Protein 6CI8 (pdb70)

Secondary structure (DSSP, 8-state):
---SSPP-TT-EEEETT-SSHHHHHHHHHHHHTT-EEEEEES-HHHHHHHHHHTTT-SSPEEEEE--TT-HHHHHHHHHHHHHHHSS--EEEE---------GGG--HHHHHHHHIIIIIHHHHHHHHHHHHHHHHSS-EEEEE--SBTTTB--TT-HHHHHHHHHHHHHHHHHHHHHGGGT-EEEEEEE-SB--TGGGGS-HHHHHHHHHTSTTSS-B-HHHHHHHHHHHHSGGGTT--S-EEEESTTTTS-SSHHHHHT-/-----TT-EEEETTTTSHHHHHHHHHHHHTT-EEEEEES-HHHHHHHHHHTTTSSSPEEEEE--TT-HHHHHHHHHHHHHHHSS--EEEE---------GGG--HHHHHHHHIIIIIHHHHHHHHHHHHHHHHSS-EEEEE--SBTTTB--TT-HHHHHHHHHHHHHHHHHHHHHGGGT-EEEEEEE-SB--TTGGGS-HHHHHHHHHTSTTSS-B-HHHHHHHHHHHHSGGGTT--S-EEEESTTTTS-SSHHHHHT-

Sequence (521 aa):
GSHMFTSLEEGRSAIVTGGSKGIGRGIAETFANAGVDVVITGRNQDDLDRTVADLSGTRGKVTAVRADVTDPEDARRTVAETVSRHGGLDIVCANAGIFPSGRLEDLTPDDDIEQVLLGVNFKGTVYIVQAALQALTASGHGRVVVTSSITGPITGYPGWSHYGASKAAQLGFLRTAAMELAPKKITINAVLPGNIMTEGLDEMGQDYLDQMASAIPAGRLLGSVADIGNAALFFATDEAAYVTGQTLVVDGGQVLPEESHLAIAELMFTSLEGRSAIVTGGSKGIGRGIAETFANAGVDVVITGRNQDDLDRTVADLSGTRGKVTAVRRADVTDPEDARRTVAETVVSRHGGLDIVCANAGIFPSGRLEDLTPDDIEQVLLGVNFKGTVYIVQQAALLQQALTASGHGRVVVTSSITGPITGYPGWSHYGASKAAQLGFLRTAAMELAPKKITINAVLPGNIMTEGLDEMGQDYLDQQMASAIPAGRLGSVADIGNAALFFATDEAAYVTGQTLVVDGGQVLPESHLAIAEL

Structure (mmCIF, N/CA/C/O backbone):
data_6CI8
#
_entry.id   6CI8
#
_cell.length_a   104.240
_cell.length_b   104.240
_cell.length_c   80.860
_cell.angle_alpha   90.000
_cell.angle_beta   90.000
_cell.angle_gamma   120.000
#
_symmetry.space_group_name_H-M   'P 31 2 1'
#
loop_
_entity.id
_entity.type
_entity.pdbx_description
1 polymer '3-oxoacyl-[acyl-carrier-protein] reductase'
2 non-polymer 'CHLORIDE ION'
3 water water
#
loop_
_atom_site.group_PDB
_atom_site.id
_atom_site.type_symbol
_atom_site.label_atom_id
_atom_site.label_alt_id
_atom_site.label_comp_id
_atom_site.label_asym_id
_atom_site.label_entity_id
_atom_site.label_seq_id
_atom_site.pdbx_PDB_ins_code
_atom_site.Cartn_x
_atom_site.Cartn_y
_atom_site.Cartn_z
_atom_site.occupancy
_atom_site.B_iso_or_equiv
_atom_site.auth_seq_id
_atom_site.auth_comp_id
_atom_site.auth_asym_id
_atom_site.auth_atom_id
_atom_site.pdbx_PDB_model_num
ATOM 1 N N . GLY A 1 1 ? 13.320 84.474 66.408 1.00 67.57 -2 GLY A N 1
ATOM 2 C CA . GLY A 1 1 ? 12.848 83.103 66.526 1.00 66.35 -2 GLY A CA 1
ATOM 3 C C . GLY A 1 1 ? 13.855 82.112 65.978 1.00 65.70 -2 GLY A C 1
ATOM 4 O O . GLY A 1 1 ? 15.046 82.419 65.942 1.00 69.88 -2 GLY A O 1
ATOM 5 N N . SER A 1 2 ? 13.393 80.927 65.568 1.00 63.41 -1 SER A N 1
ATOM 6 C CA . SER A 1 2 ? 14.248 79.978 64.859 1.00 61.83 -1 SER A CA 1
ATOM 7 C C . SER A 1 2 ? 14.483 80.437 63.435 1.00 62.78 -1 SER A C 1
ATOM 8 O O . SER A 1 2 ? 13.563 80.898 62.751 1.00 67.87 -1 SER A O 1
ATOM 11 N N . HIS A 1 3 ? 15.725 80.296 62.983 1.00 50.30 0 HIS A N 1
ATOM 12 C CA . HIS A 1 3 ? 16.100 80.701 61.644 1.00 44.63 0 HIS A CA 1
ATOM 13 C C . HIS A 1 3 ? 16.887 79.564 61.021 1.00 38.76 0 HIS A C 1
ATOM 14 O O . HIS A 1 3 ? 17.911 79.154 61.572 1.00 35.83 0 HIS A O 1
ATOM 21 N N . MET A 1 4 ? 16.384 79.012 59.921 1.00 50.04 1 MET A N 1
ATOM 22 C CA . MET A 1 4 ? 17.264 78.171 59.138 1.00 43.19 1 MET A CA 1
ATOM 23 C C . MET A 1 4 ? 17.774 79.029 57.994 1.00 44.74 1 MET A C 1
ATOM 24 O O . MET A 1 4 ? 18.652 79.874 58.190 1.00 56.72 1 MET A O 1
ATOM 29 N N . PHE A 1 5 ? 17.229 78.878 56.826 1.00 37.56 2 PHE A N 1
ATOM 30 C CA . PHE A 1 5 ? 17.690 79.702 55.715 1.00 20.47 2 PHE A CA 1
ATOM 31 C C . PHE A 1 5 ? 16.767 80.916 55.576 1.00 25.98 2 PHE A C 1
ATOM 32 O O . PHE A 1 5 ? 15.649 80.934 56.092 1.00 33.81 2 PHE A O 1
ATOM 40 N N . THR A 1 6 ? 17.223 81.909 54.837 1.00 21.20 3 THR A N 1
ATOM 41 C CA . THR A 1 6 ? 16.397 83.081 54.576 1.00 25.22 3 THR A CA 1
ATOM 42 C C . THR A 1 6 ? 15.276 82.710 53.608 1.00 21.90 3 THR A C 1
ATOM 43 O O . THR A 1 6 ? 15.540 82.162 52.536 1.00 18.48 3 THR A O 1
ATOM 47 N N . SER A 1 7 ? 14.033 83.059 53.968 1.00 21.05 4 SER A N 1
ATOM 48 C CA . SER A 1 7 ? 12.888 82.723 53.106 1.00 19.28 4 SER A CA 1
ATOM 49 C C . SER A 1 7 ? 13.049 83.267 51.690 1.00 19.85 4 SER A C 1
ATOM 50 O O . SER A 1 7 ? 13.366 84.449 51.505 1.00 21.53 4 SER A O 1
ATOM 53 N N . LEU A 1 8 ? 12.783 82.419 50.688 1.00 16.93 5 LEU A N 1
ATOM 54 C CA . LEU A 1 8 ? 12.763 82.821 49.273 1.00 15.91 5 LEU A CA 1
ATOM 55 C C . LEU A 1 8 ? 11.380 83.312 48.802 1.00 16.69 5 LEU A C 1
ATOM 56 O O . LEU A 1 8 ? 11.222 83.621 47.608 1.00 15.80 5 LEU A O 1
ATOM 61 N N . GLU A 1 9 ? 10.416 83.464 49.709 1.00 17.63 6 GLU A N 1
ATOM 62 C CA A GLU A 1 9 ? 9.062 83.852 49.316 0.45 18.78 6 GLU A CA 1
ATOM 63 C CA B GLU A 1 9 ? 9.054 83.857 49.312 0.55 18.28 6 GLU A CA 1
ATOM 64 C C . GLU A 1 9 ? 9.088 85.142 48.492 1.00 24.58 6 GLU A C 1
ATOM 65 O O . GLU A 1 9 ? 9.810 86.092 48.819 1.00 21.49 6 GLU A O 1
ATOM 76 N N . GLY A 1 10 ? 8.356 85.135 47.371 1.00 17.95 7 GLY A N 1
ATOM 77 C CA . GLY A 1 10 ? 8.215 86.269 46.492 1.00 19.73 7 GLY A CA 1
ATOM 78 C C . GLY A 1 10 ? 9.296 86.373 45.427 1.00 17.54 7 GLY A C 1
ATOM 79 O O . GLY A 1 10 ? 9.164 87.210 44.532 1.00 20.98 7 GLY A O 1
ATOM 80 N N . ARG A 1 11 ? 10.337 85.548 45.489 1.00 15.79 8 ARG A N 1
ATOM 81 C CA . ARG A 1 11 ? 11.300 85.556 44.390 1.00 14.68 8 ARG A CA 1
ATOM 82 C C . ARG A 1 11 ? 10.696 84.881 43.159 1.00 17.91 8 ARG A C 1
ATOM 83 O O . ARG A 1 11 ? 9.583 84.334 43.189 1.00 16.94 8 ARG A O 1
ATOM 91 N N . SER A 1 12 ? 11.427 85.014 42.047 1.00 15.74 9 SER A N 1
ATOM 92 C CA . SER A 1 12 ? 10.956 84.625 40.721 1.00 14.59 9 SER A CA 1
ATOM 93 C C . SER A 1 12 ? 11.895 83.597 40.096 1.00 13.11 9 SER A C 1
ATOM 94 O O . SER A 1 12 ? 13.107 83.835 39.958 1.00 12.55 9 SER A O 1
ATOM 97 N N . ALA A 1 13 ? 11.327 82.461 39.654 1.00 12.10 10 ALA A N 1
ATOM 98 C CA . ALA A 1 13 ? 12.112 81.386 39.050 1.00 12.49 10 ALA A CA 1
ATOM 99 C C . ALA A 1 13 ? 11.547 80.930 37.700 1.00 12.62 10 ALA A C 1
ATOM 100 O O . ALA A 1 13 ? 10.342 81.002 37.444 1.00 12.41 10 ALA A O 1
ATOM 102 N N . ILE A 1 14 ? 12.451 80.374 36.881 1.00 12.40 11 ILE A N 1
ATOM 103 C CA . ILE A 1 14 ? 12.102 79.620 35.680 1.00 13.24 11 ILE A CA 1
ATOM 104 C C . ILE A 1 14 ? 12.597 78.202 35.900 1.00 11.74 11 ILE A C 1
ATOM 105 O O . ILE A 1 14 ? 13.735 78.010 36.361 1.00 14.33 11 ILE A O 1
ATOM 110 N N . VAL A 1 15 ? 11.765 77.199 35.556 1.00 11.65 12 VAL A N 1
ATOM 111 C CA . VAL A 1 15 ? 12.228 75.804 35.498 1.00 11.64 12 VAL A CA 1
ATOM 112 C C . VAL A 1 15 ? 12.004 75.332 34.067 1.00 12.35 12 VAL A C 1
ATOM 113 O O . VAL A 1 15 ? 10.850 75.139 33.645 1.00 13.17 12 VAL A O 1
ATOM 117 N N . THR A 1 16 ? 13.099 75.146 33.304 1.00 11.87 13 THR A N 1
ATOM 118 C CA . THR A 1 16 ? 12.858 74.666 31.939 1.00 12.61 13 THR A CA 1
ATOM 119 C C . THR A 1 16 ? 12.492 73.188 31.957 1.00 15.62 13 THR A C 1
ATOM 120 O O . THR A 1 16 ? 12.965 72.405 32.801 1.00 13.98 13 THR A O 1
ATOM 124 N N . GLY A 1 17 ? 11.645 72.793 31.010 1.00 14.83 14 GLY A N 1
ATOM 125 C CA . GLY A 1 17 ? 11.234 71.399 31.035 1.00 20.56 14 GLY A CA 1
ATOM 126 C C . GLY A 1 17 ? 10.527 70.994 32.312 1.00 22.99 14 GLY A C 1
ATOM 127 O O . GLY A 1 17 ? 10.731 69.882 32.803 1.00 21.18 14 GLY A O 1
ATOM 128 N N . GLY A 1 18 ? 9.607 71.825 32.800 1.00 18.48 15 GLY A N 1
ATOM 129 C CA . GLY A 1 18 ? 9.066 71.676 34.140 1.00 20.24 15 GLY A CA 1
ATOM 130 C C . GLY A 1 18 ? 7.729 70.977 34.260 1.00 21.48 15 GLY A C 1
ATOM 131 O O . GLY A 1 18 ? 7.154 70.946 35.364 1.00 19.21 15 GLY A O 1
ATOM 132 N N . SER A 1 19 ? 7.189 70.461 33.162 1.00 21.12 16 SER A N 1
ATOM 133 C CA . SER A 1 19 ? 5.842 69.906 33.227 1.00 19.94 16 SER A CA 1
ATOM 134 C C . SER A 1 19 ? 5.835 68.498 33.810 1.00 22.42 16 SER A C 1
ATOM 135 O O . SER A 1 19 ? 4.792 68.057 34.323 1.00 23.87 16 SER A O 1
ATOM 138 N N . LYS A 1 20 ? 6.960 67.766 33.746 1.00 20.23 17 LYS A N 1
ATOM 139 C CA . LYS A 1 20 ? 6.960 66.413 34.285 1.00 21.35 17 LYS A CA 1
ATOM 140 C C . LYS A 1 20 ? 8.309 66.083 34.923 1.00 19.99 17 LYS A C 1
ATOM 141 O O . LYS A 1 20 ? 9.255 66.883 34.895 1.00 18.88 17 LYS A O 1
ATOM 147 N N . GLY A 1 21 ? 8.356 64.885 35.537 1.00 25.58 18 GLY A N 1
ATOM 148 C CA . GLY A 1 21 ? 9.605 64.351 36.091 1.00 23.94 18 GLY A CA 1
ATOM 149 C C . GLY A 1 21 ? 10.296 65.264 37.095 1.00 22.84 18 GLY A C 1
ATOM 150 O O . GLY A 1 21 ? 9.668 65.893 37.961 1.00 18.48 18 GLY A O 1
ATOM 151 N N . ILE A 1 22 ? 11.629 65.284 37.012 1.00 18.38 19 ILE A N 1
ATOM 152 C CA . ILE A 1 22 ? 12.416 66.042 37.974 1.00 16.48 19 ILE A CA 1
ATOM 153 C C . ILE A 1 22 ? 12.044 67.521 37.918 1.00 17.90 19 ILE A C 1
ATOM 154 O O . ILE A 1 22 ? 11.938 68.188 38.958 1.00 16.07 19 ILE A O 1
ATOM 159 N N . GLY A 1 23 ? 11.800 68.047 36.710 1.00 15.44 20 GLY A N 1
ATOM 160 C CA . GLY A 1 23 ? 11.534 69.471 36.591 1.00 14.80 20 GLY A CA 1
ATOM 161 C C . GLY A 1 23 ? 10.243 69.869 37.304 1.00 15.61 20 GLY A C 1
ATOM 162 O O . GLY A 1 23 ? 10.173 70.941 37.921 1.00 15.29 20 GLY A O 1
ATOM 163 N N . ARG A 1 24 ? 9.215 69.027 37.216 1.00 18.15 21 ARG A N 1
ATOM 164 C CA . ARG A 1 24 ? 7.983 69.269 37.972 1.00 17.38 21 ARG A CA 1
ATOM 165 C C . ARG A 1 24 ? 8.269 69.295 39.476 1.00 16.86 21 ARG A C 1
ATOM 166 O O . ARG A 1 24 ? 7.723 70.138 40.222 1.00 19.29 21 ARG A O 1
ATOM 174 N N . GLY A 1 25 ? 9.104 68.366 39.947 1.00 18.40 22 GLY A N 1
ATOM 175 C CA . GLY A 1 25 ? 9.448 68.340 41.368 1.00 18.69 22 GLY A CA 1
ATOM 176 C C . GLY A 1 25 ? 10.208 69.585 41.788 1.00 19.78 22 GLY A C 1
ATOM 177 O O . GLY A 1 25 ? 10.012 70.109 42.891 1.00 17.90 22 GLY A O 1
ATOM 178 N N . ILE A 1 26 ? 11.126 70.054 40.942 1.00 14.90 23 ILE A N 1
ATOM 179 C CA . ILE A 1 26 ? 11.828 71.294 41.259 1.00 13.80 23 ILE A CA 1
ATOM 180 C C . ILE A 1 26 ? 10.821 72.427 41.366 1.00 16.49 23 ILE A C 1
ATOM 181 O O . ILE A 1 26 ? 10.866 73.242 42.298 1.00 15.60 23 ILE A O 1
ATOM 186 N N . ALA A 1 27 ? 9.958 72.555 40.346 1.00 15.12 24 ALA A N 1
ATOM 187 C CA . ALA A 1 27 ? 8.938 73.610 40.355 1.00 16.92 24 ALA A CA 1
ATOM 188 C C . ALA A 1 27 ? 8.072 73.552 41.607 1.00 17.89 24 ALA A C 1
ATOM 189 O O . ALA A 1 27 ? 7.844 74.575 42.269 1.00 16.07 24 ALA A O 1
ATOM 191 N N . GLU A 1 28 ? 7.565 72.362 41.958 1.00 16.22 25 GLU A N 1
ATOM 192 C CA . GLU A 1 28 ? 6.689 72.278 43.140 1.00 17.08 25 GLU A CA 1
ATOM 193 C C . GLU A 1 28 ? 7.447 72.615 44.433 1.00 19.12 25 GLU A C 1
ATOM 194 O O . GLU A 1 28 ? 6.894 73.233 45.360 1.00 17.96 25 GLU A O 1
ATOM 200 N N . THR A 1 29 ? 8.726 72.232 44.508 1.00 15.76 26 THR A N 1
ATOM 201 C CA . THR A 1 29 ? 9.487 72.528 45.727 1.00 15.61 26 THR A CA 1
ATOM 202 C C . THR A 1 29 ? 9.680 74.036 45.870 1.00 16.97 26 THR A C 1
ATOM 203 O O . THR A 1 29 ? 9.574 74.576 46.973 1.00 18.45 26 THR A O 1
ATOM 207 N N . PHE A 1 30 ? 10.004 74.733 44.757 1.00 14.93 27 PHE A N 1
ATOM 208 C CA . PHE A 1 30 ? 10.165 76.186 44.832 1.00 14.08 27 PHE A CA 1
ATOM 209 C C . PHE A 1 30 ? 8.838 76.872 45.130 1.00 14.87 27 PHE A C 1
ATOM 210 O O . PHE A 1 30 ? 8.785 77.831 45.929 1.00 15.18 27 PHE A O 1
ATOM 218 N N . ALA A 1 31 ? 7.755 76.384 44.507 1.00 15.41 28 ALA A N 1
ATOM 219 C CA . ALA A 1 31 ? 6.433 76.998 44.739 1.00 16.45 28 ALA A CA 1
ATOM 220 C C . ALA A 1 31 ? 5.994 76.816 46.189 1.00 17.42 28 ALA A C 1
ATOM 221 O O . ALA A 1 31 ? 5.401 77.730 46.777 1.00 18.67 28 ALA A O 1
ATOM 223 N N . ASN A 1 32 ? 6.309 75.667 46.797 1.00 17.62 29 ASN A N 1
ATOM 224 C CA . ASN A 1 32 ? 5.974 75.459 48.208 1.00 19.56 29 ASN A CA 1
ATOM 225 C C . ASN A 1 32 ? 6.761 76.396 49.119 1.00 21.22 29 ASN A C 1
ATOM 226 O O . ASN A 1 32 ? 6.302 76.699 50.235 1.00 24.31 29 ASN A O 1
ATOM 231 N N . ALA A 1 33 ? 7.900 76.891 48.668 1.00 20.71 30 ALA A N 1
ATOM 232 C CA . ALA A 1 33 ? 8.689 77.859 49.420 1.00 20.64 30 ALA A CA 1
ATOM 233 C C . ALA A 1 33 ? 8.264 79.296 49.128 1.00 22.32 30 ALA A C 1
ATOM 234 O O . ALA A 1 33 ? 8.942 80.235 49.568 1.00 22.61 30 ALA A O 1
ATOM 236 N N . GLY A 1 34 ? 7.170 79.496 48.388 1.00 20.53 31 GLY A N 1
ATOM 237 C CA . GLY A 1 34 ? 6.686 80.829 48.092 1.00 19.15 31 GLY A CA 1
ATOM 238 C C . GLY A 1 34 ? 7.287 81.509 46.894 1.00 19.11 31 GLY A C 1
ATOM 239 O O . GLY A 1 34 ? 7.015 82.701 46.684 1.00 20.54 31 GLY A O 1
ATOM 240 N N . VAL A 1 35 ? 8.090 80.788 46.083 1.00 16.63 32 VAL A N 1
ATOM 241 C CA . VAL A 1 35 ? 8.723 81.349 44.875 1.00 15.44 32 VAL A CA 1
ATOM 242 C C . VAL A 1 35 ? 7.708 81.203 43.739 1.00 15.37 32 VAL A C 1
ATOM 243 O O . VAL A 1 35 ? 7.072 80.151 43.630 1.00 16.71 32 VAL A O 1
ATOM 247 N N . ASP A 1 36 ? 7.461 82.275 42.970 1.00 15.42 33 ASP A N 1
ATOM 248 C CA . ASP A 1 36 ? 6.663 82.150 41.744 1.00 15.27 33 ASP A CA 1
ATOM 249 C C . ASP A 1 36 ? 7.513 81.478 40.671 1.00 15.64 33 ASP A C 1
ATOM 250 O O . ASP A 1 36 ? 8.676 81.823 40.511 1.00 14.80 33 ASP A O 1
ATOM 255 N N . VAL A 1 37 ? 6.926 80.522 39.934 1.00 14.11 34 VAL A N 1
ATOM 256 C CA . VAL A 1 37 ? 7.668 79.675 39.002 1.00 13.71 34 VAL A CA 1
ATOM 257 C C . VAL A 1 37 ? 6.969 79.694 37.644 1.00 15.88 34 VAL A C 1
ATOM 258 O O . VAL A 1 37 ? 5.789 79.338 37.553 1.00 16.67 34 VAL A O 1
ATOM 262 N N . VAL A 1 38 ? 7.725 79.988 36.594 1.00 13.43 35 VAL A N 1
ATOM 263 C CA . VAL A 1 38 ? 7.322 79.661 35.229 1.00 14.39 35 VAL A CA 1
ATOM 264 C C . VAL A 1 38 ? 7.988 78.348 34.823 1.00 13.72 35 VAL A C 1
ATOM 265 O O . VAL A 1 38 ? 9.220 78.239 34.850 1.00 13.41 35 VAL A O 1
ATOM 269 N N . ILE A 1 39 ? 7.168 77.308 34.453 1.00 14.34 36 ILE A N 1
ATOM 270 C CA . ILE A 1 39 ? 7.704 76.090 33.854 1.00 14.70 36 ILE A CA 1
ATOM 271 C C . ILE A 1 39 ? 7.575 76.222 32.348 1.00 15.11 36 ILE A C 1
ATOM 272 O O . ILE A 1 39 ? 6.611 76.811 31.835 1.00 15.47 36 ILE A O 1
ATOM 277 N N . THR A 1 40 ? 8.534 75.648 31.639 1.00 15.36 37 THR A N 1
ATOM 278 C CA . THR A 1 40 ? 8.439 75.663 30.190 1.00 16.50 37 THR A CA 1
ATOM 279 C C . THR A 1 40 ? 8.289 74.247 29.659 1.00 18.33 37 THR A C 1
ATOM 280 O O . THR A 1 40 ? 8.650 73.276 30.334 1.00 18.10 37 THR A O 1
ATOM 284 N N . GLY A 1 41 ? 7.840 74.158 28.408 1.00 17.96 38 GLY A N 1
ATOM 285 C CA . GLY A 1 41 ? 7.776 72.884 27.714 1.00 19.95 38 GLY A CA 1
ATOM 286 C C . GLY A 1 41 ? 7.224 73.125 26.322 1.00 23.84 38 GLY A C 1
ATOM 287 O O . GLY A 1 41 ? 6.748 74.219 26.009 1.00 20.05 38 GLY A O 1
ATOM 288 N N . ARG A 1 42 ? 7.329 72.086 25.483 1.00 21.58 39 ARG A N 1
ATOM 289 C CA . ARG A 1 42 ? 6.777 72.135 24.134 1.00 22.93 39 ARG A CA 1
ATOM 290 C C . ARG A 1 42 ? 5.318 71.743 24.042 1.00 27.32 39 ARG A C 1
ATOM 291 O O . ARG A 1 42 ? 4.693 72.046 23.030 1.00 31.31 39 ARG A O 1
ATOM 299 N N . ASN A 1 43 ? 4.780 71.049 25.027 1.00 23.99 40 ASN A N 1
ATOM 300 C CA . ASN A 1 43 ? 3.441 70.444 24.946 1.00 27.22 40 ASN A CA 1
ATOM 301 C C . ASN A 1 43 ? 2.494 71.227 25.851 1.00 28.30 40 ASN A C 1
ATOM 302 O O . ASN A 1 43 ? 2.556 71.114 27.082 1.00 23.33 40 ASN A O 1
ATOM 307 N N . GLN A 1 44 ? 1.623 72.025 25.242 1.00 29.04 41 GLN A N 1
ATOM 308 C CA . GLN A 1 44 ? 0.738 72.878 26.034 1.00 28.59 41 GLN A CA 1
ATOM 309 C C . GLN A 1 44 ? -0.187 72.055 26.915 1.00 29.33 41 GLN A C 1
ATOM 310 O O . GLN A 1 44 ? -0.550 72.501 28.019 1.00 25.25 41 GLN A O 1
ATOM 316 N N . ASP A 1 45 ? -0.608 70.869 26.437 1.00 28.20 42 ASP A N 1
ATOM 317 C CA . ASP A 1 45 ? -1.533 70.053 27.223 1.00 31.70 42 ASP A CA 1
ATOM 318 C C . ASP A 1 45 ? -0.881 69.630 28.529 1.00 30.54 42 ASP A C 1
ATOM 319 O O . ASP A 1 45 ? -1.500 69.697 29.599 1.00 28.76 42 ASP A O 1
ATOM 324 N N . ASP A 1 46 ? 0.372 69.178 28.439 1.00 26.06 43 ASP A N 1
ATOM 325 C CA . ASP A 1 46 ? 1.142 68.784 29.616 1.00 25.23 43 ASP A CA 1
ATOM 326 C C . ASP A 1 46 ? 1.399 69.989 30.525 1.00 23.49 43 ASP A C 1
ATOM 327 O O . ASP A 1 46 ? 1.260 69.896 31.747 1.00 24.71 43 ASP A O 1
ATOM 332 N N . LEU A 1 47 ? 1.729 71.140 29.943 1.00 22.43 44 LEU A N 1
ATOM 333 C CA . LEU A 1 47 ? 1.921 72.326 30.776 1.00 25.48 44 LEU A CA 1
ATOM 334 C C . LEU A 1 47 ? 0.643 72.674 31.533 1.00 25.58 44 LEU A C 1
ATOM 335 O O . LEU A 1 47 ? 0.678 72.952 32.738 1.00 23.35 44 LEU A O 1
ATOM 340 N N . ASP A 1 48 ? -0.491 72.709 30.827 1.00 23.24 45 ASP A N 1
ATOM 341 C CA . ASP A 1 48 ? -1.746 73.083 31.473 1.00 24.36 45 ASP A CA 1
ATOM 342 C C . ASP A 1 48 ? -2.105 72.106 32.593 1.00 25.68 45 ASP A C 1
ATOM 343 O O . ASP A 1 48 ? -2.572 72.514 33.664 1.00 25.41 45 ASP A O 1
ATOM 348 N N . ARG A 1 49 ? -1.894 70.806 32.353 1.00 25.89 46 ARG A N 1
ATOM 349 C CA . ARG A 1 49 ? -2.205 69.821 33.379 1.00 29.02 46 ARG A CA 1
ATOM 350 C C . ARG A 1 49 ? -1.380 70.055 34.629 1.00 25.79 46 ARG A C 1
ATOM 351 O O . ARG A 1 49 ? -1.892 69.975 35.751 1.00 26.64 46 ARG A O 1
ATOM 359 N N . THR A 1 50 ? -0.073 70.327 34.451 1.00 24.02 47 THR A N 1
ATOM 360 C CA . THR A 1 50 ? 0.769 70.552 35.615 1.00 23.01 47 THR A CA 1
ATOM 361 C C . THR A 1 50 ? 0.422 71.865 36.318 1.00 23.45 47 THR A C 1
ATOM 362 O O . THR A 1 50 ? 0.394 71.926 37.554 1.00 22.89 47 THR A O 1
ATOM 366 N N . VAL A 1 51 ? 0.106 72.917 35.565 1.00 21.78 48 VAL A N 1
ATOM 367 C CA . VAL A 1 51 ? -0.321 74.156 36.209 1.00 23.85 48 VAL A CA 1
ATOM 368 C C . VAL A 1 51 ? -1.571 73.924 37.067 1.00 23.41 48 VAL A C 1
ATOM 369 O O . VAL A 1 51 ? -1.676 74.429 38.192 1.00 26.59 48 VAL A O 1
ATOM 373 N N . ALA A 1 52 ? -2.535 73.164 36.537 1.00 25.10 49 ALA A N 1
ATOM 374 C CA . ALA A 1 52 ? -3.742 72.807 37.285 1.00 27.29 49 ALA A CA 1
ATOM 375 C C . ALA A 1 52 ? -3.400 71.993 38.526 1.00 32.61 49 ALA A C 1
ATOM 376 O O . ALA A 1 52 ? -3.896 72.272 39.630 1.00 28.77 49 ALA A O 1
ATOM 378 N N . ASP A 1 53 ? -2.547 70.966 38.361 1.00 27.29 50 ASP A N 1
ATOM 379 C CA . ASP A 1 53 ? -2.215 70.112 39.502 1.00 33.02 50 ASP A CA 1
ATOM 380 C C . ASP A 1 53 ? -1.611 70.912 40.648 1.00 30.06 50 ASP A C 1
ATOM 381 O O . ASP A 1 53 ? -1.855 70.602 41.828 1.00 31.39 50 ASP A O 1
ATOM 386 N N . LEU A 1 54 ? -0.822 71.936 40.317 1.00 23.96 51 LEU A N 1
ATOM 387 C CA . LEU A 1 54 ? -0.063 72.708 41.295 1.00 22.64 51 LEU A CA 1
ATOM 388 C C . LEU A 1 54 ? -0.802 73.975 41.725 1.00 22.84 51 LEU A C 1
ATOM 389 O O . LEU A 1 54 ? -0.219 74.804 42.420 1.00 23.70 51 LEU A O 1
ATOM 394 N N . SER A 1 55 ? -2.092 74.117 41.377 1.00 25.07 52 SER A N 1
ATOM 395 C CA . SER A 1 55 ? -2.769 75.389 41.626 1.00 24.27 52 SER A CA 1
ATOM 396 C C . SER A 1 55 ? -2.855 75.737 43.111 1.00 27.02 52 SER A C 1
ATOM 397 O O . SER A 1 55 ? -3.053 76.908 43.449 1.00 29.02 52 SER A O 1
ATOM 400 N N . GLY A 1 56 ? -2.719 74.780 44.014 1.00 27.71 53 GLY A N 1
ATOM 401 C CA . GLY A 1 56 ? -2.812 75.324 45.365 1.00 37.24 53 GLY A CA 1
ATOM 402 C C . GLY A 1 56 ? -1.520 75.812 46.019 1.00 34.86 53 GLY A C 1
ATOM 403 O O . GLY A 1 56 ? -1.542 76.158 47.211 1.00 30.94 53 GLY A O 1
ATOM 404 N N . THR A 1 57 ? -0.384 75.816 45.307 1.00 23.65 54 THR A N 1
ATOM 405 C CA . THR A 1 57 ? 0.887 76.117 45.966 1.00 23.23 54 THR A CA 1
ATOM 406 C C . THR A 1 57 ? 0.951 77.578 46.425 1.00 29.83 54 THR A C 1
ATOM 407 O O . THR A 1 57 ? 0.230 78.462 45.939 1.00 26.98 54 THR A O 1
ATOM 411 N N . ARG A 1 58 ? 1.830 77.824 47.399 1.00 24.41 55 ARG A N 1
ATOM 412 C CA . ARG A 1 58 ? 1.998 79.183 47.909 1.00 24.34 55 ARG A CA 1
ATOM 413 C C . ARG A 1 58 ? 2.462 80.137 46.814 1.00 30.30 55 ARG A C 1
ATOM 414 O O . ARG A 1 58 ? 1.815 81.153 46.542 1.00 25.46 55 ARG A O 1
ATOM 422 N N . GLY A 1 59 ? 3.632 79.862 46.230 1.00 22.36 56 GLY A N 1
ATOM 423 C CA . GLY A 1 59 ? 4.055 80.591 45.057 1.00 21.44 56 GLY A CA 1
ATOM 424 C C . GLY A 1 59 ? 3.243 80.154 43.855 1.00 26.67 56 GLY A C 1
ATOM 425 O O . GLY A 1 59 ? 2.670 79.069 43.833 1.00 27.25 56 GLY A O 1
ATOM 426 N N . LYS A 1 60 ? 3.159 81.000 42.840 1.00 20.47 57 LYS A N 1
ATOM 427 C CA . LYS A 1 60 ? 2.266 80.711 41.726 1.00 20.32 57 LYS A CA 1
ATOM 428 C C . LYS A 1 60 ? 3.023 80.045 40.575 1.00 20.79 57 LYS A C 1
ATOM 429 O O . LYS A 1 60 ? 4.013 80.613 40.090 1.00 18.72 57 LYS A O 1
ATOM 435 N N . VAL A 1 61 ? 2.570 78.850 40.159 1.00 19.05 58 VAL A N 1
ATOM 436 C CA . VAL A 1 61 ? 3.178 78.106 39.035 1.00 18.20 58 VAL A CA 1
ATOM 437 C C . VAL A 1 61 ? 2.364 78.396 37.789 1.00 18.54 58 VAL A C 1
ATOM 438 O O . VAL A 1 61 ? 1.173 78.050 37.746 1.00 20.85 58 VAL A O 1
ATOM 442 N N . THR A 1 62 ? 2.995 78.981 36.762 1.00 19.13 59 THR A N 1
ATOM 443 C CA . THR A 1 62 ? 2.349 79.197 35.464 1.00 18.71 59 THR A CA 1
ATOM 444 C C . THR A 1 62 ? 3.279 78.673 34.369 1.00 17.60 59 THR A C 1
ATOM 445 O O . THR A 1 62 ? 4.419 78.263 34.637 1.00 16.62 59 THR A O 1
ATOM 449 N N . ALA A 1 63 ? 2.794 78.663 33.115 1.00 18.88 60 ALA A N 1
ATOM 450 C CA . ALA A 1 63 ? 3.563 77.998 32.062 1.00 17.62 60 ALA A CA 1
ATOM 451 C C . ALA A 1 63 ? 3.801 78.915 30.866 1.00 17.73 60 ALA A C 1
ATOM 452 O O . ALA A 1 63 ? 2.966 79.766 30.534 1.00 18.81 60 ALA A O 1
ATOM 454 N N . VAL A 1 64 ? 4.934 78.666 30.199 1.00 16.83 61 VAL A N 1
ATOM 455 C CA . VAL A 1 64 ? 5.248 79.244 28.898 1.00 18.58 61 VAL A CA 1
ATOM 456 C C . VAL A 1 64 ? 5.607 78.099 27.954 1.00 17.01 61 VAL A C 1
ATOM 457 O O . VAL A 1 64 ? 6.483 77.289 28.272 1.00 19.97 61 VAL A O 1
ATOM 461 N N . ARG A 1 65 ? 4.954 78.043 26.799 1.00 18.25 62 ARG A N 1
ATOM 462 C CA . ARG A 1 65 ? 5.310 77.044 25.799 1.00 18.54 62 ARG A CA 1
ATOM 463 C C . ARG A 1 65 ? 6.540 77.539 25.029 1.00 19.64 62 ARG A C 1
ATOM 464 O O . ARG A 1 65 ? 6.528 78.642 24.465 1.00 20.97 62 ARG A O 1
ATOM 472 N N . ALA A 1 66 ? 7.609 76.754 25.052 1.00 18.92 63 ALA A N 1
ATOM 473 C CA . ALA A 1 66 ? 8.860 77.210 24.466 1.00 16.81 63 ALA A CA 1
ATOM 474 C C . ALA A 1 66 ? 9.726 75.992 24.242 1.00 20.04 63 ALA A C 1
ATOM 475 O O . ALA A 1 66 ? 9.643 75.017 24.993 1.00 20.93 63 ALA A O 1
ATOM 477 N N . ASP A 1 67 ? 10.582 76.086 23.219 1.00 17.65 64 ASP A N 1
ATOM 478 C CA . ASP A 1 67 ? 11.544 75.049 22.860 1.00 15.20 64 ASP A CA 1
ATOM 479 C C . ASP A 1 67 ? 12.897 75.547 23.366 1.00 15.47 64 ASP A C 1
ATOM 480 O O . ASP A 1 67 ? 13.371 76.594 22.900 1.00 13.53 64 ASP A O 1
ATOM 485 N N . VAL A 1 68 ? 13.497 74.846 24.353 1.00 17.90 65 VAL A N 1
ATOM 486 C CA . VAL A 1 68 ? 14.776 75.314 24.927 1.00 21.08 65 VAL A CA 1
ATOM 487 C C . VAL A 1 68 ? 15.865 75.373 23.888 1.00 17.36 65 VAL A C 1
ATOM 488 O O . VAL A 1 68 ? 16.857 76.062 24.101 1.00 17.62 65 VAL A O 1
ATOM 492 N N . THR A 1 69 ? 15.744 74.629 22.788 1.00 14.44 66 THR A N 1
ATOM 493 C CA . THR A 1 69 ? 16.829 74.693 21.809 1.00 15.99 66 THR A CA 1
ATOM 494 C C . THR A 1 69 ? 16.788 75.921 20.930 1.00 18.83 66 THR A C 1
ATOM 495 O O . THR A 1 69 ? 17.660 76.059 20.064 1.00 17.28 66 THR A O 1
ATOM 499 N N . ASP A 1 70 ? 15.763 76.785 21.059 1.00 14.89 67 ASP A N 1
ATOM 500 C CA . ASP A 1 70 ? 15.665 78.017 20.289 1.00 13.49 67 ASP A CA 1
ATOM 501 C C . ASP A 1 70 ? 15.960 79.255 21.139 1.00 12.86 67 ASP A C 1
ATOM 502 O O . ASP A 1 70 ? 15.181 79.554 22.053 1.00 12.79 67 ASP A O 1
ATOM 507 N N . PRO A 1 71 ? 17.097 79.958 20.937 1.00 13.74 68 PRO A N 1
ATOM 508 C CA . PRO A 1 71 ? 17.408 81.132 21.773 1.00 12.59 68 PRO A CA 1
ATOM 509 C C . PRO A 1 71 ? 16.315 82.176 21.785 1.00 13.44 68 PRO A C 1
ATOM 510 O O . PRO A 1 71 ? 16.137 82.861 22.811 1.00 14.55 68 PRO A O 1
ATOM 514 N N . GLU A 1 72 ? 15.555 82.301 20.684 1.00 14.28 69 GLU A N 1
ATOM 515 C CA . GLU A 1 72 ? 14.477 83.281 20.677 1.00 16.02 69 GLU A CA 1
ATOM 516 C C . GLU A 1 72 ? 13.385 82.881 21.674 1.00 12.74 69 GLU A C 1
ATOM 517 O O . GLU A 1 72 ? 12.815 83.734 22.375 1.00 14.14 69 GLU A O 1
ATOM 523 N N . ASP A 1 73 ? 13.104 81.570 21.803 1.00 14.01 70 ASP A N 1
ATOM 524 C CA . ASP A 1 73 ? 12.146 81.149 22.842 1.00 12.85 70 ASP A CA 1
ATOM 525 C C . ASP A 1 73 ? 12.718 81.365 24.250 1.00 15.76 70 ASP A C 1
ATOM 526 O O . ASP A 1 73 ? 11.970 81.694 25.201 1.00 14.95 70 ASP A O 1
ATOM 531 N N . ALA A 1 74 ? 14.027 81.156 24.414 1.00 12.31 71 ALA A N 1
ATOM 532 C CA . ALA A 1 74 ? 14.653 81.380 25.725 1.00 11.47 71 ALA A CA 1
ATOM 533 C C . ALA A 1 74 ? 14.483 82.855 26.119 1.00 15.05 71 ALA A C 1
ATOM 534 O O . ALA A 1 74 ? 14.095 83.177 27.253 1.00 12.68 71 ALA A O 1
ATOM 536 N N . ARG A 1 75 ? 14.732 83.769 25.175 1.00 11.48 72 ARG A N 1
ATOM 537 C CA . ARG A 1 75 ? 14.505 85.196 25.482 1.00 11.23 72 ARG A CA 1
ATOM 538 C C . ARG A 1 75 ? 13.042 85.492 25.761 1.00 11.69 72 ARG A C 1
ATOM 539 O O . ARG A 1 75 ? 12.741 86.248 26.701 1.00 14.19 72 ARG A O 1
ATOM 547 N N . ARG A 1 76 ? 12.120 84.959 24.938 1.00 12.22 73 ARG A N 1
ATOM 548 C CA . ARG A 1 76 ? 10.683 85.151 25.219 1.00 15.65 73 ARG A CA 1
ATOM 549 C C . ARG A 1 76 ? 10.306 84.644 26.620 1.00 13.36 73 ARG A C 1
ATOM 550 O O . ARG A 1 76 ? 9.538 85.292 27.357 1.00 14.39 73 ARG A O 1
ATOM 558 N N . THR A 1 77 ? 10.847 83.505 27.005 1.00 12.23 74 THR A N 1
ATOM 559 C CA . THR A 1 77 ? 10.553 82.934 28.330 1.00 13.74 74 THR A CA 1
ATOM 560 C C . THR A 1 77 ? 10.982 83.875 29.447 1.00 11.93 74 THR A C 1
ATOM 561 O O . THR A 1 77 ? 10.226 84.131 30.407 1.00 12.71 74 THR A O 1
ATOM 565 N N . VAL A 1 78 ? 12.204 84.410 29.339 1.00 12.75 75 VAL A N 1
ATOM 566 C CA . VAL A 1 78 ? 12.692 85.299 30.389 1.00 12.04 75 VAL A CA 1
ATOM 567 C C . VAL A 1 78 ? 11.811 86.545 30.438 1.00 13.09 75 VAL A C 1
ATOM 568 O O . VAL A 1 78 ? 11.437 87.011 31.513 1.00 11.61 75 VAL A O 1
ATOM 572 N N . ALA A 1 79 ? 11.471 87.106 29.260 1.00 11.81 76 ALA A N 1
ATOM 573 C CA . ALA A 1 79 ? 10.660 88.326 29.248 1.00 14.88 76 ALA A CA 1
ATOM 574 C C . ALA A 1 79 ? 9.290 88.072 29.825 1.00 13.40 76 ALA A C 1
ATOM 575 O O . ALA A 1 79 ? 8.762 88.883 30.576 1.00 15.33 76 ALA A O 1
ATOM 577 N N . GLU A 1 80 ? 8.696 86.947 29.470 1.00 13.10 77 GLU A N 1
ATOM 578 C CA . GLU A 1 80 ? 7.357 86.673 29.984 1.00 16.96 77 GLU A CA 1
ATOM 579 C C . GLU A 1 80 ? 7.398 86.453 31.499 1.00 14.09 77 GLU A C 1
ATOM 580 O O . GLU A 1 80 ? 6.472 86.857 32.220 1.00 16.24 77 GLU A O 1
ATOM 586 N N . THR A 1 81 ? 8.445 85.791 31.990 1.00 13.18 78 THR A N 1
ATOM 587 C CA . THR A 1 81 ? 8.593 85.573 33.423 1.00 12.76 78 THR A CA 1
ATOM 588 C C . THR A 1 81 ? 8.722 86.904 34.154 1.00 13.88 78 THR A C 1
ATOM 589 O O . THR A 1 81 ? 8.124 87.114 35.202 1.00 14.54 78 THR A O 1
ATOM 593 N N . VAL A 1 82 ? 9.570 87.796 33.656 1.00 13.82 79 VAL A N 1
ATOM 594 C CA . VAL A 1 82 ? 9.714 89.102 34.303 1.00 12.63 79 VAL A CA 1
ATOM 595 C C . VAL A 1 82 ? 8.387 89.872 34.265 1.00 16.18 79 VAL A C 1
ATOM 596 O O . VAL A 1 82 ? 8.020 90.555 35.228 1.00 16.72 79 VAL A O 1
ATOM 600 N N . SER A 1 83 ? 7.662 89.805 33.145 1.00 13.68 80 SER A N 1
ATOM 601 C CA . SER A 1 83 ? 6.353 90.466 33.082 1.00 14.45 80 SER A CA 1
ATOM 602 C C . SER A 1 83 ? 5.374 89.923 34.149 1.00 18.16 80 SER A C 1
ATOM 603 O O . SER A 1 83 ? 4.627 90.706 34.779 1.00 18.40 80 SER A O 1
ATOM 606 N N . ARG A 1 84 ? 5.320 88.595 34.329 1.00 15.23 81 ARG A N 1
ATOM 607 C CA . ARG A 1 84 ? 4.384 87.986 35.281 1.00 16.92 81 ARG A CA 1
ATOM 608 C C . ARG A 1 84 ? 4.805 88.234 36.724 1.00 19.54 81 ARG A C 1
ATOM 609 O O . ARG A 1 84 ? 3.945 88.486 37.581 1.00 19.32 81 ARG A O 1
ATOM 617 N N . HIS A 1 85 ? 6.123 88.183 37.012 1.00 18.15 82 HIS A N 1
ATOM 618 C CA . HIS A 1 85 ? 6.594 88.148 38.401 1.00 16.85 82 HIS A CA 1
ATOM 619 C C . HIS A 1 85 ? 7.179 89.465 38.861 1.00 18.77 82 HIS A C 1
ATOM 620 O O . HIS A 1 85 ? 7.223 89.714 40.067 1.00 23.49 82 HIS A O 1
ATOM 627 N N . GLY A 1 86 ? 7.699 90.269 37.937 1.00 16.81 83 GLY A N 1
ATOM 628 C CA . GLY A 1 86 ? 8.326 91.518 38.257 1.00 15.07 83 GLY A CA 1
ATOM 629 C C . GLY A 1 86 ? 9.833 91.492 38.195 1.00 17.05 83 GLY A C 1
ATOM 630 O O . GLY A 1 86 ? 10.444 92.553 38.289 1.00 19.84 83 GLY A O 1
ATOM 631 N N . GLY A 1 87 ? 10.440 90.328 38.017 1.00 15.84 84 GLY A N 1
ATOM 632 C CA . GLY A 1 87 ? 11.896 90.252 37.888 1.00 13.11 84 GLY A CA 1
ATOM 633 C C . GLY A 1 87 ? 12.240 88.789 37.741 1.00 12.50 84 GLY A C 1
ATOM 634 O O . GLY A 1 87 ? 11.353 87.967 37.523 1.00 15.06 84 GLY A O 1
ATOM 635 N N . LEU A 1 88 ? 13.512 88.473 37.881 1.00 13.39 85 LEU A N 1
ATOM 636 C CA . LEU A 1 88 ? 13.957 87.080 37.701 1.00 13.15 85 LEU A CA 1
ATOM 637 C C . LEU A 1 88 ? 15.135 86.849 38.622 1.00 10.89 85 LEU A C 1
ATOM 638 O O . LEU A 1 88 ? 16.148 87.529 38.502 1.00 14.44 85 LEU A O 1
ATOM 643 N N . ASP A 1 89 ? 15.004 85.904 39.529 1.00 12.46 86 ASP A N 1
ATOM 644 C CA . ASP A 1 89 ? 16.062 85.645 40.495 1.00 10.82 86 ASP A CA 1
ATOM 645 C C . ASP A 1 89 ? 16.742 84.311 40.303 1.00 12.70 86 ASP A C 1
ATOM 646 O O . ASP A 1 89 ? 17.907 84.173 40.712 1.00 11.56 86 ASP A O 1
ATOM 651 N N . ILE A 1 90 ? 16.034 83.315 39.769 1.00 11.65 87 ILE A N 1
ATOM 652 C CA . ILE A 1 90 ? 16.474 81.917 39.816 1.00 12.05 87 ILE A CA 1
ATOM 653 C C . ILE A 1 90 ? 16.190 81.314 38.453 1.00 14.96 87 ILE A C 1
ATOM 654 O O . ILE A 1 90 ? 15.073 81.447 37.945 1.00 12.31 87 ILE A O 1
ATOM 659 N N . VAL A 1 91 ? 17.186 80.660 37.862 1.00 10.09 88 VAL A N 1
ATOM 660 C CA . VAL A 1 91 ? 16.934 79.860 36.660 1.00 9.18 88 VAL A CA 1
ATOM 661 C C . VAL A 1 91 ? 17.335 78.422 36.918 1.00 11.20 88 VAL A C 1
ATOM 662 O O . VAL A 1 91 ? 18.504 78.139 37.208 1.00 11.93 88 VAL A O 1
ATOM 666 N N . CYS A 1 92 ? 16.366 77.498 36.822 1.00 11.13 89 CYS A N 1
ATOM 667 C CA . CYS A 1 92 ? 16.692 76.059 36.896 1.00 11.61 89 CYS A CA 1
ATOM 668 C C . CYS A 1 92 ? 16.733 75.538 35.467 1.00 14.48 89 CYS A C 1
ATOM 669 O O . CYS A 1 92 ? 15.689 75.352 34.835 1.00 15.31 89 CYS A O 1
ATOM 672 N N . ALA A 1 93 ? 17.942 75.354 34.965 1.00 11.67 90 ALA A N 1
ATOM 673 C CA . ALA A 1 93 ? 18.210 74.852 33.612 1.00 9.06 90 ALA A CA 1
ATOM 674 C C . ALA A 1 93 ? 18.122 73.349 33.734 1.00 12.24 90 ALA A C 1
ATOM 675 O O . ALA A 1 93 ? 19.123 72.654 34.020 1.00 11.70 90 ALA A O 1
ATOM 677 N N . ASN A 1 94 ? 16.892 72.856 33.551 1.00 12.96 91 ASN A N 1
ATOM 678 C CA . ASN A 1 94 ? 16.574 71.485 33.891 1.00 11.72 91 ASN A CA 1
ATOM 679 C C . ASN A 1 94 ? 16.272 70.627 32.675 1.00 12.66 91 ASN A C 1
ATOM 680 O O . ASN A 1 94 ? 16.430 69.393 32.729 1.00 14.30 91 ASN A O 1
ATOM 685 N N . ALA A 1 95 ? 15.762 71.218 31.594 1.00 13.60 92 ALA A N 1
ATOM 686 C CA . ALA A 1 95 ? 15.162 70.407 30.549 1.00 15.84 92 ALA A CA 1
ATOM 687 C C . ALA A 1 95 ? 16.147 69.328 30.101 1.00 15.12 92 ALA A C 1
ATOM 688 O O . ALA A 1 95 ? 17.325 69.605 29.841 1.00 15.22 92 ALA A O 1
ATOM 690 N N . GLY A 1 96 ? 15.635 68.109 29.984 1.00 15.76 93 GLY A N 1
ATOM 691 C CA . GLY A 1 96 ? 16.539 67.031 29.584 1.00 18.86 93 GLY A CA 1
ATOM 692 C C . GLY A 1 96 ? 15.754 65.911 28.922 1.00 20.06 93 GLY A C 1
ATOM 693 O O . GLY A 1 96 ? 14.606 65.636 29.314 1.00 22.23 93 GLY A O 1
ATOM 694 N N . ILE A 1 97 ? 16.304 65.319 27.861 1.00 14.38 94 ILE A N 1
ATOM 695 C CA . ILE A 1 97 ? 15.712 64.141 27.250 1.00 15.82 94 ILE A CA 1
ATOM 696 C C . ILE A 1 97 ? 16.754 63.027 27.339 1.00 15.57 94 ILE A C 1
ATOM 697 O O . ILE A 1 97 ? 17.958 63.282 27.448 1.00 15.22 94 ILE A O 1
ATOM 702 N N . PHE A 1 98 ? 16.265 61.775 27.301 1.00 16.31 95 PHE A N 1
ATOM 703 C CA . PHE A 1 98 ? 17.210 60.676 27.451 1.00 21.10 95 PHE A CA 1
ATOM 704 C C . PHE A 1 98 ? 16.859 59.470 26.569 1.00 20.62 95 PHE A C 1
ATOM 705 O O . PHE A 1 98 ? 16.771 58.329 27.053 1.00 19.69 95 PHE A O 1
ATOM 713 N N . PRO A 1 99 ? 16.683 59.672 25.258 1.00 21.14 96 PRO A N 1
ATOM 714 C CA . PRO A 1 99 ? 16.548 58.528 24.354 1.00 20.89 96 PRO A CA 1
ATOM 715 C C . PRO A 1 99 ? 17.828 57.699 24.399 1.00 19.89 96 PRO A C 1
ATOM 716 O O . PRO A 1 99 ? 18.894 58.183 24.796 1.00 18.29 96 PRO A O 1
ATOM 720 N N . SER A 1 100 ? 17.690 56.422 24.036 1.00 21.32 97 SER A N 1
ATOM 721 C CA . SER A 1 100 ? 18.812 55.492 24.049 1.00 19.22 97 SER A CA 1
ATOM 722 C C . SER A 1 100 ? 19.205 55.090 22.635 1.00 21.33 97 SER A C 1
ATOM 723 O O . SER A 1 100 ? 18.349 54.882 21.763 1.00 20.20 97 SER A O 1
ATOM 726 N N . GLY A 1 101 ? 20.508 54.866 22.436 1.00 18.73 98 GLY A N 1
ATOM 727 C CA . GLY A 1 101 ? 20.949 54.336 21.169 1.00 20.54 98 GLY A CA 1
ATOM 728 C C . GLY A 1 101 ? 22.386 53.896 21.268 1.00 22.04 98 GLY A C 1
ATOM 729 O O . GLY A 1 101 ? 23.228 54.666 21.768 1.00 19.03 98 GLY A O 1
ATOM 730 N N . ARG A 1 102 ? 22.697 52.684 20.786 1.00 21.37 99 ARG A N 1
ATOM 731 C CA . ARG A 1 102 ? 24.095 52.250 20.863 1.00 21.75 99 ARG A CA 1
ATOM 732 C C . ARG A 1 102 ? 24.949 53.076 19.912 1.00 23.18 99 ARG A C 1
ATOM 733 O O . ARG A 1 102 ? 24.461 53.612 18.911 1.00 20.40 99 ARG A O 1
ATOM 741 N N . LEU A 1 103 ? 26.252 53.146 20.221 1.00 20.99 100 LEU A N 1
ATOM 742 C CA . LEU A 1 103 ? 27.152 54.028 19.483 1.00 26.08 100 LEU A CA 1
ATOM 743 C C . LEU A 1 103 ? 27.065 53.823 17.978 1.00 21.49 100 LEU A C 1
ATOM 744 O O . LEU A 1 103 ? 26.979 54.802 17.227 1.00 29.07 100 LEU A O 1
ATOM 749 N N . GLU A 1 104 ? 27.022 52.562 17.516 1.00 24.81 101 GLU A N 1
ATOM 750 C CA . GLU A 1 104 ? 26.978 52.353 16.070 1.00 28.81 101 GLU A CA 1
ATOM 751 C C . GLU A 1 104 ? 25.647 52.785 15.442 1.00 30.38 101 GLU A C 1
ATOM 752 O O . GLU A 1 104 ? 25.566 52.929 14.215 1.00 29.61 101 GLU A O 1
ATOM 758 N N . ASP A 1 105 ? 24.604 53.004 16.239 1.00 24.07 102 ASP A N 1
ATOM 759 C CA . ASP A 1 105 ? 23.299 53.368 15.677 1.00 24.07 102 ASP A CA 1
ATOM 760 C C . ASP A 1 105 ? 23.009 54.880 15.726 1.00 23.75 102 ASP A C 1
ATOM 761 O O . ASP A 1 105 ? 22.092 55.348 15.041 1.00 28.36 102 ASP A O 1
ATOM 766 N N . LEU A 1 106 ? 23.759 55.657 16.502 1.00 20.77 103 LEU A N 1
ATOM 767 C CA . LEU A 1 106 ? 23.408 57.066 16.697 1.00 20.57 103 LEU A CA 1
ATOM 768 C C . LEU A 1 106 ? 23.662 57.848 15.413 1.00 23.59 103 LEU A C 1
ATOM 769 O O . LEU A 1 106 ? 24.743 57.732 14.821 1.00 26.26 103 LEU A O 1
ATOM 774 N N . THR A 1 107 ? 22.675 58.625 14.979 1.00 20.50 104 THR A N 1
ATOM 775 C CA . THR A 1 107 ? 22.812 59.468 13.798 1.00 20.19 104 THR A CA 1
ATOM 776 C C . THR A 1 107 ? 23.263 60.858 14.224 1.00 19.10 104 THR A C 1
ATOM 777 O O . THR A 1 107 ? 23.195 61.238 15.415 1.00 20.16 104 THR A O 1
ATOM 781 N N . PRO A 1 108 ? 23.646 61.699 13.268 1.00 22.41 105 PRO A N 1
ATOM 782 C CA . PRO A 1 108 ? 23.874 63.116 13.636 1.00 21.20 105 PRO A CA 1
ATOM 783 C C . PRO A 1 108 ? 22.662 63.763 14.288 1.00 18.13 105 PRO A C 1
ATOM 784 O O . PRO A 1 108 ? 22.822 64.537 15.244 1.00 19.48 105 PRO A O 1
ATOM 788 N N . ASP A 1 109 ? 21.453 63.491 13.771 1.00 22.73 106 ASP A N 1
ATOM 789 C CA A ASP A 1 109 ? 20.255 64.084 14.368 0.54 22.40 106 ASP A CA 1
ATOM 790 C CA B ASP A 1 109 ? 20.259 64.088 14.362 0.46 22.37 106 ASP A CA 1
ATOM 791 C C . ASP A 1 109 ? 20.023 63.580 15.786 1.00 21.07 106 ASP A C 1
ATOM 792 O O . ASP A 1 109 ? 19.568 64.341 16.646 1.00 21.33 106 ASP A O 1
ATOM 801 N N . ASP A 1 110 ? 20.289 62.287 16.049 1.00 19.68 107 ASP A N 1
ATOM 802 C CA . ASP A 1 110 ? 20.136 61.772 17.418 1.00 22.16 107 ASP A CA 1
ATOM 803 C C . ASP A 1 110 ? 21.042 62.531 18.362 1.00 19.22 107 ASP A C 1
ATOM 804 O O . ASP A 1 110 ? 20.657 62.887 19.468 1.00 17.15 107 ASP A O 1
ATOM 809 N N . ILE A 1 111 ? 22.295 62.693 17.951 1.00 16.12 108 ILE A N 1
ATOM 810 C CA . ILE A 1 111 ? 23.295 63.363 18.783 1.00 15.13 108 ILE A CA 1
ATOM 811 C C . ILE A 1 111 ? 22.926 64.833 18.993 1.00 14.71 108 ILE A C 1
ATOM 812 O O . ILE A 1 111 ? 22.970 65.329 20.115 1.00 14.30 108 ILE A O 1
ATOM 817 N N . GLU A 1 112 ? 22.515 65.528 17.925 1.00 15.08 109 GLU A N 1
ATOM 818 C CA . GLU A 1 112 ? 22.160 66.943 18.072 1.00 16.52 109 GLU A CA 1
ATOM 819 C C . GLU A 1 112 ? 20.857 67.127 18.868 1.00 15.05 109 GLU A C 1
ATOM 820 O O . GLU A 1 112 ? 20.690 68.142 19.575 1.00 18.08 109 GLU A O 1
ATOM 826 N N . GLN A 1 113 ? 19.887 66.205 18.745 1.00 15.90 110 GLN A N 1
ATOM 827 C CA . GLN A 1 113 ? 18.677 66.370 19.547 1.00 16.18 110 GLN A CA 1
ATOM 828 C C . GLN A 1 113 ? 19.008 66.335 21.027 1.00 16.54 110 GLN A C 1
ATOM 829 O O . GLN A 1 113 ? 18.540 67.183 21.778 1.00 15.86 110 GLN A O 1
ATOM 835 N N . VAL A 1 114 ? 19.818 65.372 21.457 1.00 14.55 111 VAL A N 1
ATOM 836 C CA . VAL A 1 114 ? 20.179 65.247 22.877 1.00 13.26 111 VAL A CA 1
ATOM 837 C C . VAL A 1 114 ? 21.129 66.381 23.323 1.00 15.23 111 VAL A C 1
ATOM 838 O O . VAL A 1 114 ? 20.952 66.995 24.386 1.00 14.94 111 VAL A O 1
ATOM 842 N N . LEU A 1 115 ? 22.159 66.664 22.538 1.00 12.37 112 LEU A N 1
ATOM 843 C CA A LEU A 1 115 ? 23.045 67.766 22.946 0.63 11.65 112 LEU A CA 1
ATOM 844 C CA B LEU A 1 115 ? 23.060 67.779 22.863 0.37 14.56 112 LEU A CA 1
ATOM 845 C C . LEU A 1 115 ? 22.300 69.100 22.89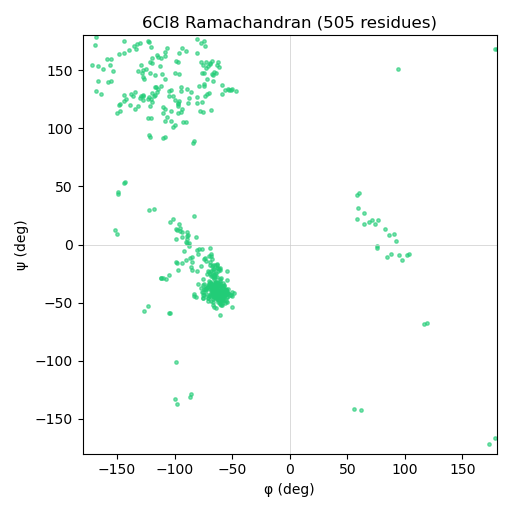3 1.00 12.17 112 LEU A C 1
ATOM 846 O O . LEU A 1 115 ? 22.554 69.967 23.733 1.00 14.11 112 LEU A O 1
ATOM 855 N N . GLY A 1 116 ? 21.336 69.251 21.969 1.00 14.03 113 GLY A N 1
ATOM 856 C CA . GLY A 1 116 ? 20.625 70.509 21.842 1.00 15.52 113 GLY A CA 1
ATOM 857 C C . GLY A 1 116 ? 19.686 70.769 23.005 1.00 14.87 113 GLY A C 1
ATOM 858 O O . GLY A 1 116 ? 19.699 71.854 23.562 1.00 14.17 113 GLY A O 1
ATOM 859 N N . VAL A 1 117 ? 18.857 69.783 23.389 1.00 12.04 114 VAL A N 1
ATOM 860 C CA . VAL A 1 117 ? 18.010 70.015 24.558 1.00 13.03 114 VAL A CA 1
ATOM 861 C C . VAL A 1 117 ? 18.872 70.135 25.818 1.00 15.59 114 VAL A C 1
ATOM 862 O O . VAL A 1 117 ? 18.723 71.069 26.630 1.00 14.38 114 VAL A O 1
ATOM 866 N N . ASN A 1 118 ? 19.744 69.137 26.033 1.00 11.31 115 ASN A N 1
ATOM 867 C CA . ASN A 1 118 ? 20.342 68.944 27.350 1.00 10.96 115 ASN A CA 1
ATOM 868 C C . ASN A 1 118 ? 21.449 69.942 27.645 1.00 12.17 115 ASN A C 1
ATOM 869 O O . ASN A 1 118 ? 21.662 70.322 28.812 1.00 13.17 115 ASN A O 1
ATOM 874 N N . PHE A 1 119 ? 22.237 70.270 26.622 1.00 11.15 116 PHE A N 1
ATOM 875 C CA . PHE A 1 119 ? 23.362 71.181 26.779 1.00 11.83 116 PHE A CA 1
ATOM 876 C C . PHE A 1 119 ? 23.039 72.551 26.189 1.00 12.42 116 PHE A C 1
ATOM 877 O O . PHE A 1 119 ? 23.122 73.564 26.908 1.00 11.91 116 PHE A O 1
ATOM 885 N N . LYS A 1 120 ? 22.719 72.629 24.887 1.00 10.60 117 LYS A N 1
ATOM 886 C CA . LYS A 1 120 ? 22.485 73.947 24.312 1.00 13.16 117 LYS A CA 1
ATOM 887 C C . LYS A 1 120 ? 21.331 74.650 25.022 1.00 12.61 117 LYS A C 1
ATOM 888 O O . LYS A 1 120 ? 21.387 75.888 25.224 1.00 11.55 117 LYS A O 1
ATOM 894 N N . GLY A 1 121 ? 20.294 73.891 25.439 1.00 11.47 118 GLY A N 1
ATOM 895 C CA . GLY A 1 121 ? 19.151 74.526 26.103 1.00 12.24 118 GLY A CA 1
ATOM 896 C C . GLY A 1 121 ? 19.502 75.076 27.462 1.00 12.31 118 GLY A C 1
ATOM 897 O O . GLY A 1 121 ? 18.872 76.046 27.928 1.00 12.51 118 GLY A O 1
ATOM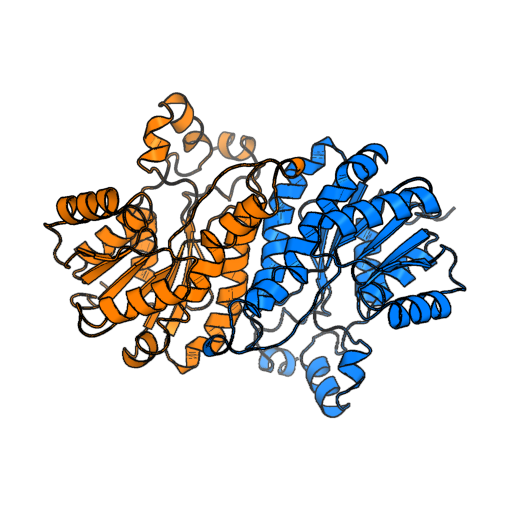 898 N N . THR A 1 122 ? 20.507 74.477 28.111 1.00 10.71 119 THR A N 1
ATOM 899 C CA . THR A 1 122 ? 21.037 75.034 29.344 1.00 11.10 119 THR A CA 1
ATOM 900 C C . THR A 1 122 ? 21.759 76.353 29.056 1.00 10.04 119 THR A C 1
ATOM 901 O O . THR A 1 122 ? 21.533 77.343 29.755 1.00 11.13 119 THR A O 1
ATOM 905 N N . VAL A 1 123 ? 22.651 76.376 28.051 1.00 10.59 120 VAL A N 1
ATOM 906 C CA . VAL A 1 123 ? 23.391 77.603 27.713 1.00 9.89 120 VAL A CA 1
ATOM 907 C C . VAL A 1 123 ? 22.414 78.723 27.341 1.00 12.78 120 VAL A C 1
ATOM 908 O O . VAL A 1 123 ? 22.550 79.883 27.770 1.00 11.84 120 VAL A O 1
ATOM 912 N N . TYR A 1 124 ? 21.434 78.405 26.491 1.00 12.22 121 TYR A N 1
ATOM 913 C CA . TYR A 1 124 ? 20.595 79.475 25.935 1.00 11.67 121 TYR A CA 1
ATOM 914 C C . TYR A 1 124 ? 19.725 80.125 27.001 1.00 13.23 121 TYR A C 1
ATOM 915 O O . TYR A 1 124 ? 19.491 81.354 26.955 1.00 10.99 121 TYR A O 1
ATOM 924 N N . ILE A 1 125 ? 19.226 79.349 27.960 1.00 11.89 122 ILE A N 1
ATOM 925 C CA . ILE A 1 125 ? 18.364 80.010 28.957 1.00 10.42 122 ILE A CA 1
ATOM 926 C C . ILE A 1 125 ? 19.229 80.842 29.906 1.00 11.85 122 ILE A C 1
ATOM 927 O O . ILE A 1 125 ? 18.811 81.923 30.345 1.00 12.25 122 ILE A O 1
ATOM 932 N N . VAL A 1 126 ? 20.460 80.379 30.201 1.00 9.93 123 VAL A N 1
ATOM 933 C CA . VAL A 1 126 ? 21.350 81.200 31.033 1.00 10.96 123 VAL A CA 1
ATOM 934 C C . VAL A 1 126 ? 21.705 82.512 30.302 1.00 10.98 123 VAL A C 1
ATOM 935 O O . VAL A 1 126 ? 21.607 83.608 30.879 1.00 11.31 123 VAL A O 1
ATOM 939 N N . GLN A 1 127 ? 22.045 82.425 29.008 1.00 10.28 124 GLN A N 1
ATOM 940 C CA . GLN A 1 127 ? 22.360 83.631 28.231 1.00 12.72 124 GLN A CA 1
ATOM 941 C C . GLN A 1 127 ? 21.213 84.617 28.225 1.00 14.08 124 GLN A C 1
ATOM 942 O O . GLN A 1 127 ? 21.416 85.820 28.400 1.00 14.45 124 GLN A O 1
ATOM 948 N N . ALA A 1 128 ? 19.994 84.139 27.986 1.00 9.74 125 ALA A N 1
ATOM 949 C CA . ALA A 1 128 ? 18.847 85.053 27.931 1.00 9.43 125 ALA A CA 1
ATOM 950 C C . ALA A 1 128 ? 18.585 85.707 29.285 1.00 11.52 125 ALA A C 1
ATOM 951 O O . ALA A 1 128 ? 18.063 86.828 29.351 1.00 13.36 125 ALA A O 1
ATOM 953 N N . ALA A 1 129 ? 18.845 84.984 30.359 1.00 11.35 126 ALA A N 1
ATOM 954 C CA . ALA A 1 129 ? 18.524 85.467 31.691 1.00 10.72 126 ALA A CA 1
ATOM 955 C C . ALA A 1 129 ? 19.611 86.370 32.295 1.00 13.20 126 ALA A C 1
ATOM 956 O O . ALA A 1 129 ? 19.351 86.962 33.341 1.00 14.54 126 ALA A O 1
ATOM 958 N N . LEU A 1 130 ? 20.810 86.471 31.704 1.00 12.74 127 LEU A N 1
ATOM 959 C CA . LEU A 1 130 ? 21.917 87.139 32.416 1.00 12.42 127 LEU A CA 1
ATOM 960 C C . LEU A 1 130 ? 21.555 88.555 32.873 1.00 11.95 127 LEU A C 1
ATOM 961 O O . LEU A 1 130 ? 21.857 88.926 34.018 1.00 11.23 127 LEU A O 1
ATOM 966 N N . GLN A 1 131 ? 21.012 89.397 31.974 1.00 11.28 128 GLN A N 1
ATOM 967 C CA . GLN A 1 131 ? 20.833 90.801 32.388 1.00 13.49 128 GLN A CA 1
ATOM 968 C C . GLN A 1 131 ? 19.881 90.902 33.593 1.00 12.69 128 GLN A C 1
ATOM 969 O O . GLN A 1 131 ? 20.129 91.668 34.529 1.00 12.23 128 GLN A O 1
ATOM 975 N N . ALA A 1 132 ? 18.776 90.160 33.563 1.00 13.05 129 ALA A N 1
ATOM 976 C CA . ALA A 1 132 ? 17.837 90.187 34.692 1.00 11.42 129 ALA A CA 1
ATOM 977 C C . ALA A 1 132 ? 18.434 89.558 35.942 1.00 12.09 129 ALA A C 1
ATOM 978 O O . ALA A 1 132 ? 18.186 90.045 37.058 1.00 12.78 129 ALA A O 1
ATOM 980 N N . LEU A 1 133 ? 19.183 88.459 35.787 1.00 11.28 130 LEU A N 1
ATOM 981 C CA . LEU A 1 133 ? 19.766 87.855 36.976 1.00 10.24 130 LEU A CA 1
ATOM 982 C C . LEU A 1 133 ? 20.802 88.788 37.588 1.00 11.08 130 LEU A C 1
ATOM 983 O O . LEU A 1 133 ? 20.930 88.880 38.809 1.00 11.53 130 LEU A O 1
ATOM 988 N N . THR A 1 134 ? 21.568 89.497 36.748 1.00 11.15 131 THR A N 1
ATOM 989 C CA . THR A 1 134 ? 22.524 90.477 37.299 1.00 12.22 131 THR A CA 1
ATOM 990 C C . THR A 1 134 ? 21.783 91.553 38.080 1.00 12.97 131 THR A C 1
ATOM 991 O O . THR A 1 134 ? 22.166 91.922 39.202 1.00 12.16 131 THR A O 1
ATOM 995 N N . ALA A 1 135 ? 20.692 92.060 37.498 1.00 14.47 132 ALA A N 1
ATOM 996 C CA . ALA A 1 135 ? 19.935 93.126 38.138 1.00 13.83 132 ALA A CA 1
ATOM 997 C C . ALA A 1 135 ? 19.387 92.692 39.495 1.00 13.32 132 ALA A C 1
ATOM 998 O O . ALA A 1 135 ? 19.207 93.542 40.395 1.00 18.16 132 ALA A O 1
ATOM 1000 N N . SER A 1 136 ? 19.108 91.397 39.675 1.00 11.61 133 SER A N 1
ATOM 1001 C CA . SER A 1 136 ? 18.556 90.918 40.956 1.00 14.94 133 SER A CA 1
ATOM 1002 C C . SER A 1 136 ? 19.541 91.072 42.111 1.00 13.81 133 SER A C 1
ATOM 1003 O O . SER A 1 136 ? 19.098 91.232 43.276 1.00 16.21 133 SER A O 1
ATOM 1006 N N . GLY A 1 137 ? 20.852 91.082 41.824 1.00 10.97 134 GLY A N 1
ATOM 1007 C CA . GLY A 1 137 ? 21.877 91.184 42.850 1.00 12.41 134 GLY A CA 1
ATOM 1008 C C . GLY A 1 137 ? 22.095 89.904 43.621 1.00 16.27 134 GLY A C 1
ATOM 1009 O O . GLY A 1 137 ? 22.986 89.857 44.505 1.00 15.19 134 GLY A O 1
ATOM 1010 N N . HIS A 1 138 ? 21.341 88.854 43.314 1.00 13.01 135 HIS A N 1
ATOM 1011 C CA . HIS A 1 138 ? 21.581 87.587 43.991 1.00 12.32 135 HIS A CA 1
ATOM 1012 C C . HIS A 1 138 ? 21.226 86.449 43.069 1.00 14.92 135 HIS A C 1
ATOM 1013 O O . HIS A 1 138 ? 20.563 85.495 43.481 1.00 14.39 135 HIS A O 1
ATOM 1020 N N . GLY A 1 139 ? 21.653 86.543 41.816 1.00 11.09 136 GLY A N 1
ATOM 1021 C CA . GLY A 1 139 ? 21.183 85.579 40.819 1.00 11.35 136 GLY A CA 1
ATOM 1022 C C . GLY A 1 139 ? 21.631 84.164 41.121 1.00 10.47 136 GLY A C 1
ATOM 1023 O O . GLY A 1 139 ? 22.725 83.924 41.630 1.00 9.79 136 GLY A O 1
ATOM 1024 N N . ARG A 1 140 ? 20.767 83.205 40.747 1.00 10.93 137 ARG A N 1
ATOM 1025 C CA . ARG A 1 140 ? 21.071 81.789 40.959 1.00 10.07 137 ARG A CA 1
ATOM 1026 C C . ARG A 1 140 ? 20.740 81.001 39.701 1.00 12.67 137 ARG A C 1
ATOM 1027 O O . ARG A 1 140 ? 19.630 81.146 39.180 1.00 14.07 137 ARG A O 1
ATOM 1035 N N . VAL A 1 141 ? 21.668 80.148 39.230 1.00 11.38 138 VAL A N 1
ATOM 1036 C CA . VAL A 1 141 ? 21.409 79.199 38.153 1.00 9.67 138 VAL A CA 1
ATOM 1037 C C . VAL A 1 141 ? 21.678 77.824 38.734 1.00 9.27 138 VAL A C 1
ATOM 1038 O O . VAL A 1 141 ? 22.766 77.590 39.298 1.00 9.67 138 VAL A O 1
ATOM 1042 N N . VAL A 1 142 ? 20.675 76.917 38.628 1.00 8.26 139 VAL A N 1
ATOM 1043 C CA . VAL A 1 142 ? 20.859 75.526 39.037 1.00 8.34 139 VAL A CA 1
ATOM 1044 C C . VAL A 1 142 ? 20.667 74.686 37.799 1.00 10.99 139 VAL A C 1
ATOM 1045 O O . VAL A 1 142 ? 19.622 74.775 37.155 1.00 11.72 139 VAL A O 1
ATOM 1049 N N . VAL A 1 143 ? 21.641 73.818 37.513 1.00 10.91 140 VAL A N 1
ATOM 1050 C CA . VAL A 1 143 ? 21.614 72.974 36.331 1.00 8.38 140 VAL A CA 1
ATOM 1051 C C . VAL A 1 143 ? 21.270 71.563 36.777 1.00 10.08 140 VAL A C 1
ATOM 1052 O O . VAL A 1 143 ? 21.851 71.063 37.748 1.00 11.80 140 VAL A O 1
ATOM 1056 N N . THR A 1 144 ? 20.323 70.923 36.102 1.00 8.95 141 THR A N 1
ATOM 1057 C CA . THR A 1 144 ? 20.052 69.500 36.366 1.00 9.47 141 THR A CA 1
ATOM 1058 C C . THR A 1 144 ? 20.946 68.712 35.435 1.00 11.04 141 THR A C 1
ATOM 1059 O O . THR A 1 144 ? 20.667 68.630 34.243 1.00 11.50 141 THR A O 1
ATOM 1063 N N . SER A 1 145 ? 21.999 68.114 35.971 1.00 10.42 142 SER A N 1
ATOM 1064 C CA . SER A 1 145 ? 22.917 67.284 35.191 1.00 9.04 142 SER A CA 1
ATOM 1065 C C . SER A 1 145 ? 22.543 65.822 35.441 1.00 11.57 142 SER A C 1
ATOM 1066 O O . SER A 1 145 ? 21.336 65.509 35.404 1.00 12.67 142 SER A O 1
ATOM 1069 N N . SER A 1 146 ? 23.490 64.926 35.733 1.00 10.79 143 SER A N 1
ATOM 1070 C CA . SER A 1 146 ? 23.220 63.488 35.942 1.00 11.34 143 SER A CA 1
ATOM 1071 C C . SER A 1 146 ? 24.504 62.869 36.448 1.00 10.42 143 SER A C 1
ATOM 1072 O O . SER A 1 146 ? 25.584 63.374 36.130 1.00 9.53 143 SER A O 1
ATOM 1075 N N . ILE A 1 147 ? 24.402 61.748 37.196 1.00 11.97 144 ILE A N 1
ATOM 1076 C CA . ILE A 1 147 ? 25.621 60.945 37.411 1.00 13.30 144 ILE A CA 1
ATOM 1077 C C . ILE A 1 147 ? 26.127 60.364 36.104 1.00 11.64 144 ILE A C 1
ATOM 1078 O O . ILE A 1 147 ? 27.323 60.081 35.978 1.00 10.99 144 ILE A O 1
ATOM 1083 N N . THR A 1 148 ? 25.216 60.128 35.121 1.00 11.93 145 THR A N 1
ATOM 1084 C CA . THR A 1 148 ? 25.577 59.492 33.853 1.00 11.17 145 THR A CA 1
ATOM 1085 C C . THR A 1 148 ? 26.262 60.522 32.973 1.00 12.27 145 THR A C 1
ATOM 1086 O O . THR A 1 148 ? 25.630 61.498 32.562 1.00 12.76 145 THR A O 1
ATOM 1090 N N . GLY A 1 149 ? 27.553 60.291 32.691 1.00 13.02 146 GLY A N 1
ATOM 1091 C CA . GLY A 1 149 ? 28.375 61.203 31.926 1.00 10.50 146 GLY A CA 1
ATOM 1092 C C . GLY A 1 149 ? 29.508 61.747 32.765 1.00 10.07 146 GLY A C 1
ATOM 1093 O O . GLY A 1 149 ? 30.655 61.399 32.533 1.00 11.67 146 GLY A O 1
ATOM 1094 N N . PRO A 1 150 ? 29.201 62.582 33.769 1.00 12.07 147 PRO A N 1
ATOM 1095 C CA . PRO A 1 150 ? 30.253 63.072 34.667 1.00 11.21 147 PRO A CA 1
ATOM 1096 C C . PRO A 1 150 ? 30.942 61.968 35.428 1.00 15.21 147 PRO A C 1
ATOM 1097 O O . PRO A 1 150 ? 32.137 62.087 35.753 1.00 13.43 147 PRO A O 1
ATOM 1101 N N . ILE A 1 151 ? 30.198 60.926 35.818 1.00 9.81 148 ILE A N 1
ATOM 1102 C CA . ILE A 1 151 ? 30.722 59.866 36.665 1.00 11.01 148 ILE A CA 1
ATOM 1103 C C . ILE A 1 151 ? 30.578 58.487 36.025 1.00 15.64 148 ILE A C 1
ATOM 1104 O O . ILE A 1 151 ? 31.560 57.738 35.910 1.00 13.77 148 ILE A O 1
ATOM 1109 N N . THR A 1 152 ? 29.369 58.125 35.594 1.00 12.27 149 THR A N 1
ATOM 1110 C CA . THR A 1 152 ? 29.163 56.764 35.147 1.00 11.91 149 THR A CA 1
ATOM 1111 C C . THR A 1 152 ? 28.993 56.659 33.625 1.00 13.50 149 THR A C 1
ATOM 1112 O O . THR A 1 152 ? 28.725 57.619 32.923 1.00 14.15 149 THR A O 1
ATOM 1116 N N . GLY A 1 153 ? 29.101 55.437 33.147 1.00 15.76 150 GLY A N 1
ATOM 1117 C CA . GLY A 1 153 ? 28.649 55.089 31.791 1.00 16.06 150 GLY A CA 1
ATOM 1118 C C . GLY A 1 153 ? 27.447 54.158 31.808 1.00 15.04 150 GLY A C 1
ATOM 1119 O O . GLY A 1 153 ? 27.260 53.378 32.734 1.00 16.77 150 GLY A O 1
ATOM 1120 N N . TYR A 1 154 ? 26.655 54.216 30.744 1.00 15.25 151 TYR A N 1
ATOM 1121 C CA . TYR A 1 154 ? 25.477 53.331 30.665 1.00 14.87 151 TYR A CA 1
ATOM 1122 C C . TYR A 1 154 ? 25.234 53.058 29.192 1.00 19.63 151 TYR A C 1
ATOM 1123 O O . TYR A 1 154 ? 24.949 54.003 28.447 1.00 15.70 151 TYR A O 1
ATOM 1132 N N . PRO A 1 155 ? 25.408 51.809 28.739 1.00 19.20 152 PRO A N 1
ATOM 1133 C CA . PRO A 1 155 ? 25.217 51.487 27.317 1.00 21.77 152 PRO A CA 1
ATOM 1134 C C . PRO A 1 155 ? 23.934 52.090 26.750 1.00 23.61 152 PRO A C 1
ATOM 1135 O O . PRO A 1 155 ? 22.850 51.993 27.338 1.00 20.38 152 PRO A O 1
ATOM 1139 N N . GLY A 1 156 ? 24.079 52.735 25.581 1.00 19.58 153 GLY A N 1
ATOM 1140 C CA . GLY A 1 156 ? 22.995 53.417 24.918 1.00 17.36 153 GLY A CA 1
ATOM 1141 C C . GLY A 1 156 ? 22.910 54.899 25.224 1.00 17.17 153 GLY A C 1
ATOM 1142 O O . GLY A 1 156 ? 22.099 55.616 24.592 1.00 19.20 153 GLY A O 1
ATOM 1143 N N . TRP A 1 157 ? 23.698 55.388 26.182 1.00 15.83 154 TRP A N 1
ATOM 1144 C CA . TRP A 1 157 ? 23.583 56.775 26.649 1.00 15.59 154 TRP A CA 1
ATOM 1145 C C . TRP A 1 157 ? 24.888 57.538 26.482 1.00 14.58 154 TRP A C 1
ATOM 1146 O O . TRP A 1 157 ? 25.173 58.481 27.223 1.00 14.13 154 TRP A O 1
ATOM 1157 N N . SER A 1 158 ? 25.680 57.178 25.480 1.00 16.01 155 SER A N 1
ATOM 1158 C CA . SER A 1 158 ? 26.939 57.931 25.361 1.00 13.69 155 SER A CA 1
ATOM 1159 C C . SER A 1 158 ? 26.724 59.372 24.933 1.00 13.22 155 SER A C 1
ATOM 1160 O O . SER A 1 158 ? 27.488 60.244 25.356 1.00 13.53 155 SER A O 1
ATOM 1163 N N . HIS A 1 159 ? 25.692 59.655 24.115 1.00 14.18 156 HIS A N 1
ATOM 1164 C CA . HIS A 1 159 ? 25.375 61.047 23.815 1.00 13.20 156 HIS A CA 1
ATOM 1165 C C . HIS A 1 159 ? 24.719 61.740 25.007 1.00 14.46 156 HIS A C 1
ATOM 1166 O O . HIS A 1 159 ? 24.992 62.939 25.272 1.00 13.90 156 HIS A O 1
ATOM 1173 N N . TYR A 1 160 ? 23.845 61.012 25.738 1.00 13.12 157 TYR A N 1
ATOM 1174 C CA . TYR A 1 160 ? 23.243 61.557 26.958 1.00 13.64 157 TYR A CA 1
ATOM 1175 C C . TYR A 1 160 ? 24.316 61.940 27.978 1.00 17.08 157 TYR A C 1
ATOM 1176 O O . TYR A 1 160 ? 24.360 63.086 28.460 1.00 11.52 157 TYR A O 1
ATOM 1185 N N . GLY A 1 161 ? 25.217 61.005 28.274 1.00 13.80 158 GLY A N 1
ATOM 1186 C CA . GLY A 1 161 ? 26.282 61.296 29.204 1.00 11.11 158 GLY A CA 1
ATOM 1187 C C . GLY A 1 161 ? 27.174 62.417 28.710 1.00 11.54 158 GLY A C 1
ATOM 1188 O O . GLY A 1 161 ? 27.625 63.255 29.496 1.00 11.70 158 GLY A O 1
ATOM 1189 N N . ALA A 1 162 ? 27.482 62.422 27.407 1.00 11.32 159 ALA A N 1
ATOM 1190 C CA . ALA A 1 162 ? 28.246 63.563 26.884 1.00 11.71 159 ALA A CA 1
ATOM 1191 C C . ALA A 1 162 ? 27.554 64.893 27.199 1.00 10.16 159 ALA A C 1
ATOM 1192 O O . ALA A 1 162 ? 28.217 65.898 27.530 1.00 9.90 159 ALA A O 1
ATOM 1194 N N . SER A 1 163 ? 26.243 64.955 26.986 1.00 10.42 160 SER A N 1
ATOM 1195 C CA . SER A 1 163 ? 25.514 66.209 27.162 1.00 11.93 160 SER A CA 1
ATOM 1196 C C . SER A 1 163 ? 25.495 66.633 28.624 1.00 12.06 160 SER A C 1
ATOM 1197 O O . SER A 1 163 ? 25.563 67.818 28.909 1.00 11.36 160 SER A O 1
ATOM 1200 N N . LYS A 1 164 ? 25.424 65.679 29.552 1.00 11.51 161 LYS A N 1
ATOM 1201 C CA . LYS A 1 164 ? 25.365 65.994 30.966 1.00 10.91 161 LYS A CA 1
ATOM 1202 C C . LYS A 1 164 ? 26.737 66.427 31.486 1.00 11.44 161 LYS A C 1
ATOM 1203 O O . LYS A 1 164 ? 26.841 67.326 32.352 1.00 11.05 161 LYS A O 1
ATOM 1209 N N . ALA A 1 165 ? 27.829 65.831 30.952 1.00 8.91 162 ALA A N 1
ATOM 1210 C CA . ALA A 1 165 ? 29.153 66.328 31.278 1.00 12.50 162 ALA A CA 1
ATOM 1211 C C . ALA A 1 165 ? 29.416 67.690 30.621 1.00 10.74 162 ALA A C 1
ATOM 1212 O O . ALA A 1 165 ? 30.112 68.528 31.204 1.00 12.27 162 ALA A O 1
ATOM 1214 N N . ALA A 1 166 ? 28.882 67.927 29.403 1.00 9.83 163 ALA A N 1
ATOM 1215 C CA . ALA A 1 166 ? 29.053 69.229 28.754 1.00 8.43 163 ALA A CA 1
ATOM 1216 C C . ALA A 1 166 ? 28.508 70.342 29.619 1.00 12.35 163 ALA A C 1
ATOM 1217 O O . ALA A 1 166 ? 29.103 71.419 29.711 1.00 10.37 163 ALA A O 1
ATOM 1219 N N . GLN A 1 167 ? 27.352 70.099 30.261 1.00 10.33 164 GLN A N 1
ATOM 1220 C CA . GLN A 1 167 ? 26.798 71.121 31.154 1.00 9.74 164 GLN A CA 1
ATOM 1221 C C . GLN A 1 167 ? 27.792 71.525 32.219 1.00 10.15 164 GLN A C 1
ATOM 1222 O O . GLN A 1 167 ? 27.891 72.706 32.561 1.00 10.75 164 GLN A O 1
ATOM 1228 N N . LEU A 1 168 ? 28.538 70.544 32.757 1.00 8.59 165 LEU A N 1
ATOM 1229 C CA . LEU A 1 168 ? 29.457 70.851 33.843 1.00 7.98 165 LEU A CA 1
ATOM 1230 C C . LEU A 1 168 ? 30.706 71.575 33.344 1.00 10.56 165 LEU A C 1
ATOM 1231 O O . LEU A 1 168 ? 31.189 72.493 34.023 1.00 10.58 165 LEU A O 1
ATOM 1236 N N . GLY A 1 169 ? 31.246 71.141 32.195 1.00 10.28 166 GLY A N 1
ATOM 1237 C CA . GLY A 1 169 ? 32.383 71.864 31.591 1.00 8.18 166 GLY A CA 1
ATOM 1238 C C . GLY A 1 169 ? 32.019 73.316 31.332 1.00 11.32 166 GLY A C 1
ATOM 1239 O O . GLY A 1 169 ? 32.796 74.250 31.632 1.00 9.79 166 GLY A O 1
ATOM 1240 N N . PHE A 1 170 ? 30.774 73.535 30.847 1.00 8.56 167 PHE A N 1
ATOM 1241 C CA . PHE A 1 170 ? 30.275 74.872 30.621 1.00 9.02 167 PHE A CA 1
ATOM 1242 C C . PHE A 1 170 ? 30.243 75.667 31.937 1.00 10.98 167 PHE A C 1
ATOM 1243 O O . PHE A 1 170 ? 30.729 76.806 32.011 1.00 10.20 167 PHE A O 1
ATOM 1251 N N . LEU A 1 171 ? 29.632 75.093 32.969 1.00 9.34 168 LEU A N 1
ATOM 1252 C CA . LEU A 1 171 ? 29.435 75.887 34.188 1.00 10.00 168 LEU A CA 1
ATOM 1253 C C . LEU A 1 171 ? 30.730 76.138 34.957 1.00 11.73 168 LEU A C 1
ATOM 1254 O O . LEU A 1 171 ? 30.807 77.130 35.710 1.00 9.81 168 LEU A O 1
ATOM 1259 N N . ARG A 1 172 ? 31.756 75.287 34.821 1.00 8.94 169 ARG A N 1
ATOM 1260 C CA . ARG A 1 172 ? 33.025 75.596 35.499 1.00 9.17 169 ARG A CA 1
ATOM 1261 C C . ARG A 1 172 ? 33.653 76.882 34.961 1.00 12.07 169 ARG A C 1
ATOM 1262 O O . ARG A 1 172 ? 34.245 77.631 35.736 1.00 11.85 169 ARG A O 1
ATOM 1270 N N . THR A 1 173 ? 33.460 77.190 33.672 1.00 9.45 170 THR A N 1
ATOM 1271 C CA . THR A 1 173 ? 33.864 78.515 33.182 1.00 8.77 170 THR A CA 1
ATOM 1272 C C . THR A 1 173 ? 32.786 79.578 33.465 1.00 9.36 170 THR A C 1
ATOM 1273 O O . THR A 1 173 ? 33.106 80.722 33.853 1.00 8.93 170 THR A O 1
ATOM 1277 N N . ALA A 1 174 ? 31.522 79.240 33.242 1.00 8.76 171 ALA A N 1
ATOM 1278 C CA . ALA A 1 174 ? 30.450 80.214 33.453 1.00 10.43 171 ALA A CA 1
ATOM 1279 C C . ALA A 1 174 ? 30.496 80.776 34.874 1.00 10.09 171 ALA A C 1
ATOM 1280 O O . ALA A 1 174 ? 30.204 81.948 35.070 1.00 10.04 171 ALA A O 1
ATOM 1282 N N . ALA A 1 175 ? 30.789 79.940 35.880 1.00 8.52 172 ALA A N 1
ATOM 1283 C CA . ALA A 1 175 ? 30.843 80.436 37.247 1.00 8.41 172 ALA A CA 1
ATOM 1284 C C . ALA A 1 175 ? 31.851 81.565 37.378 1.00 9.23 172 ALA A C 1
ATOM 1285 O O . ALA A 1 175 ? 31.632 82.503 38.162 1.00 7.99 172 ALA A O 1
ATOM 1287 N N . MET A 1 176 ? 32.985 81.466 36.664 1.00 7.98 173 MET A N 1
ATOM 1288 C CA . MET A 1 176 ? 33.961 82.579 36.726 1.00 7.50 173 MET A CA 1
ATOM 1289 C C . MET A 1 176 ? 33.450 83.842 36.052 1.00 10.59 173 MET A C 1
ATOM 1290 O O . MET A 1 176 ? 33.578 84.936 36.606 1.00 11.32 173 MET A O 1
ATOM 1295 N N . GLU A 1 177 ? 32.841 83.707 34.867 1.00 8.74 174 GLU A N 1
ATOM 1296 C CA . GLU A 1 177 ? 32.306 84.885 34.185 1.00 9.12 174 GLU A CA 1
ATOM 1297 C C . GLU A 1 177 ? 31.147 85.518 34.942 1.00 10.92 174 GLU A C 1
ATOM 1298 O O . GLU A 1 177 ? 30.922 86.744 34.829 1.00 12.14 174 GLU A O 1
ATOM 1304 N N . LEU A 1 178 ? 30.381 84.707 35.686 1.00 8.92 175 LEU A N 1
ATOM 1305 C CA . LEU A 1 178 ? 29.189 85.193 36.370 1.00 11.15 175 LEU A CA 1
ATOM 1306 C C . LEU A 1 178 ? 29.481 85.702 37.777 1.00 10.03 175 LEU A C 1
ATOM 1307 O O . LEU A 1 178 ? 28.638 86.422 38.322 1.00 10.78 175 LEU A O 1
ATOM 1312 N N . ALA A 1 179 ? 30.677 85.422 38.334 1.00 10.27 176 ALA A N 1
ATOM 1313 C CA . ALA A 1 179 ? 30.974 85.872 39.692 1.00 9.15 176 ALA A CA 1
ATOM 1314 C C . ALA A 1 179 ? 30.939 87.394 39.837 1.00 9.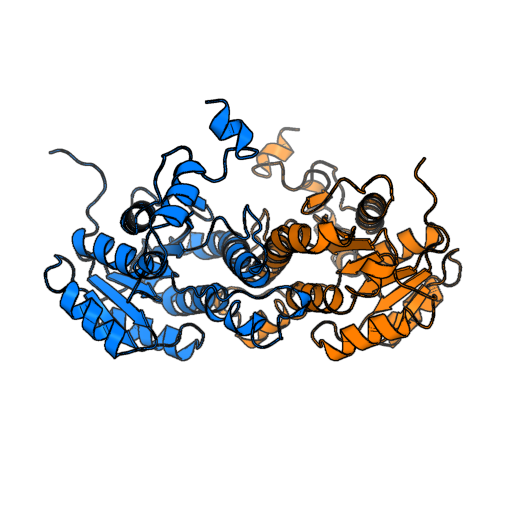69 176 ALA A C 1
ATOM 1315 O O . ALA A 1 179 ? 30.358 87.882 40.838 1.00 10.75 176 ALA A O 1
ATOM 1317 N N . PRO A 1 180 ? 31.462 88.186 38.900 1.00 11.12 177 PRO A N 1
ATOM 1318 C CA . PRO A 1 180 ? 31.373 89.650 39.053 1.00 12.70 177 PRO A CA 1
ATOM 1319 C C . PRO A 1 180 ? 29.954 90.158 38.965 1.00 15.57 177 PRO A C 1
ATOM 1320 O O . PRO A 1 180 ? 29.698 91.315 39.369 1.00 16.71 177 PRO A O 1
ATOM 1324 N N . LYS A 1 181 ? 29.039 89.356 38.426 1.00 11.37 178 LYS A N 1
ATOM 1325 C CA . LYS A 1 181 ? 27.614 89.680 38.352 1.00 12.80 178 LYS A CA 1
ATOM 1326 C C . LYS A 1 181 ? 26.853 89.242 39.604 1.00 13.65 178 LYS A C 1
ATOM 1327 O O . LYS A 1 181 ? 25.646 89.447 39.672 1.00 10.80 178 LYS A O 1
ATOM 1333 N N . LYS A 1 182 ? 27.553 88.617 40.573 1.00 11.72 179 LYS A N 1
ATOM 1334 C CA . LYS A 1 182 ? 26.972 88.059 41.783 1.00 11.44 179 LYS A CA 1
ATOM 1335 C C . LYS A 1 182 ? 25.918 86.970 41.479 1.00 10.64 179 LYS A C 1
ATOM 1336 O O . LYS A 1 182 ? 24.982 86.730 42.264 1.00 13.18 179 LYS A O 1
ATOM 1342 N N . ILE A 1 183 ? 26.120 86.259 40.377 1.00 9.96 180 ILE A N 1
ATOM 1343 C CA . ILE A 1 183 ? 25.304 85.086 40.033 1.00 9.30 180 ILE A CA 1
ATOM 1344 C C . ILE A 1 183 ? 26.133 83.859 40.319 1.00 10.64 180 ILE A C 1
ATOM 1345 O O . ILE A 1 183 ? 27.239 83.733 39.759 1.00 11.21 180 ILE A O 1
ATOM 1350 N N . THR A 1 184 ? 25.579 82.911 41.095 1.00 9.93 181 THR A N 1
ATOM 1351 C CA . THR A 1 184 ? 26.243 81.606 41.187 1.00 8.28 181 THR A CA 1
ATOM 1352 C C . THR A 1 184 ? 25.606 80.609 40.221 1.00 9.08 181 THR A C 1
ATOM 1353 O O . THR A 1 184 ? 24.437 80.753 39.801 1.00 11.14 181 THR A O 1
ATOM 1357 N N . ILE A 1 185 ? 26.386 79.574 39.862 1.00 8.28 182 ILE A N 1
ATOM 1358 C CA . ILE A 1 185 ? 25.822 78.558 38.961 1.00 8.55 182 ILE A CA 1
ATOM 1359 C C . ILE A 1 185 ? 26.399 77.214 39.403 1.00 10.24 182 ILE A C 1
ATOM 1360 O O . ILE A 1 185 ? 27.623 77.076 39.543 1.00 10.73 182 ILE A O 1
ATOM 1365 N N . ASN A 1 186 ? 25.507 76.260 39.727 1.00 10.44 183 ASN A N 1
ATOM 1366 C CA . ASN A 1 186 ? 25.916 74.978 40.295 1.00 8.43 183 ASN A CA 1
ATOM 1367 C C . ASN A 1 186 ? 25.028 73.934 39.632 1.00 9.19 183 ASN A C 1
ATOM 1368 O O . ASN A 1 186 ? 24.008 74.270 39.013 1.00 10.56 183 ASN A O 1
ATOM 1373 N N . ALA A 1 187 ? 25.402 72.658 39.815 1.00 8.86 184 ALA A N 1
ATOM 1374 C CA . ALA A 1 187 ? 24.558 71.590 39.256 1.00 8.95 184 ALA A CA 1
ATOM 1375 C C . ALA A 1 187 ? 24.192 70.563 40.314 1.00 8.06 184 ALA A C 1
ATOM 1376 O O . ALA A 1 187 ? 24.989 70.242 41.186 1.00 9.55 184 ALA A O 1
ATOM 1378 N N . VAL A 1 188 ? 22.946 70.039 40.210 1.00 8.46 185 VAL A N 1
ATOM 1379 C CA . VAL A 1 188 ? 22.577 68.810 40.928 1.00 9.64 185 VAL A CA 1
ATOM 1380 C C . VAL A 1 188 ? 22.798 67.671 39.950 1.00 10.36 185 VAL A C 1
ATOM 1381 O O . VAL A 1 188 ? 22.455 67.794 38.770 1.00 10.42 185 VAL A O 1
ATOM 1385 N N . LEU A 1 189 ? 23.415 66.586 40.437 1.00 9.95 186 LEU A N 1
ATOM 1386 C CA . LEU A 1 189 ? 23.634 65.369 39.636 1.00 11.85 186 LEU A CA 1
ATOM 1387 C C . LEU A 1 189 ? 22.718 64.298 40.215 1.00 11.21 186 LEU A C 1
ATOM 1388 O O . LEU A 1 189 ? 23.113 63.565 41.137 1.00 11.84 186 LEU A O 1
ATOM 1393 N N . PRO A 1 190 ? 21.501 64.156 39.707 1.00 11.32 187 PRO A N 1
ATOM 1394 C CA . PRO A 1 190 ? 20.611 63.081 40.202 1.00 12.38 187 PRO A CA 1
ATOM 1395 C C . PRO A 1 190 ? 21.155 61.723 39.841 1.00 13.43 187 PRO A C 1
ATOM 1396 O O . PRO A 1 190 ? 21.717 61.519 38.760 1.00 13.80 187 PRO A O 1
ATOM 1400 N N . GLY A 1 191 ? 20.908 60.779 40.739 1.00 14.14 188 GLY A N 1
ATOM 1401 C CA . GLY A 1 191 ? 21.070 59.360 40.427 1.00 15.60 188 GLY A CA 1
ATOM 1402 C C . GLY A 1 191 ? 19.803 58.834 39.779 1.00 18.68 188 GLY A C 1
ATOM 1403 O O . GLY A 1 191 ? 19.256 59.477 38.873 1.00 17.81 188 GLY A O 1
ATOM 1404 N N . ASN A 1 192 ? 19.284 57.732 40.300 1.00 18.26 189 ASN A N 1
ATOM 1405 C CA . ASN A 1 192 ? 18.040 57.141 39.788 1.00 19.86 189 ASN A CA 1
ATOM 1406 C C . ASN A 1 192 ? 16.856 57.649 40.607 1.00 23.27 189 ASN A C 1
ATOM 1407 O O . ASN A 1 192 ? 16.729 57.339 41.794 1.00 19.81 189 ASN A O 1
ATOM 1412 N N . ILE A 1 193 ? 15.989 58.415 39.968 1.00 19.76 190 ILE A N 1
ATOM 1413 C CA . ILE A 1 193 ? 14.899 59.096 40.639 1.00 22.68 190 ILE A CA 1
ATOM 1414 C C . ILE A 1 193 ? 13.602 58.530 40.113 1.00 25.10 190 ILE A C 1
ATOM 1415 O O . ILE A 1 193 ? 13.478 58.321 38.900 1.00 22.89 190 ILE A O 1
ATOM 1420 N N . MET A 1 194 ? 12.646 58.238 41.017 1.00 22.58 191 MET A N 1
ATOM 1421 C CA . MET A 1 194 ? 11.366 57.686 40.576 1.00 24.74 191 MET A CA 1
ATOM 1422 C C . MET A 1 194 ? 10.563 58.806 39.925 1.00 24.78 191 MET A C 1
ATOM 1423 O O . MET A 1 194 ? 10.427 59.890 40.493 1.00 28.98 191 MET A O 1
ATOM 1428 N N . THR A 1 195 ? 10.076 58.573 38.714 1.00 26.26 192 THR A N 1
ATOM 1429 C CA . THR A 1 195 ? 9.246 59.549 38.027 1.00 29.87 192 THR A CA 1
ATOM 1430 C C . THR A 1 195 ? 8.037 58.816 37.473 1.00 44.34 192 THR A C 1
ATOM 1431 O O . THR A 1 195 ? 7.961 57.583 37.524 1.00 34.95 192 THR A O 1
ATOM 1435 N N . GLU A 1 196 ? 7.088 59.594 36.936 1.00 47.76 193 GLU A N 1
ATOM 1436 C CA . GLU A 1 196 ? 5.974 58.999 36.194 1.00 55.52 193 GLU A CA 1
ATOM 1437 C C . GLU A 1 196 ? 6.470 57.968 35.174 1.00 55.93 193 GLU A C 1
ATOM 1438 O O . GLU A 1 196 ? 5.893 56.880 35.048 1.00 59.44 193 GLU A O 1
ATOM 1444 N N . GLY A 1 197 ? 7.567 58.278 34.472 1.00 57.32 194 GLY A N 1
ATOM 1445 C CA . GLY A 1 197 ? 8.047 57.397 33.414 1.00 58.41 194 GLY A CA 1
ATOM 1446 C C . GLY A 1 197 ? 8.492 56.035 33.911 1.00 56.32 194 GLY A C 1
ATOM 1447 O O . GLY A 1 197 ? 8.171 55.013 33.301 1.00 58.45 194 GLY A O 1
ATOM 1448 N N . LEU A 1 198 ? 9.241 55.997 35.023 1.00 51.99 195 LEU A N 1
ATOM 1449 C CA . LEU A 1 198 ? 9.690 54.715 35.575 1.00 57.09 195 LEU A CA 1
ATOM 1450 C C . LEU A 1 198 ? 8.556 53.869 36.132 1.00 64.61 195 LEU A C 1
ATOM 1451 O O . LEU A 1 198 ? 8.745 52.660 36.322 1.00 72.07 195 LEU A O 1
ATOM 1456 N N . ASP A 1 199 ? 7.393 54.467 36.412 1.00 67.10 196 ASP A N 1
ATOM 1457 C CA . ASP A 1 199 ? 6.231 53.695 36.844 1.00 71.57 196 ASP A CA 1
ATOM 1458 C C . ASP A 1 199 ? 5.768 52.722 35.765 1.00 79.46 196 ASP A C 1
ATOM 1459 O O . ASP A 1 199 ? 5.033 51.765 36.061 1.00 79.47 196 ASP A O 1
ATOM 1464 N N . GLU A 1 200 ? 6.191 52.945 34.519 1.00 81.99 197 GLU A N 1
ATOM 1465 C CA . GLU A 1 200 ? 5.842 52.083 33.402 1.00 84.61 197 GLU A CA 1
ATOM 1466 C C . GLU A 1 200 ? 6.738 50.869 33.291 1.00 83.30 197 GLU A C 1
ATOM 1467 O O . GLU A 1 200 ? 6.885 50.326 32.185 1.00 86.61 197 GLU A O 1
ATOM 1473 N N . MET A 1 201 ? 7.358 50.445 34.392 1.00 77.06 198 MET A N 1
ATOM 1474 C CA . MET A 1 201 ? 8.009 49.147 34.470 1.00 70.15 198 MET A CA 1
ATOM 1475 C C . MET A 1 201 ? 7.595 48.491 35.780 1.00 61.67 198 MET A C 1
ATOM 1476 O O . MET A 1 201 ? 6.969 49.120 36.639 1.00 64.38 198 MET A O 1
ATOM 1481 N N . GLY A 1 202 ? 7.899 47.195 35.914 1.00 48.64 199 GLY A N 1
ATOM 1482 C CA . GLY A 1 202 ? 7.351 46.437 37.008 1.00 49.06 199 GLY A CA 1
ATOM 1483 C C . GLY A 1 202 ? 8.081 46.632 38.312 1.00 50.11 199 GLY A C 1
ATOM 1484 O O . GLY A 1 202 ? 9.205 47.135 38.355 1.00 45.96 199 GLY A O 1
ATOM 1485 N N . GLN A 1 203 ? 7.428 46.207 39.397 1.00 46.29 200 GLN A N 1
ATOM 1486 C CA . GLN A 1 203 ? 8.038 46.333 40.714 1.00 52.36 200 GLN A CA 1
ATOM 1487 C C . GLN A 1 203 ? 9.325 45.528 40.805 1.00 50.55 200 GLN A C 1
ATOM 1488 O O . GLN A 1 203 ? 10.287 45.945 41.477 1.00 45.36 200 GLN A O 1
ATOM 1494 N N . ASP A 1 204 ? 9.360 44.397 40.103 1.00 46.10 201 ASP A N 1
ATOM 1495 C CA . ASP A 1 204 ? 10.534 43.538 40.007 1.00 50.51 201 ASP A CA 1
ATOM 1496 C C . ASP A 1 204 ? 11.776 44.328 39.623 1.00 43.61 201 ASP A C 1
ATOM 1497 O O . ASP A 1 204 ? 12.817 44.264 40.293 1.00 42.12 201 ASP A O 1
ATOM 1502 N N . TYR A 1 205 ? 11.682 45.068 38.518 1.00 43.28 202 TYR A N 1
ATOM 1503 C CA . TYR A 1 205 ? 12.855 45.763 38.018 1.00 41.24 202 TYR A CA 1
ATOM 1504 C C . TYR A 1 205 ? 13.187 46.949 38.905 1.00 38.09 202 TYR A C 1
ATOM 1505 O O . TYR A 1 205 ? 14.374 47.224 39.155 1.00 36.30 202 TYR A O 1
ATOM 1514 N N . LEU A 1 206 ? 12.156 47.653 39.394 1.00 37.63 203 LEU A N 1
ATOM 1515 C CA . LEU A 1 206 ? 12.404 48.779 40.301 1.00 34.89 203 LEU A CA 1
ATOM 1516 C C . LEU A 1 206 ? 13.044 48.293 41.590 1.00 34.10 203 LEU A C 1
ATOM 1517 O O . LEU A 1 206 ? 13.911 48.959 42.152 1.00 31.86 203 LEU A O 1
ATOM 1522 N N . ASP A 1 207 ? 12.622 47.124 42.083 1.00 36.15 204 ASP A N 1
ATOM 1523 C CA . ASP A 1 207 ? 13.292 46.579 43.251 1.00 37.85 204 ASP A CA 1
ATOM 1524 C C . ASP A 1 207 ? 14.750 46.246 42.953 1.00 40.93 204 ASP A C 1
ATOM 1525 O O . ASP A 1 207 ? 15.595 46.385 43.838 1.00 38.58 204 ASP A O 1
ATOM 1530 N N . GLN A 1 208 ? 15.068 45.779 41.741 1.00 36.34 205 GLN A N 1
ATOM 1531 C CA . GLN A 1 208 ? 16.466 45.503 41.438 1.00 35.97 205 GLN A CA 1
ATOM 1532 C C . GLN A 1 208 ? 17.262 46.794 41.449 1.00 39.12 205 GLN A C 1
ATOM 1533 O O . GLN A 1 208 ? 18.393 46.839 41.944 1.00 39.47 205 GLN A O 1
ATOM 1539 N N . MET A 1 209 ? 16.689 47.853 40.892 1.00 35.83 206 MET A N 1
ATOM 1540 C CA . MET A 1 209 ? 17.360 49.154 40.943 1.00 31.67 206 MET A CA 1
ATOM 1541 C C . MET A 1 209 ? 17.589 49.597 42.392 1.00 27.79 206 MET A C 1
ATOM 1542 O O . MET A 1 209 ? 18.686 50.035 42.750 1.00 30.15 206 MET A O 1
ATOM 1547 N N . ALA A 1 210 ? 16.564 49.517 43.244 1.00 37.93 207 ALA A N 1
ATOM 1548 C CA . ALA A 1 210 ? 16.754 49.962 44.634 1.00 29.68 207 ALA A CA 1
ATOM 1549 C C . ALA A 1 210 ? 17.825 49.127 45.341 1.00 35.73 207 ALA A C 1
ATOM 1550 O O . ALA A 1 210 ? 18.671 49.664 46.063 1.00 28.09 207 ALA A O 1
ATOM 1552 N N . SER A 1 211 ? 17.820 47.805 45.122 1.00 34.63 208 SER A N 1
ATOM 1553 C CA . SER A 1 211 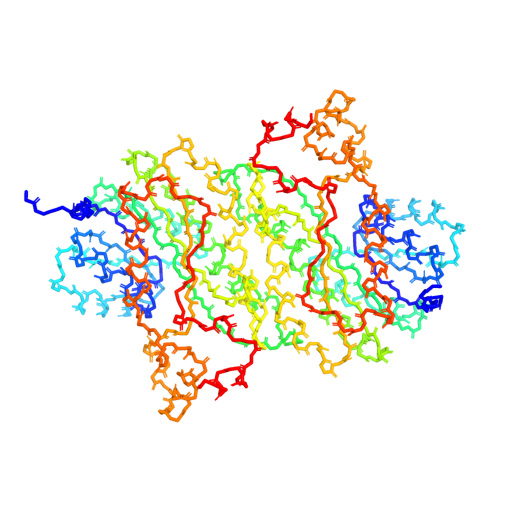? 18.744 46.935 45.847 1.00 34.06 208 SER A CA 1
ATOM 1554 C C . SER A 1 211 ? 20.205 47.203 45.509 1.00 35.47 208 SER A C 1
ATOM 1555 O O . SER A 1 211 ? 21.079 46.819 46.288 1.00 32.02 208 SER A O 1
ATOM 1558 N N . ALA A 1 212 ? 20.480 47.884 44.403 1.00 36.76 209 ALA A N 1
ATOM 1559 C CA . ALA A 1 212 ? 21.827 48.268 43.989 1.00 30.78 209 ALA A CA 1
ATOM 1560 C C . ALA A 1 212 ? 22.280 49.618 44.574 1.00 32.00 209 ALA A C 1
ATOM 1561 O O . ALA A 1 212 ? 23.392 50.065 44.305 1.00 30.35 209 ALA A O 1
ATOM 1563 N N . ILE A 1 213 ? 21.443 50.260 45.377 1.00 23.72 210 ILE A N 1
ATOM 1564 C CA . ILE A 1 213 ? 21.675 51.590 45.907 1.00 21.51 210 ILE A CA 1
ATOM 1565 C C . ILE A 1 213 ? 21.812 51.458 47.430 1.00 21.37 210 ILE A C 1
ATOM 1566 O O . ILE A 1 213 ? 20.962 50.823 48.058 1.00 22.51 210 ILE A O 1
ATOM 1571 N N . PRO A 1 214 ? 22.843 52.047 48.048 1.00 20.22 211 PRO A N 1
ATOM 1572 C CA . PRO A 1 214 ? 22.968 51.903 49.527 1.00 20.39 211 PRO A CA 1
ATOM 1573 C C . PRO A 1 214 ? 21.724 52.353 50.304 1.00 20.11 211 PRO A C 1
ATOM 1574 O O . PRO A 1 214 ? 21.301 51.673 51.247 1.00 21.37 211 PRO A O 1
ATOM 1578 N N . ALA A 1 215 ? 21.105 53.484 49.914 1.00 20.44 212 ALA A N 1
ATOM 1579 C CA . ALA A 1 215 ? 19.876 53.936 50.572 1.00 19.92 212 ALA A CA 1
ATOM 1580 C C . ALA A 1 215 ? 18.717 52.950 50.407 1.00 23.90 212 ALA A C 1
ATOM 1581 O O . ALA A 1 215 ? 17.725 53.061 51.142 1.00 21.26 212 ALA A O 1
ATOM 1583 N N . GLY A 1 216 ? 18.800 52.024 49.460 1.00 21.75 213 GLY A N 1
ATOM 1584 C CA . GLY A 1 216 ? 17.773 50.979 49.376 1.00 23.87 213 GLY A CA 1
ATOM 1585 C C . GLY A 1 216 ? 16.471 51.450 48.775 1.00 24.11 213 GLY A C 1
ATOM 1586 O O . GLY A 1 216 ? 15.442 50.774 48.940 1.00 25.93 213 GLY A O 1
ATOM 1587 N N . ARG A 1 217 ? 16.489 52.549 48.013 1.00 22.60 214 ARG A N 1
ATOM 1588 C CA . ARG A 1 217 ? 15.303 53.041 47.318 1.00 23.03 214 ARG A CA 1
ATOM 1589 C C . ARG A 1 217 ? 15.752 53.937 46.169 1.00 21.69 214 ARG A C 1
ATOM 1590 O O . ARG A 1 217 ? 16.874 54.441 46.162 1.00 20.22 214 ARG A O 1
ATOM 1598 N N . LEU A 1 218 ? 14.852 54.123 45.204 1.00 22.54 215 LEU A N 1
ATOM 1599 C CA A LEU A 1 218 ? 15.051 55.189 44.233 0.42 21.45 215 LEU A CA 1
ATOM 1600 C CA B LEU A 1 218 ? 15.037 55.187 44.227 0.58 21.46 215 LEU A CA 1
ATOM 1601 C C . LEU A 1 218 ? 14.751 56.533 44.895 1.00 20.05 215 LEU A C 1
ATOM 1602 O O . LEU A 1 218 ? 13.990 56.618 45.864 1.00 22.66 215 LEU A O 1
ATOM 1611 N N . GLY A 1 219 ? 15.341 57.572 44.369 1.00 18.63 216 GLY A N 1
ATOM 1612 C CA . GLY A 1 219 ? 15.126 58.900 44.929 1.00 18.64 216 GLY A CA 1
ATOM 1613 C C . GLY A 1 219 ? 13.775 59.468 44.520 1.00 18.49 216 GLY A C 1
ATOM 1614 O O . GLY A 1 219 ? 13.042 58.904 43.732 1.00 20.12 216 GLY A O 1
ATOM 1615 N N . SER A 1 220 ? 13.419 60.609 45.089 1.00 18.35 217 SER A N 1
ATOM 1616 C CA . SER A 1 220 ? 12.188 61.289 44.708 1.00 18.98 217 SER A CA 1
ATOM 1617 C C . SER A 1 220 ? 12.500 62.596 43.974 1.00 18.04 217 SER A C 1
ATOM 1618 O O . SER A 1 220 ? 13.581 63.135 44.097 1.00 16.36 217 SER A O 1
ATOM 1621 N N . VAL A 1 221 ? 11.524 63.120 43.228 1.00 19.39 218 VAL A N 1
ATOM 1622 C CA . VAL A 1 221 ? 11.795 64.395 42.534 1.00 15.86 218 VAL A CA 1
ATOM 1623 C C . VAL A 1 221 ? 11.956 65.507 43.562 1.00 15.68 218 VAL A C 1
ATOM 1624 O O . VAL A 1 221 ? 12.698 66.477 43.347 1.00 14.98 218 VAL A O 1
ATOM 1628 N N . ALA A 1 222 ? 11.339 65.342 44.740 1.00 17.56 219 ALA A N 1
ATOM 1629 C CA . ALA A 1 222 ? 11.608 66.305 45.808 1.00 14.95 219 ALA A CA 1
ATOM 1630 C C . ALA A 1 222 ? 13.072 66.290 46.261 1.00 14.99 219 ALA A C 1
ATOM 1631 O O . ALA A 1 222 ? 13.591 67.326 46.703 1.00 14.60 219 ALA A O 1
ATOM 1633 N N . ASP A 1 223 ? 13.736 65.112 46.238 1.00 14.15 220 ASP A N 1
ATOM 1634 C CA . ASP A 1 223 ? 15.173 65.107 46.573 1.00 14.04 220 ASP A CA 1
ATOM 1635 C C . ASP A 1 223 ? 15.949 66.073 45.663 1.00 14.74 220 ASP A C 1
ATOM 1636 O O . ASP A 1 223 ? 16.868 66.786 46.121 1.00 14.09 220 ASP A O 1
ATOM 1641 N N . ILE A 1 224 ? 15.621 66.096 44.362 1.00 12.56 221 ILE A N 1
ATOM 1642 C CA . ILE A 1 224 ? 16.315 67.036 43.475 1.00 12.05 221 ILE A CA 1
ATOM 1643 C C . ILE A 1 224 ? 15.853 68.464 43.730 1.00 14.14 221 ILE A C 1
ATOM 1644 O O . ILE A 1 224 ? 16.672 69.391 43.778 1.00 12.33 221 ILE A O 1
ATOM 1649 N N . GLY A 1 225 ? 14.550 68.665 43.913 1.00 13.71 222 GLY A N 1
ATOM 1650 C CA . GLY A 1 225 ? 14.041 70.019 44.155 1.00 15.93 222 GLY A CA 1
ATOM 1651 C C . GLY A 1 225 ? 14.654 70.654 45.385 1.00 16.54 222 GLY A C 1
ATOM 1652 O O . GLY A 1 225 ? 15.013 71.836 45.381 1.00 13.23 222 GLY A O 1
ATOM 1653 N N . ASN A 1 226 ? 14.869 69.851 46.425 1.00 13.84 223 ASN A N 1
ATOM 1654 C CA . ASN A 1 226 ? 15.417 70.388 47.665 1.00 14.17 223 ASN A CA 1
ATOM 1655 C C . ASN A 1 226 ? 16.885 70.753 47.532 1.00 14.65 223 ASN A C 1
ATOM 1656 O O . ASN A 1 226 ? 17.361 71.717 48.161 1.00 13.11 223 ASN A O 1
ATOM 1661 N N . ALA A 1 227 ? 17.632 69.962 46.771 1.00 11.36 224 ALA A N 1
ATOM 1662 C CA . ALA A 1 227 ? 19.025 70.331 46.522 1.00 11.60 224 ALA A CA 1
ATOM 1663 C C . ALA A 1 227 ? 19.102 71.635 45.739 1.00 14.72 224 ALA A C 1
ATOM 1664 O O . ALA A 1 227 ? 19.938 72.488 46.020 1.00 10.85 224 ALA A O 1
ATOM 1666 N N . ALA A 1 228 ? 18.259 71.780 44.708 1.00 12.55 225 ALA A N 1
ATOM 1667 C CA . ALA A 1 228 ? 18.223 73.022 43.948 1.00 13.50 225 ALA A CA 1
ATOM 1668 C C . ALA A 1 228 ? 17.816 74.189 44.838 1.00 13.93 225 ALA A C 1
ATOM 1669 O O . ALA A 1 228 ? 18.364 75.298 44.727 1.00 12.29 225 ALA A O 1
ATOM 1671 N N . LEU A 1 229 ? 16.826 73.961 45.708 1.00 12.79 226 LEU A N 1
ATOM 1672 C CA . LEU A 1 229 ? 16.414 74.989 46.682 1.00 14.16 226 LEU A CA 1
ATOM 1673 C C . LEU A 1 229 ? 17.584 75.458 47.558 1.00 12.02 226 LEU A C 1
ATOM 1674 O O . LEU A 1 229 ? 17.773 76.668 47.742 1.00 12.78 226 LEU A O 1
ATOM 1679 N N . PHE A 1 230 ? 18.420 74.538 48.059 1.00 11.17 227 PHE A N 1
ATOM 1680 C CA . PHE A 1 230 ? 19.601 74.969 48.817 1.00 12.58 227 PHE A CA 1
ATOM 1681 C C . PHE A 1 230 ? 20.510 75.871 47.974 1.00 11.85 227 PHE A C 1
ATOM 1682 O O . PHE A 1 230 ? 20.952 76.938 48.439 1.00 12.84 227 PHE A O 1
ATOM 1690 N N . PHE A 1 231 ? 20.814 75.468 46.749 1.00 9.62 228 PHE A N 1
ATOM 1691 C CA . PHE A 1 231 ? 21.716 76.332 45.956 1.00 10.01 228 PHE A CA 1
ATOM 1692 C C . PHE A 1 231 ? 21.111 77.713 45.755 1.00 10.57 228 PHE A C 1
ATOM 1693 O O . PHE A 1 231 ? 21.863 78.715 45.646 1.00 10.79 228 PHE A O 1
ATOM 1701 N N . ALA A 1 232 ? 19.769 77.804 45.685 1.00 9.96 229 ALA A N 1
ATOM 1702 C CA . ALA A 1 232 ? 19.111 79.093 45.427 1.00 10.72 229 ALA A CA 1
ATOM 1703 C C . ALA A 1 232 ? 19.130 80.033 46.639 1.00 12.44 229 ALA A C 1
ATOM 1704 O O . ALA A 1 232 ? 18.830 81.231 46.484 1.00 14.29 229 ALA A O 1
ATOM 1706 N N . THR A 1 233 ? 19.481 79.529 47.820 1.00 12.28 230 THR A N 1
ATOM 1707 C CA . THR A 1 233 ? 19.393 80.353 49.017 1.00 14.15 230 THR A CA 1
ATOM 1708 C C . THR A 1 233 ? 20.473 81.434 49.025 1.00 11.39 230 THR A C 1
ATOM 1709 O O . THR A 1 233 ? 21.557 81.288 48.447 1.00 13.92 230 THR A O 1
ATOM 1713 N N . ASP A 1 234 ? 20.159 82.530 49.727 1.00 13.54 231 ASP A N 1
ATOM 1714 C CA . ASP A 1 234 ? 21.239 83.502 49.978 1.00 12.19 231 ASP A CA 1
ATOM 1715 C C . ASP A 1 234 ? 22.412 82.862 50.709 1.00 16.97 231 ASP A C 1
ATOM 1716 O O . ASP A 1 234 ? 23.572 83.291 50.551 1.00 14.44 231 ASP A O 1
ATOM 1721 N N . GLU A 1 235 ? 22.112 81.882 51.571 1.00 13.46 232 GLU A N 1
ATOM 1722 C CA . GLU A 1 235 ? 23.152 81.226 52.362 1.00 14.14 232 GLU A CA 1
ATOM 1723 C C . GLU A 1 235 ? 24.094 80.380 51.533 1.00 14.40 232 GLU A C 1
ATOM 1724 O O . GLU A 1 235 ? 25.090 79.924 52.099 1.00 13.92 232 GLU A O 1
ATOM 1730 N N . ALA A 1 236 ? 23.818 80.175 50.242 1.00 10.32 233 ALA A N 1
ATOM 1731 C CA . ALA A 1 236 ? 24.708 79.446 49.362 1.00 9.44 233 ALA A CA 1
ATOM 1732 C C . ALA A 1 236 ? 25.476 80.390 48.440 1.00 11.00 233 ALA A C 1
ATOM 1733 O O . ALA A 1 236 ? 26.008 79.942 47.419 1.00 12.14 233 ALA A O 1
ATOM 1735 N N . ALA A 1 237 ? 25.558 81.677 48.793 1.00 10.68 234 ALA A N 1
ATOM 1736 C CA . ALA A 1 237 ? 26.201 82.645 47.891 1.00 12.19 234 ALA A CA 1
ATOM 1737 C C . ALA A 1 237 ? 27.677 82.369 47.632 1.00 10.36 234 ALA A C 1
ATOM 1738 O O . ALA A 1 237 ? 28.229 82.913 46.639 1.00 11.86 234 ALA A O 1
ATOM 1740 N N . TYR A 1 238 ? 28.364 81.584 48.505 1.00 9.95 235 TYR A N 1
ATOM 1741 C CA . TYR A 1 238 ? 29.780 81.300 48.305 1.00 8.92 235 TYR A CA 1
ATOM 1742 C C . TYR A 1 238 ? 29.997 79.934 47.642 1.00 10.06 235 TYR A C 1
ATOM 1743 O O . TYR A 1 238 ? 31.106 79.417 47.651 1.00 12.28 235 TYR A O 1
ATOM 1752 N N . VAL A 1 239 ? 28.942 79.325 47.087 1.00 10.49 236 VAL A N 1
ATOM 1753 C CA . VAL A 1 239 ? 29.055 78.048 46.406 1.00 9.19 236 VAL A CA 1
ATOM 1754 C C . VAL A 1 239 ? 28.877 78.338 44.949 1.00 9.10 236 VAL A C 1
ATOM 1755 O O . VAL A 1 239 ? 27.815 78.827 44.559 1.00 9.70 236 VAL A O 1
ATOM 1759 N N . THR A 1 240 ? 29.901 78.087 44.144 1.00 7.92 237 THR A N 1
ATOM 1760 C CA . THR A 1 240 ? 29.700 78.332 42.725 1.00 9.14 237 THR A CA 1
ATOM 1761 C C . THR A 1 240 ? 30.620 77.434 41.895 1.00 10.68 237 THR A C 1
ATOM 1762 O O . THR A 1 240 ? 31.718 77.060 42.329 1.00 8.69 237 THR A O 1
ATOM 1766 N N . GLY A 1 241 ? 30.145 77.075 40.681 1.00 8.45 238 GLY A N 1
ATOM 1767 C CA . GLY A 1 241 ? 30.906 76.213 39.800 1.00 8.46 238 GLY A CA 1
ATOM 1768 C C . GLY A 1 241 ? 30.966 74.770 40.292 1.00 11.52 238 GLY A C 1
ATOM 1769 O O . GLY A 1 241 ? 31.865 74.013 39.900 1.00 9.01 238 GLY A O 1
ATOM 1770 N N . GLN A 1 242 ? 30.043 74.368 41.140 1.00 9.74 239 GLN A N 1
ATOM 1771 C CA . GLN A 1 242 ? 30.171 73.100 41.824 1.00 8.86 239 GLN A CA 1
ATOM 1772 C C . GLN A 1 242 ? 28.989 72.176 41.568 1.00 12.15 239 GLN A C 1
ATOM 1773 O O . GLN A 1 242 ? 28.015 72.537 40.911 1.00 10.56 239 GLN A O 1
ATOM 1779 N N . THR A 1 243 ? 29.149 70.951 42.092 1.00 10.23 240 THR A N 1
ATOM 1780 C CA . THR A 1 243 ? 28.242 69.839 41.846 1.00 8.08 240 THR A CA 1
ATOM 1781 C C . THR A 1 243 ? 27.815 69.236 43.179 1.00 9.86 240 THR A C 1
ATOM 1782 O O . THR A 1 243 ? 28.602 69.185 44.154 1.00 10.09 240 THR A O 1
ATOM 1786 N N . LEU A 1 244 ? 26.564 68.726 43.203 1.00 7.97 241 LEU A N 1
ATOM 1787 C CA . LEU A 1 244 ? 26.126 67.920 44.348 1.00 8.18 241 LEU A CA 1
ATOM 1788 C C . LEU A 1 244 ? 25.414 66.702 43.784 1.00 9.72 241 LEU A C 1
ATOM 1789 O O . LEU A 1 244 ? 24.408 66.848 43.063 1.00 10.12 241 LEU A O 1
ATOM 1794 N N . VAL A 1 245 ? 25.985 65.519 44.055 1.00 10.26 242 VAL A N 1
ATOM 1795 C CA . VAL A 1 245 ? 25.394 64.237 43.628 1.00 9.58 242 VAL A CA 1
ATOM 1796 C C . VAL A 1 245 ? 24.299 63.857 44.613 1.00 10.42 242 VAL A C 1
ATOM 1797 O O . VAL A 1 245 ? 24.551 63.773 45.822 1.00 11.17 242 VAL A O 1
ATOM 1801 N N . VAL A 1 246 ? 23.075 63.582 44.095 1.00 10.57 243 VAL A N 1
ATOM 1802 C CA . VAL A 1 246 ? 21.917 63.232 44.928 1.00 13.19 243 VAL A CA 1
ATOM 1803 C C . VAL A 1 246 ? 21.461 61.868 44.429 1.00 13.03 243 VAL A C 1
ATOM 1804 O O . VAL A 1 246 ? 20.700 61.789 43.483 1.00 14.60 243 VAL A O 1
ATOM 1808 N N . ASP A 1 247 ? 21.936 60.807 45.075 1.00 13.05 244 ASP A N 1
ATOM 1809 C CA . ASP A 1 247 ? 21.808 59.471 44.504 1.00 13.83 244 ASP A CA 1
ATOM 1810 C C . ASP A 1 247 ? 21.748 58.351 45.524 1.00 16.73 244 ASP A C 1
ATOM 1811 O O . ASP A 1 247 ? 21.914 57.199 45.109 1.00 15.35 244 ASP A O 1
ATOM 1816 N N . GLY A 1 248 ? 21.553 58.634 46.815 1.00 15.23 245 GLY A N 1
ATOM 1817 C CA . GLY A 1 248 ? 21.442 57.588 47.819 1.00 16.63 245 GLY A CA 1
ATOM 1818 C C . GLY A 1 248 ? 22.652 56.677 47.889 1.00 15.88 245 GLY A C 1
ATOM 1819 O O . GLY A 1 248 ? 22.551 55.529 48.371 1.00 17.26 245 GLY A O 1
ATOM 1820 N N . GLY A 1 249 ? 23.797 57.139 47.408 1.00 15.46 246 GLY A N 1
ATOM 1821 C CA . GLY A 1 249 ? 25.011 56.349 47.421 1.00 16.24 246 GLY A CA 1
ATOM 1822 C C . GLY A 1 249 ? 25.236 55.494 46.186 1.00 15.75 246 GLY A C 1
ATOM 1823 O O . GLY A 1 249 ? 26.209 54.724 46.175 1.00 15.09 246 GLY A O 1
ATOM 1824 N N . GLN A 1 250 ? 24.434 55.669 45.127 1.00 14.41 247 GLN A N 1
ATOM 1825 C CA . GLN A 1 250 ? 24.512 54.811 43.941 1.00 15.14 247 GLN A CA 1
ATOM 1826 C C . GLN A 1 250 ? 25.918 54.726 43.333 1.00 18.06 247 GLN A C 1
ATOM 1827 O O . GLN A 1 250 ? 26.337 53.646 42.872 1.00 15.05 247 GLN A O 1
ATOM 1833 N N . VAL A 1 251 ? 26.665 55.843 43.320 1.00 15.89 248 VAL A N 1
ATOM 1834 C CA . VAL A 1 251 ? 27.974 55.815 42.668 1.00 12.16 248 VAL A CA 1
ATOM 1835 C C . VAL A 1 251 ? 29.054 55.201 43.549 1.00 17.04 248 VAL A C 1
ATOM 1836 O O . VAL A 1 251 ? 30.213 55.154 43.117 1.00 19.31 248 VAL A O 1
ATOM 1840 N N . LEU A 1 252 ? 28.753 54.842 44.809 1.00 13.31 249 LEU A N 1
ATOM 1841 C CA . LEU A 1 252 ? 29.824 54.412 45.719 1.00 13.20 249 LEU A CA 1
ATOM 1842 C C . LEU A 1 252 ? 30.277 52.943 45.555 1.00 14.48 249 LEU A C 1
ATOM 1843 O O . LEU A 1 252 ? 31.489 52.702 45.570 1.00 17.93 249 LEU A O 1
ATOM 1848 N N . PRO A 1 253 ? 29.389 51.938 45.429 1.00 15.44 250 PRO A N 1
ATOM 1849 C CA . PRO A 1 253 ? 29.864 50.537 45.421 1.00 17.01 250 PRO A CA 1
ATOM 1850 C C . PRO A 1 253 ? 30.696 50.220 44.182 1.00 21.13 250 PRO A C 1
ATOM 1851 O O . PRO A 1 253 ? 30.368 50.655 43.080 1.00 20.35 250 PRO A O 1
ATOM 1855 N N . GLU A 1 254 ? 31.768 49.448 44.343 1.00 20.69 251 GLU A N 1
ATOM 1856 C CA A GLU A 1 254 ? 32.538 49.014 43.186 0.36 26.98 251 GLU A CA 1
ATOM 1857 C CA B GLU A 1 254 ? 32.489 49.089 43.132 0.64 24.73 251 GLU A CA 1
ATOM 1858 C C . GLU A 1 254 ? 31.704 48.107 42.289 1.00 28.11 251 GLU A C 1
ATOM 1859 O O . GLU A 1 254 ? 31.864 48.101 41.058 1.00 33.03 251 GLU A O 1
ATOM 1870 N N . SER A 1 255 ? 30.792 47.345 42.899 1.00 26.80 252 SER A N 1
ATOM 1871 C CA . SER A 1 255 ? 29.921 46.428 42.167 1.00 33.71 252 SER A CA 1
ATOM 1872 C C . SER A 1 255 ? 28.824 45.955 43.109 1.00 33.44 252 SER A C 1
ATOM 1873 O O . SER A 1 255 ? 28.843 46.243 44.309 1.00 22.59 252 SER A O 1
ATOM 1876 N N . HIS A 1 256 ? 27.920 45.130 42.571 1.00 36.53 253 HIS A N 1
ATOM 1877 C CA . HIS A 1 256 ? 26.851 44.597 43.414 1.00 33.64 253 HIS A CA 1
ATOM 1878 C C . HIS A 1 256 ? 27.416 43.706 44.516 1.00 28.48 253 HIS A C 1
ATOM 1879 O O . HIS A 1 256 ? 26.779 43.524 45.562 1.00 31.30 253 HIS A O 1
ATOM 1886 N N . LEU A 1 257 ? 28.606 43.126 44.303 1.00 32.00 254 LEU A N 1
ATOM 1887 C CA . LEU A 1 257 ? 29.219 42.292 45.325 1.00 34.42 254 LEU A CA 1
ATOM 1888 C C . LEU A 1 257 ? 29.562 43.094 46.574 1.00 34.50 254 LEU A C 1
ATOM 1889 O O . LEU A 1 257 ? 29.500 42.565 47.693 1.00 34.92 254 LEU A O 1
ATOM 1894 N N . ALA A 1 258 ? 29.951 44.362 46.406 1.00 25.73 255 ALA A N 1
ATOM 1895 C CA . ALA A 1 258 ? 30.227 45.214 47.561 1.00 30.37 255 ALA A CA 1
ATOM 1896 C C . ALA A 1 258 ? 28.954 45.505 48.341 1.00 34.25 255 ALA A C 1
ATOM 1897 O O . ALA A 1 258 ? 28.951 45.500 49.574 1.00 32.42 255 ALA A O 1
ATOM 1899 N N . ILE A 1 259 ? 27.859 45.761 47.629 1.00 33.43 256 ILE A N 1
ATOM 1900 C CA . ILE A 1 259 ? 26.549 45.898 48.261 1.00 35.95 256 ILE A CA 1
ATOM 1901 C C . ILE A 1 259 ? 26.180 44.632 49.002 1.00 39.87 256 ILE A C 1
ATOM 1902 O O . ILE A 1 259 ? 25.698 44.678 50.139 1.00 44.19 256 ILE A O 1
ATOM 1907 N N . ALA A 1 260 ? 26.386 43.484 48.357 1.00 33.47 257 ALA A N 1
ATOM 1908 C CA . ALA A 1 260 ? 25.957 42.214 48.917 1.00 36.85 257 ALA A CA 1
ATOM 1909 C C . ALA A 1 260 ? 26.762 41.840 50.161 1.00 54.13 257 ALA A C 1
ATOM 1910 O O . ALA A 1 260 ? 26.215 41.207 51.076 1.00 58.78 257 ALA A O 1
ATOM 1912 N N . GLU A 1 261 ? 28.054 42.215 50.224 1.00 59.35 258 GLU A N 1
ATOM 1913 C CA . GLU A 1 261 ? 28.858 41.861 51.400 1.00 69.46 258 GLU A CA 1
ATOM 1914 C C . GLU A 1 261 ? 28.425 42.607 52.640 1.00 72.57 258 GLU A C 1
ATOM 1915 O O . GLU A 1 261 ? 28.987 42.355 53.711 1.00 74.08 258 GLU A O 1
ATOM 1921 N N . LEU A 1 262 ? 27.458 43.505 52.514 1.00 41.26 259 LEU A N 1
ATOM 1922 C CA . LEU A 1 262 ? 26.957 44.281 53.641 1.00 50.25 259 LEU A CA 1
ATOM 1923 C C . LEU A 1 262 ? 26.320 43.398 54.705 1.00 53.80 259 LEU A C 1
ATOM 1924 O O . LEU A 1 262 ? 26.810 43.345 55.832 1.00 58.06 259 LEU A O 1
ATOM 1929 N N . MET B 1 4 ? 60.913 47.655 26.274 1.00 49.10 1 MET B N 1
ATOM 1930 C CA . MET B 1 4 ? 60.098 47.978 27.434 1.00 39.69 1 MET B CA 1
ATOM 1931 C C . MET B 1 4 ? 58.630 47.674 27.309 1.00 33.93 1 MET B C 1
ATOM 1932 O O . MET B 1 4 ? 58.023 47.056 28.171 1.00 42.16 1 MET B O 1
ATOM 1937 N N . PHE B 1 5 ? 58.047 48.132 26.231 1.00 23.79 2 PHE B N 1
ATOM 1938 C CA . PHE B 1 5 ? 56.695 47.722 25.908 1.00 24.64 2 PHE B CA 1
ATOM 1939 C C . PHE B 1 5 ? 56.726 47.016 24.556 1.00 30.42 2 PHE B C 1
ATOM 1940 O O . PHE B 1 5 ? 57.619 47.246 23.741 1.00 27.68 2 PHE B O 1
ATOM 1948 N N . THR B 1 6 ? 55.691 46.243 24.283 1.00 23.16 3 THR B N 1
ATOM 1949 C CA . THR B 1 6 ? 55.617 45.515 23.004 1.00 24.16 3 THR B CA 1
ATOM 1950 C C . THR B 1 6 ? 55.660 46.482 21.818 1.00 23.52 3 THR B C 1
ATOM 1951 O O . THR B 1 6 ?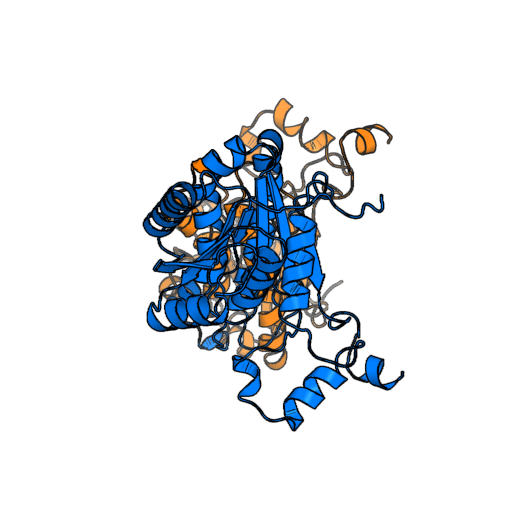 54.883 47.446 21.743 1.00 23.20 3 THR B O 1
ATOM 1955 N N . SER B 1 7 ? 56.550 46.214 20.856 1.00 25.24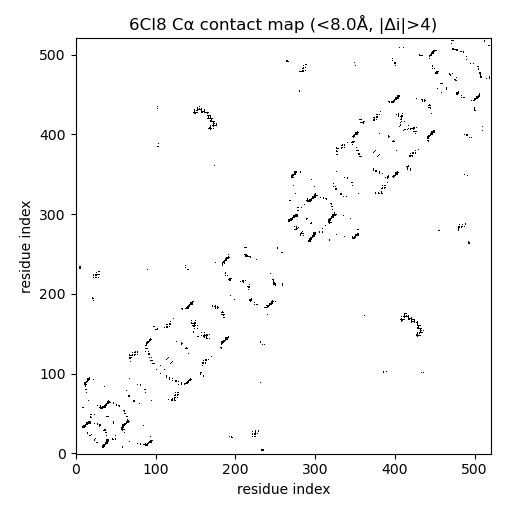 4 SER B N 1
ATOM 1956 C CA . SER B 1 7 ? 56.704 47.160 19.740 1.00 24.97 4 SER B CA 1
ATOM 1957 C C . SER B 1 7 ? 55.386 47.353 18.977 1.00 23.75 4 SER B C 1
ATOM 1958 O O . SER B 1 7 ? 54.675 46.388 18.674 1.00 25.14 4 SER B O 1
ATOM 1961 N N . LEU B 1 8 ? 55.078 48.604 18.634 1.00 22.68 5 LEU B N 1
ATOM 1962 C CA . LEU B 1 8 ? 53.903 48.922 17.823 1.00 24.14 5 LEU B CA 1
ATOM 1963 C C . LEU B 1 8 ? 54.241 49.004 16.345 1.00 23.68 5 LEU B C 1
ATOM 1964 O O . LEU B 1 8 ? 53.374 49.360 15.524 1.00 23.48 5 LEU B O 1
ATOM 1969 N N . GLU B 1 9 ? 55.467 48.656 15.991 1.00 25.34 6 GLU B N 1
ATOM 1970 C CA . GLU B 1 9 ? 55.895 48.714 14.595 1.00 33.92 6 GLU B CA 1
ATOM 1971 C C . GLU B 1 9 ? 54.909 48.019 13.650 1.00 26.50 6 GLU B C 1
ATOM 1972 O O . GLU B 1 9 ? 54.418 46.917 13.922 1.00 27.01 6 GLU B O 1
ATOM 1978 N N . GLY B 1 10 ? 54.590 48.685 12.545 1.00 26.76 7 GLY B N 1
ATOM 1979 C CA . GLY B 1 10 ? 53.698 48.104 11.564 1.00 27.71 7 GLY B CA 1
ATOM 1980 C C . GLY B 1 10 ? 52.209 48.278 11.804 1.00 26.71 7 GLY B C 1
ATOM 1981 O O . GLY B 1 10 ? 51.429 47.986 10.890 1.00 27.55 7 GLY B O 1
ATOM 1982 N N . ARG B 1 11 ? 51.778 48.754 12.988 1.00 25.09 8 ARG B N 1
ATOM 1983 C CA . ARG B 1 11 ? 50.345 49.006 13.175 1.00 24.28 8 ARG B CA 1
ATOM 1984 C C . ARG B 1 11 ? 49.933 50.283 12.428 1.00 26.10 8 ARG B C 1
ATOM 1985 O O . ARG B 1 11 ? 50.760 50.986 11.838 1.00 24.08 8 ARG B O 1
ATOM 1993 N N . SER B 1 12 ? 48.620 50.564 12.449 1.00 23.24 9 SER B N 1
ATOM 1994 C CA . SER B 1 12 ? 48.004 51.581 11.601 1.00 23.15 9 SER B CA 1
ATOM 1995 C C . SER B 1 12 ? 47.206 52.517 12.488 1.00 25.90 9 SER B C 1
ATOM 1996 O O . SER B 1 12 ? 46.402 52.039 13.288 1.00 21.12 9 SER B O 1
ATOM 1999 N N . ALA B 1 13 ? 47.429 53.839 12.346 1.00 22.54 10 ALA B N 1
ATOM 2000 C CA . ALA B 1 13 ? 46.820 54.865 13.187 1.00 20.70 10 ALA B CA 1
ATOM 2001 C C . ALA B 1 13 ? 46.227 55.978 12.319 1.00 19.76 10 ALA B C 1
ATOM 2002 O O . ALA B 1 13 ? 46.719 56.258 11.231 1.00 20.76 10 ALA B O 1
ATOM 2004 N N . ILE B 1 14 ? 45.147 56.594 12.818 1.00 19.23 11 ILE B N 1
ATOM 2005 C CA . ILE B 1 14 ? 44.635 57.876 12.338 1.00 18.84 11 ILE B CA 1
ATOM 2006 C C . ILE B 1 14 ? 44.868 58.888 13.448 1.00 17.62 11 ILE B C 1
ATOM 2007 O O . ILE B 1 14 ? 44.648 58.573 14.630 1.00 17.42 11 ILE B O 1
ATOM 2012 N N . VAL B 1 15 ? 45.336 60.090 13.089 1.00 17.76 12 VAL B N 1
ATOM 2013 C CA . VAL B 1 15 ? 45.376 61.226 14.035 1.00 16.83 12 VAL B CA 1
ATOM 2014 C C . VAL B 1 15 ? 44.574 62.359 13.393 1.00 17.19 12 VAL B C 1
ATOM 2015 O O . VAL B 1 15 ? 45.016 62.931 12.392 1.00 19.12 12 VAL B O 1
ATOM 2019 N N . THR B 1 16 ? 43.393 62.656 13.928 1.00 17.57 13 THR B N 1
ATOM 2020 C CA . THR B 1 16 ? 42.609 63.746 13.343 1.00 17.04 13 THR B CA 1
ATOM 2021 C C . THR B 1 16 ? 43.209 65.069 13.767 1.00 16.88 13 THR B C 1
ATOM 2022 O O . THR B 1 16 ? 43.743 65.188 14.866 1.00 16.45 13 THR B O 1
ATOM 2026 N N . GLY B 1 17 ? 43.111 66.067 12.899 1.00 20.31 14 GLY B N 1
ATOM 2027 C CA . GLY B 1 17 ? 43.761 67.333 13.183 1.00 21.42 14 GLY B CA 1
ATOM 2028 C C . GLY B 1 17 ? 45.257 67.168 13.374 1.00 19.69 14 GLY B C 1
ATOM 2029 O O . GLY B 1 17 ? 45.839 67.765 14.281 1.00 21.35 14 GLY B O 1
ATOM 2030 N N . GLY B 1 18 ? 45.894 66.379 12.536 1.00 18.90 15 GLY B N 1
ATOM 2031 C CA . GLY B 1 18 ? 47.279 66.007 12.763 1.00 22.15 15 GLY B CA 1
ATOM 2032 C C . GLY B 1 18 ? 48.313 66.945 12.143 1.00 22.45 15 GLY B C 1
ATOM 2033 O O . GLY B 1 18 ? 49.517 66.659 12.227 1.00 20.82 15 GLY B O 1
ATOM 2034 N N . SER B 1 19 ? 47.903 68.040 11.490 1.00 21.38 16 SER B N 1
ATOM 2035 C CA . SER B 1 19 ? 48.930 68.731 10.716 1.00 23.16 16 SER B CA 1
ATOM 2036 C C . SER B 1 19 ? 49.750 69.723 11.567 1.00 27.32 16 SER B C 1
ATOM 2037 O O . SER B 1 19 ? 50.839 70.126 11.146 1.00 30.35 16 SER B O 1
ATOM 2040 N N . LYS B 1 20 ? 49.274 70.084 12.767 1.00 21.86 17 LYS B N 1
ATOM 2041 C CA . LYS B 1 20 ? 49.889 71.142 13.568 1.00 22.12 17 LYS B CA 1
ATOM 2042 C C . LYS B 1 20 ? 49.700 70.802 15.040 1.00 20.41 17 LYS B C 1
ATOM 2043 O O . LYS B 1 20 ? 48.869 69.971 15.382 1.00 19.14 17 LYS B O 1
ATOM 2049 N N . GLY B 1 21 ? 50.467 71.476 15.899 1.00 21.46 18 GLY B N 1
ATOM 2050 C CA . GLY B 1 21 ? 50.192 71.452 17.334 1.00 19.27 18 GLY B CA 1
ATOM 2051 C C . GLY B 1 21 ? 50.287 70.077 17.934 1.00 20.38 18 GLY B C 1
ATOM 2052 O O . GLY B 1 21 ? 51.165 69.272 17.605 1.00 18.83 18 GLY B O 1
ATOM 2053 N N . ILE B 1 22 ? 49.384 69.805 18.872 1.00 16.72 19 ILE B N 1
ATOM 2054 C CA . ILE B 1 22 ? 49.455 68.544 19.599 1.00 15.68 19 ILE B CA 1
ATOM 2055 C C . ILE B 1 22 ? 49.282 67.367 18.647 1.00 16.82 19 ILE B C 1
ATOM 2056 O O . ILE B 1 22 ? 49.909 66.296 18.816 1.00 15.76 19 ILE B O 1
ATOM 2061 N N . GLY B 1 23 ? 48.373 67.510 17.670 1.00 15.96 20 GLY B N 1
ATOM 2062 C CA . GLY B 1 23 ? 48.151 66.404 16.732 1.00 20.36 20 GLY B CA 1
ATOM 2063 C C . GLY B 1 23 ? 49.409 66.040 15.971 1.00 21.01 20 GLY B C 1
ATOM 2064 O O . GLY B 1 23 ? 49.671 64.870 15.701 1.00 17.19 20 GLY B O 1
ATOM 2065 N N . ARG B 1 24 ? 50.179 67.046 15.561 1.00 18.38 21 ARG B N 1
ATOM 2066 C CA . ARG B 1 24 ? 51.403 66.717 14.832 1.00 19.44 21 ARG B CA 1
ATOM 2067 C C . ARG B 1 24 ? 52.422 66.046 15.761 1.00 19.04 21 ARG B C 1
ATOM 2068 O O . ARG B 1 24 ? 53.112 65.099 15.357 1.00 21.21 21 ARG B O 1
ATOM 2076 N N . GLY B 1 25 ? 52.439 66.437 17.035 1.00 18.53 22 GLY B N 1
ATOM 2077 C CA . GLY B 1 25 ? 53.282 65.741 17.990 1.00 17.82 22 GLY B CA 1
ATOM 2078 C C . GLY B 1 25 ? 52.868 64.290 18.204 1.00 19.71 22 GLY B C 1
ATOM 2079 O O . GLY B 1 25 ? 53.718 63.412 18.338 1.00 20.75 22 GLY B O 1
ATOM 2080 N N . ILE B 1 26 ? 51.560 64.036 18.294 1.00 16.11 23 ILE B N 1
ATOM 2081 C CA . ILE B 1 26 ? 51.061 62.672 18.431 1.00 15.57 23 ILE B CA 1
ATOM 2082 C C . ILE B 1 26 ? 51.465 61.857 17.216 1.00 16.52 23 ILE B C 1
ATOM 2083 O O . ILE B 1 26 ? 51.994 60.743 17.337 1.00 18.41 23 ILE B O 1
ATOM 2088 N N . ALA B 1 27 ? 51.265 62.427 16.019 1.00 17.74 24 ALA B N 1
ATOM 2089 C CA . ALA B 1 27 ? 51.608 61.736 14.781 1.00 18.46 24 ALA B CA 1
ATOM 2090 C C . ALA B 1 27 ? 53.088 61.379 14.748 1.00 19.33 24 ALA B C 1
ATOM 2091 O O . ALA B 1 27 ? 53.466 60.259 14.397 1.00 19.85 24 ALA B O 1
ATOM 2093 N N . GLU B 1 28 ? 53.946 62.337 15.093 1.00 21.16 25 GLU B N 1
ATOM 2094 C CA . GLU B 1 28 ? 55.383 62.094 15.023 1.00 21.03 25 GLU B CA 1
ATOM 2095 C C . GLU B 1 28 ? 55.811 61.038 16.035 1.00 20.13 25 GLU B C 1
ATOM 2096 O O . GLU B 1 28 ? 56.684 60.198 15.744 1.00 21.13 25 GLU B O 1
ATOM 2102 N N . THR B 1 29 ? 55.198 61.054 17.216 1.00 18.78 26 THR B N 1
ATOM 2103 C CA . THR B 1 29 ? 55.548 60.089 18.255 1.00 19.29 26 THR B CA 1
ATOM 2104 C C . THR B 1 29 ? 55.176 58.677 17.808 1.00 19.47 26 THR B C 1
ATOM 2105 O O . THR B 1 29 ? 55.981 57.736 17.917 1.00 19.53 26 THR B O 1
ATOM 2109 N N . PHE B 1 30 ? 53.975 58.512 17.253 1.00 19.20 27 PHE B N 1
ATOM 2110 C CA . PHE B 1 30 ? 53.628 57.186 16.731 1.00 20.05 27 PHE B CA 1
ATOM 2111 C C . PHE B 1 30 ? 54.488 56.795 15.539 1.00 21.71 27 PHE B C 1
ATOM 2112 O O . PHE B 1 30 ? 54.909 55.629 15.437 1.00 20.81 27 PHE B O 1
ATOM 2120 N N . ALA B 1 31 ? 54.743 57.723 14.610 1.00 21.81 28 ALA B N 1
ATOM 2121 C CA . ALA B 1 31 ? 55.561 57.368 13.447 1.00 22.36 28 ALA B CA 1
ATOM 2122 C C . ALA B 1 31 ? 56.972 56.960 13.866 1.00 23.09 28 ALA B C 1
ATOM 2123 O O . ALA B 1 31 ? 57.557 56.034 13.289 1.00 24.28 28 ALA B O 1
ATOM 2125 N N . ASN B 1 32 ? 57.516 57.606 14.919 1.00 24.88 29 ASN B N 1
ATOM 2126 C CA . ASN B 1 32 ? 58.847 57.235 15.409 1.00 23.25 29 ASN B CA 1
ATOM 2127 C C . ASN B 1 32 ? 58.848 55.820 15.981 1.00 23.40 29 ASN B C 1
ATOM 2128 O O . ASN B 1 32 ? 59.899 55.149 16.021 1.00 24.20 29 ASN B O 1
ATOM 2133 N N . ALA B 1 33 ? 57.694 55.372 16.479 1.00 21.88 30 ALA B N 1
ATOM 2134 C CA . ALA B 1 33 ? 57.518 54.019 16.977 1.00 25.74 30 ALA B CA 1
ATOM 2135 C C . ALA B 1 33 ? 57.256 53.036 15.846 1.00 24.06 30 ALA B C 1
ATOM 2136 O O . ALA B 1 33 ? 56.988 51.857 16.096 1.00 24.78 30 ALA B O 1
ATOM 2138 N N . GLY B 1 34 ? 57.358 53.478 14.594 1.00 23.80 31 GLY B N 1
ATOM 2139 C CA . GLY B 1 34 ? 57.145 52.554 13.504 1.00 25.01 31 GLY B CA 1
ATOM 2140 C C . GLY B 1 34 ? 55.695 52.317 13.144 1.00 24.48 31 GLY B C 1
ATOM 2141 O O . GLY B 1 34 ? 55.415 51.385 12.375 1.00 25.53 31 GLY B O 1
ATOM 2142 N N . VAL B 1 35 ? 54.770 53.141 13.645 1.00 23.05 32 VAL B N 1
ATOM 2143 C CA . VAL B 1 35 ? 53.350 53.032 13.314 1.00 22.62 32 VAL B CA 1
ATOM 2144 C C . VAL B 1 35 ? 53.111 53.887 12.076 1.00 24.97 32 VAL B C 1
ATOM 2145 O O . VAL B 1 35 ? 53.580 55.028 12.023 1.00 26.03 32 VAL B O 1
ATOM 2149 N N . ASP B 1 36 ? 52.390 53.359 11.084 1.00 24.09 33 ASP B N 1
ATOM 2150 C CA . ASP B 1 36 ? 51.991 54.175 9.943 1.00 24.73 33 ASP B CA 1
ATOM 2151 C C . ASP B 1 36 ? 50.804 55.040 10.334 1.00 28.90 33 ASP B C 1
ATOM 2152 O O . ASP B 1 36 ? 49.872 54.562 10.984 1.00 23.87 33 ASP B O 1
ATOM 2157 N N . VAL B 1 37 ? 50.845 56.312 9.935 1.00 23.43 34 VAL B N 1
ATOM 2158 C CA . VAL B 1 37 ? 49.913 57.319 10.452 1.00 22.20 34 VAL B CA 1
ATOM 2159 C C . VAL B 1 37 ? 49.299 58.074 9.293 1.00 23.06 34 VAL B C 1
ATOM 2160 O O . VAL B 1 37 ? 50.016 58.704 8.508 1.00 24.40 34 VAL B O 1
ATOM 2164 N N . VAL B 1 38 ? 47.970 58.110 9.262 1.00 22.62 35 VAL B N 1
ATOM 2165 C CA . VAL B 1 38 ? 47.217 59.035 8.418 1.00 26.79 35 VAL B CA 1
ATOM 2166 C C . VAL B 1 38 ? 46.830 60.243 9.273 1.00 21.94 35 VAL B C 1
ATOM 2167 O O . VAL B 1 38 ? 46.160 60.089 10.309 1.00 20.64 35 VAL B O 1
ATOM 2171 N N . ILE B 1 39 ? 47.267 61.461 8.879 1.00 22.49 36 ILE B N 1
ATOM 2172 C CA . ILE B 1 39 ? 46.778 62.647 9.613 1.00 21.53 36 ILE B CA 1
ATOM 2173 C C . ILE B 1 39 ? 45.666 63.259 8.784 1.00 22.21 36 ILE B C 1
ATOM 2174 O O . ILE B 1 39 ? 45.711 63.201 7.553 1.00 23.71 36 ILE B O 1
ATOM 2179 N N . THR B 1 40 ? 44.684 63.862 9.449 1.00 21.27 37 THR B N 1
ATOM 2180 C CA . THR B 1 40 ? 43.631 64.577 8.749 1.00 23.87 37 THR B CA 1
ATOM 2181 C C . THR B 1 40 ? 43.665 66.080 9.045 1.00 23.25 37 THR B C 1
ATOM 2182 O O . THR B 1 40 ? 44.212 66.542 10.048 1.00 21.08 37 THR B O 1
ATOM 2186 N N . GLY B 1 41 ? 43.013 66.837 8.176 1.00 23.09 38 GLY B N 1
ATOM 2187 C CA . GLY B 1 41 ? 42.932 68.262 8.358 1.00 23.38 38 GLY B CA 1
ATOM 2188 C C . GLY B 1 41 ? 42.175 68.851 7.188 1.00 28.25 38 GLY B C 1
ATOM 2189 O O . GLY B 1 41 ? 41.933 68.185 6.174 1.00 25.96 38 GLY B O 1
ATOM 2190 N N . ARG B 1 42 ? 41.812 70.116 7.334 1.00 25.33 39 ARG B N 1
ATOM 2191 C CA . ARG B 1 42 ? 41.097 70.721 6.222 1.00 27.01 39 ARG B CA 1
ATOM 2192 C C . ARG B 1 42 ? 42.023 71.449 5.266 1.00 30.65 39 ARG B C 1
ATOM 2193 O O . ARG B 1 42 ? 41.598 71.786 4.150 1.00 36.30 39 ARG B O 1
ATOM 2201 N N . ASN B 1 43 ? 43.254 71.739 5.681 1.00 29.26 40 ASN B N 1
ATOM 2202 C CA . ASN B 1 43 ? 44.144 72.607 4.903 1.00 33.75 40 ASN B CA 1
ATOM 2203 C C . ASN B 1 43 ? 45.160 71.719 4.203 1.00 36.08 40 ASN B C 1
ATOM 2204 O O . ASN B 1 43 ? 46.070 71.174 4.848 1.00 32.77 40 ASN B O 1
ATOM 2209 N N . GLN B 1 44 ? 44.996 71.555 2.886 1.00 40.29 41 GLN B N 1
ATOM 2210 C CA . GLN B 1 44 ? 45.870 70.644 2.153 1.00 34.56 41 GLN B CA 1
ATOM 2211 C C . GLN B 1 44 ? 47.322 71.085 2.243 1.00 42.68 41 GLN B C 1
ATOM 2212 O O . GLN B 1 44 ? 48.225 70.242 2.313 1.00 35.26 41 GLN B O 1
ATOM 2218 N N . ASP B 1 45 ? 47.571 72.402 2.253 1.00 42.11 42 ASP B N 1
ATOM 2219 C CA . ASP B 1 45 ? 48.945 72.891 2.317 1.00 42.46 42 ASP B CA 1
ATOM 2220 C C . ASP B 1 45 ? 49.607 72.532 3.639 1.00 38.06 42 ASP B C 1
ATOM 2221 O O . ASP B 1 45 ? 50.754 72.058 3.649 1.00 36.19 42 ASP B O 1
ATOM 2226 N N . ASP B 1 46 ? 48.896 72.721 4.766 1.00 33.71 43 ASP B N 1
ATOM 2227 C CA 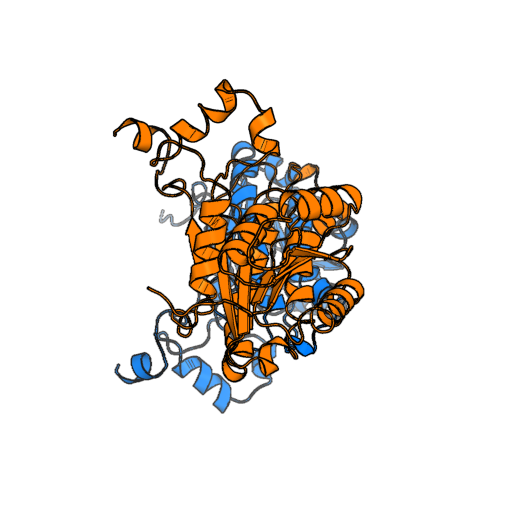. ASP B 1 46 ? 49.460 72.345 6.061 1.00 31.84 43 ASP B CA 1
ATOM 2228 C C . ASP B 1 46 ? 49.707 70.845 6.136 1.00 37.97 43 ASP B C 1
ATOM 2229 O O . ASP B 1 46 ? 50.725 70.397 6.704 1.00 32.33 43 ASP B O 1
ATOM 2234 N N . LEU B 1 47 ? 48.760 70.047 5.619 1.00 30.51 44 LEU B N 1
ATOM 2235 C CA . LEU B 1 47 ? 48.955 68.599 5.593 1.00 30.10 44 LEU B CA 1
ATOM 2236 C C . LEU B 1 47 ? 50.191 68.239 4.782 1.00 31.35 44 LEU B C 1
ATOM 2237 O O . LEU B 1 47 ? 51.066 67.491 5.255 1.00 31.27 44 LEU B O 1
ATOM 2242 N N . ASP B 1 48 ? 50.263 68.753 3.548 1.00 33.59 45 ASP B N 1
ATOM 2243 C CA . ASP B 1 48 ? 51.412 68.493 2.684 1.00 38.07 45 ASP B CA 1
ATOM 2244 C C . ASP B 1 48 ? 52.718 68.870 3.360 1.00 38.51 45 ASP B C 1
ATOM 2245 O O . ASP B 1 48 ? 53.697 68.113 3.295 1.00 36.23 45 ASP B O 1
ATOM 2250 N N . ARG B 1 49 ? 52.752 70.043 4.003 1.00 35.62 46 ARG B N 1
ATOM 2251 C CA . ARG B 1 49 ? 53.956 70.503 4.689 1.00 40.26 46 ARG B CA 1
ATOM 2252 C C . ARG B 1 49 ? 54.397 69.518 5.774 1.00 34.52 46 ARG B C 1
ATOM 2253 O O . ARG B 1 49 ? 55.577 69.169 5.870 1.00 34.66 46 ARG B O 1
ATOM 2261 N N . THR B 1 50 ? 53.451 69.069 6.617 1.00 31.60 47 THR B N 1
ATOM 2262 C CA . THR B 1 50 ? 53.774 68.156 7.695 1.00 33.67 47 THR B CA 1
ATOM 2263 C C . THR B 1 50 ? 54.169 66.785 7.157 1.00 32.73 47 THR B C 1
ATOM 2264 O O . THR B 1 50 ? 55.091 66.146 7.687 1.00 29.86 47 THR B O 1
ATOM 2268 N N . VAL B 1 51 ? 53.496 66.312 6.106 1.00 30.80 48 VAL B N 1
ATOM 2269 C CA . VAL B 1 51 ? 53.931 65.054 5.500 1.00 31.47 48 VAL B CA 1
ATOM 2270 C C . VAL B 1 51 ? 55.384 65.161 5.026 1.00 33.45 48 VAL B C 1
ATOM 2271 O O . VAL B 1 51 ? 56.190 64.243 5.238 1.00 33.49 48 VAL B O 1
ATOM 2275 N N . ALA B 1 52 ? 55.751 66.295 4.419 1.00 35.26 49 ALA B N 1
ATOM 2276 C CA . ALA B 1 52 ? 57.122 66.471 3.925 1.00 37.47 49 ALA B CA 1
ATOM 2277 C C . ALA B 1 52 ? 58.117 66.592 5.078 1.00 36.78 49 ALA B C 1
ATOM 2278 O O . ALA B 1 52 ? 59.181 65.962 5.048 1.00 37.64 49 ALA B O 1
ATOM 2280 N N . ASP B 1 53 ? 57.758 67.354 6.130 1.00 37.55 50 ASP B N 1
ATOM 2281 C CA . ASP B 1 53 ? 58.597 67.477 7.324 1.00 34.54 50 ASP B CA 1
ATOM 2282 C C . ASP B 1 53 ? 58.905 66.117 7.951 1.00 38.34 50 ASP B C 1
ATOM 2283 O O . ASP B 1 53 ? 60.017 65.894 8.446 1.00 38.85 50 ASP B O 1
ATOM 2288 N N . LEU B 1 54 ? 57.931 65.206 7.968 1.00 32.35 51 LEU B N 1
ATOM 2289 C CA . LEU B 1 54 ? 58.074 63.920 8.638 1.00 31.74 51 LEU B CA 1
ATOM 2290 C C . LEU B 1 54 ? 58.460 62.791 7.684 1.00 33.17 51 LEU B C 1
ATOM 2291 O O . LEU B 1 54 ? 58.408 61.618 8.068 1.00 32.38 51 LEU B O 1
ATOM 2296 N N . SER B 1 55 ? 58.875 63.120 6.451 1.00 34.30 52 SER B N 1
ATOM 2297 C CA . SER B 1 55 ? 59.225 62.091 5.490 1.00 33.65 52 SER B CA 1
ATOM 2298 C C . SER B 1 55 ? 60.288 61.112 6.010 1.00 35.79 52 SER B C 1
ATOM 2299 O O . SER B 1 55 ? 60.372 59.983 5.511 1.00 37.36 52 SER B O 1
ATOM 2302 N N . GLY B 1 56 ? 61.086 61.502 6.996 1.00 34.35 53 GLY B N 1
ATOM 2303 C CA . GLY B 1 56 ? 62.137 60.628 7.478 1.00 36.12 53 GLY B CA 1
ATOM 2304 C C . GLY B 1 56 ? 61.792 59.748 8.658 1.00 36.70 53 GLY B C 1
ATOM 2305 O O . GLY B 1 56 ? 62.700 59.123 9.222 1.00 38.45 53 GLY B O 1
ATOM 2306 N N . THR B 1 57 ? 60.515 59.660 9.044 1.00 33.27 54 THR B N 1
ATOM 2307 C CA . THR B 1 57 ? 60.119 58.810 10.166 1.00 33.10 54 THR B CA 1
ATOM 2308 C C . THR B 1 57 ? 60.093 57.348 9.735 1.00 33.37 54 THR B C 1
ATOM 2309 O O . THR B 1 57 ? 59.946 57.021 8.548 1.00 33.54 54 THR B O 1
ATOM 2313 N N . ARG B 1 58 ? 60.230 56.471 10.728 1.00 33.81 55 ARG B N 1
ATOM 2314 C CA . ARG B 1 58 ? 60.191 55.040 10.476 1.00 38.07 55 ARG B CA 1
ATOM 2315 C C . ARG B 1 58 ? 58.829 54.602 9.962 1.00 39.03 55 ARG B C 1
ATOM 2316 O O . ARG B 1 58 ? 58.722 53.991 8.887 1.00 39.16 55 ARG B O 1
ATOM 2324 N N . GLY B 1 59 ? 57.768 54.934 10.702 1.00 32.81 56 GLY B N 1
ATOM 2325 C CA . GLY B 1 59 ? 56.444 54.743 10.185 1.00 32.09 56 GLY B CA 1
ATOM 2326 C C . GLY B 1 59 ? 56.142 55.775 9.113 1.00 34.68 56 GLY B C 1
ATOM 2327 O O . GLY B 1 59 ? 56.675 56.890 9.116 1.00 31.79 56 GLY B O 1
ATOM 2328 N N . LYS B 1 60 ? 55.269 55.412 8.184 1.00 31.36 57 LYS B N 1
ATOM 2329 C CA . LYS B 1 60 ? 54.951 56.302 7.077 1.00 31.49 57 LYS B CA 1
ATOM 2330 C C . LYS B 1 60 ? 53.790 57.237 7.444 1.00 35.56 57 LYS B C 1
ATOM 2331 O O . LYS B 1 60 ? 52.671 56.773 7.760 1.00 29.42 57 LYS B O 1
ATOM 2337 N N . VAL B 1 61 ? 54.046 58.548 7.375 1.00 29.55 58 VAL B N 1
ATOM 2338 C CA . VAL B 1 61 ? 53.021 59.566 7.651 1.00 28.59 58 VAL B CA 1
ATOM 2339 C C . VAL B 1 61 ? 52.501 60.066 6.318 1.00 28.97 58 VAL B C 1
ATOM 2340 O O . VAL B 1 61 ? 53.286 60.515 5.465 1.00 29.86 58 VAL B O 1
ATOM 2344 N N . THR B 1 62 ? 51.185 59.972 6.126 1.00 28.51 59 THR B N 1
ATOM 2345 C CA . THR B 1 62 ? 50.528 60.480 4.937 1.00 29.04 59 THR B CA 1
ATOM 2346 C C . THR B 1 62 ? 49.275 61.217 5.402 1.00 28.11 59 THR B C 1
ATOM 2347 O O . THR B 1 62 ? 48.887 61.131 6.569 1.00 27.09 59 THR B O 1
ATOM 2351 N N . ALA B 1 63 ? 48.630 61.928 4.469 1.00 28.66 60 ALA B N 1
ATOM 2352 C CA . ALA B 1 63 ? 47.531 62.825 4.817 1.00 28.00 60 ALA B CA 1
ATOM 2353 C C . ALA B 1 63 ? 46.237 62.461 4.089 1.00 29.35 60 ALA B C 1
ATOM 2354 O O . ALA B 1 63 ? 46.259 62.013 2.933 1.00 29.60 60 ALA B O 1
ATOM 2356 N N . VAL B 1 64 ? 45.104 62.706 4.761 1.00 27.41 61 VAL B N 1
ATOM 2357 C CA . VAL B 1 64 ? 43.787 62.671 4.141 1.00 27.82 61 VAL B CA 1
ATOM 2358 C C . VAL B 1 64 ? 43.086 63.991 4.465 1.00 27.40 61 VAL B C 1
ATOM 2359 O O . VAL B 1 64 ? 42.964 64.373 5.635 1.00 26.21 61 VAL B O 1
ATOM 2363 N N . ARG B 1 65 ? 42.651 64.697 3.440 1.00 28.61 62 ARG B N 1
ATOM 2364 C CA A ARG B 1 65 ? 41.952 65.957 3.650 0.40 28.55 62 ARG B CA 1
ATOM 2365 C CA B ARG B 1 65 ? 41.951 65.955 3.652 0.60 28.55 62 ARG B CA 1
ATOM 2366 C C . ARG B 1 65 ? 40.514 65.640 4.037 1.00 27.99 62 ARG B C 1
ATOM 2367 O O . ARG B 1 65 ? 39.819 64.922 3.303 1.00 30.21 62 ARG B O 1
ATOM 2382 N N . ALA B 1 66 ? 40.070 66.164 5.197 1.00 26.59 63 ALA B N 1
ATOM 2383 C CA . ALA B 1 66 ? 38.801 65.731 5.752 1.00 27.17 63 ALA B CA 1
ATOM 2384 C C . ALA B 1 66 ? 38.367 66.683 6.863 1.00 24.79 63 ALA B C 1
ATOM 2385 O O . ALA B 1 66 ? 39.191 67.154 7.640 1.00 26.40 63 ALA B O 1
ATOM 2387 N N . ASP B 1 67 ? 37.066 66.960 6.910 1.00 30.14 64 ASP B N 1
ATOM 2388 C CA . ASP B 1 67 ? 36.435 67.773 7.943 1.00 26.48 64 ASP B CA 1
ATOM 2389 C C . ASP B 1 67 ? 35.850 66.825 8.986 1.00 23.50 64 ASP B C 1
ATOM 2390 O O . ASP B 1 67 ? 34.906 66.088 8.687 1.00 26.18 64 ASP B O 1
ATOM 2395 N N . VAL B 1 68 ? 36.398 66.842 10.212 1.00 24.06 65 VAL B N 1
ATOM 2396 C CA . VAL B 1 68 ? 35.912 65.926 11.249 1.00 23.73 65 VAL B CA 1
ATOM 2397 C C . VAL B 1 68 ? 34.447 66.137 11.581 1.00 25.01 65 VAL B C 1
ATOM 2398 O O . VAL B 1 68 ? 33.815 65.215 12.107 1.00 25.61 65 VAL B O 1
ATOM 2402 N N . THR B 1 69 ? 33.869 67.299 11.274 1.00 25.31 66 THR B N 1
ATOM 2403 C CA . THR B 1 69 ? 32.462 67.487 11.615 1.00 22.51 66 THR B CA 1
ATOM 2404 C C . THR B 1 69 ? 31.508 66.761 10.668 1.00 24.43 66 THR B C 1
ATOM 2405 O O . THR B 1 69 ? 30.284 66.783 10.895 1.00 24.42 66 THR B O 1
ATOM 2409 N N . ASP B 1 70 ? 32.032 66.131 9.634 1.00 26.71 67 ASP B N 1
ATOM 2410 C CA . ASP B 1 70 ? 31.220 65.476 8.612 1.00 26.74 67 ASP B CA 1
ATOM 2411 C C . ASP B 1 70 ? 31.382 63.976 8.731 1.00 25.17 67 ASP B C 1
ATOM 2412 O O . ASP B 1 70 ? 32.461 63.458 8.422 1.00 24.79 67 ASP B O 1
ATOM 2417 N N . PRO B 1 71 ? 30.341 63.241 9.116 1.00 24.48 68 PRO B N 1
ATOM 2418 C CA . PRO B 1 71 ? 30.486 61.783 9.257 1.00 23.68 68 PRO B CA 1
ATOM 2419 C C . PRO B 1 71 ? 30.952 61.103 7.987 1.00 23.07 68 PRO B C 1
ATOM 2420 O O . PRO B 1 71 ? 31.654 60.075 8.043 1.00 26.07 68 PRO B O 1
ATOM 2424 N N . GLU B 1 72 ? 30.509 61.597 6.828 1.00 24.82 69 GLU B N 1
ATOM 2425 C CA . GLU B 1 72 ? 30.956 61.027 5.561 1.00 27.36 69 GLU B CA 1
ATOM 2426 C C . GLU B 1 72 ? 32.464 61.151 5.378 1.00 27.26 69 GLU B C 1
ATOM 2427 O O . GLU B 1 72 ? 33.108 60.232 4.849 1.00 28.11 69 GLU B O 1
ATOM 2433 N N . ASP B 1 73 ? 33.048 62.286 5.771 1.00 25.76 70 ASP B N 1
ATOM 2434 C CA . ASP B 1 73 ? 34.514 62.397 5.741 1.00 25.07 70 ASP B CA 1
ATOM 2435 C C . ASP B 1 73 ? 35.161 61.431 6.724 1.00 23.47 70 ASP B C 1
ATOM 2436 O O . ASP B 1 73 ? 36.246 60.911 6.464 1.00 25.70 70 ASP B O 1
ATOM 2441 N N . ALA B 1 74 ? 34.541 61.224 7.893 1.00 22.31 71 ALA B N 1
ATOM 2442 C CA . ALA B 1 74 ? 35.070 60.236 8.839 1.00 21.58 71 ALA B CA 1
ATOM 2443 C C . ALA B 1 74 ? 35.090 58.844 8.229 1.00 24.68 71 ALA B C 1
ATOM 2444 O O . ALA B 1 74 ? 36.078 58.120 8.344 1.00 22.67 71 ALA B O 1
ATOM 2446 N N . ARG B 1 75 ? 33.995 58.441 7.575 1.00 28.08 72 ARG B N 1
ATOM 2447 C CA . ARG B 1 75 ? 33.978 57.113 6.967 1.00 25.35 72 ARG B CA 1
ATOM 2448 C C . ARG B 1 75 ? 35.006 57.025 5.856 1.00 28.63 72 ARG B C 1
ATOM 2449 O O . ARG B 1 75 ? 35.668 55.984 5.680 1.00 26.34 72 ARG B O 1
ATOM 2457 N N . ARG B 1 76 ? 35.161 58.121 5.105 1.00 26.27 73 ARG B N 1
ATOM 2458 C CA . ARG B 1 76 ? 36.147 58.146 4.027 1.00 28.01 73 ARG B CA 1
ATOM 2459 C C . ARG B 1 76 ? 37.560 58.055 4.581 1.00 26.81 73 ARG B C 1
ATOM 2460 O O . ARG B 1 76 ? 38.411 57.373 4.011 1.00 29.09 73 ARG B O 1
ATOM 2468 N N . THR B 1 77 ? 37.837 58.776 5.675 1.00 25.32 74 THR B N 1
ATOM 2469 C CA . THR B 1 77 ? 39.151 58.693 6.297 1.00 24.69 74 THR B CA 1
ATOM 2470 C C . THR B 1 77 ? 39.472 57.261 6.706 1.00 24.72 74 THR B C 1
ATOM 2471 O O . THR B 1 77 ? 40.598 56.786 6.495 1.00 25.12 74 THR B O 1
ATOM 2475 N N . VAL B 1 78 ? 38.512 56.560 7.325 1.00 24.21 75 VAL B N 1
ATOM 2476 C CA . VAL B 1 78 ? 38.786 55.176 7.742 1.00 24.26 75 VAL B CA 1
ATOM 2477 C C . VAL B 1 78 ? 39.023 54.278 6.520 1.00 25.93 75 VAL B C 1
ATOM 2478 O O . VAL B 1 78 ? 39.975 53.479 6.469 1.00 26.32 75 VAL B O 1
ATOM 2482 N N . ALA B 1 79 ? 38.157 54.405 5.511 1.00 27.03 76 ALA B N 1
ATOM 2483 C CA . ALA B 1 79 ? 38.326 53.570 4.324 1.00 28.76 76 ALA B CA 1
ATOM 2484 C C . ALA B 1 79 ? 39.685 53.810 3.672 1.00 41.04 76 ALA B C 1
ATOM 2485 O O . ALA B 1 79 ? 40.376 52.855 3.283 1.00 30.33 76 ALA B O 1
ATOM 2487 N N . GLU B 1 80 ? 40.093 55.077 3.551 1.00 29.11 77 GLU B N 1
ATOM 2488 C CA . GLU B 1 80 ? 41.367 55.330 2.898 1.00 30.20 77 GLU B CA 1
ATOM 2489 C C . GLU B 1 80 ? 42.529 54.836 3.761 1.00 29.12 77 GLU B C 1
ATOM 2490 O O . GLU B 1 80 ? 43.530 54.335 3.238 1.00 30.06 77 GLU B O 1
ATOM 2496 N N . THR B 1 81 ? 42.392 54.918 5.086 1.00 27.50 78 THR B N 1
ATOM 2497 C CA . THR B 1 81 ? 43.460 54.395 5.935 1.00 30.10 78 THR B CA 1
ATOM 2498 C C . THR B 1 81 ? 43.562 52.871 5.811 1.00 29.35 78 THR B C 1
ATOM 2499 O O . THR B 1 81 ? 44.665 52.326 5.667 1.00 28.07 78 THR B O 1
ATOM 2503 N N . VAL B 1 82 ? 42.438 52.157 5.879 1.00 27.64 79 VAL B N 1
ATOM 2504 C CA A VAL B 1 82 ? 42.460 50.697 5.702 0.88 28.48 79 VAL B CA 1
ATOM 2505 C CA B VAL B 1 82 ? 42.566 50.713 5.748 0.12 28.43 79 VAL B CA 1
ATOM 2506 C C . VAL B 1 82 ? 43.058 50.347 4.352 1.00 30.27 79 VAL B C 1
ATOM 2507 O O . VAL B 1 82 ? 43.743 49.331 4.192 1.00 30.99 79 VAL B O 1
ATOM 2514 N N . SER B 1 83 ? 42.803 51.184 3.349 1.00 31.09 80 SER B N 1
ATOM 2515 C CA . SER B 1 83 ? 43.359 50.898 2.026 1.00 32.94 80 SER B CA 1
ATOM 2516 C C . SER B 1 83 ? 44.874 51.091 2.001 1.00 33.07 80 SER B C 1
ATOM 2517 O O . SER B 1 83 ? 45.600 50.254 1.452 1.00 34.25 80 SER B O 1
ATOM 2520 N N . ARG B 1 84 ? 45.372 52.179 2.601 1.00 31.93 81 ARG B N 1
ATOM 2521 C CA . ARG B 1 84 ? 46.805 52.463 2.563 1.00 32.14 81 ARG B CA 1
ATOM 2522 C C . ARG B 1 84 ? 47.565 51.489 3.430 1.00 31.59 81 ARG B C 1
ATOM 2523 O O . ARG B 1 84 ? 48.592 50.955 3.021 1.00 32.55 81 ARG B O 1
ATOM 2531 N N . HIS B 1 85 ? 47.079 51.247 4.641 1.00 30.11 82 HIS B N 1
ATOM 2532 C CA . HIS B 1 85 ? 47.842 50.467 5.601 1.00 29.47 82 HIS B CA 1
ATOM 2533 C C . HIS B 1 85 ? 47.459 49.007 5.674 1.00 29.93 82 HIS B C 1
ATOM 2534 O O . HIS B 1 85 ? 48.255 48.223 6.189 1.00 32.99 82 HIS B O 1
ATOM 2541 N N . GLY B 1 86 ? 46.260 48.628 5.248 1.00 30.38 83 GLY B N 1
ATOM 2542 C CA . GLY B 1 86 ? 45.819 47.249 5.372 1.00 33.94 83 GLY B CA 1
ATOM 2543 C C . GLY B 1 86 ? 44.858 46.983 6.512 1.00 32.78 83 GLY B C 1
ATOM 2544 O O . GLY B 1 86 ? 44.290 45.888 6.578 1.00 32.29 83 GLY B O 1
ATOM 2545 N N . GLY B 1 87 ? 44.650 47.961 7.387 1.00 28.09 84 GLY B N 1
ATOM 2546 C CA . GLY B 1 87 ? 43.795 47.807 8.542 1.00 26.88 84 GLY B CA 1
ATOM 2547 C C . GLY B 1 87 ? 43.939 49.049 9.401 1.00 25.55 84 GLY B C 1
ATOM 2548 O O . GLY B 1 87 ? 44.605 50.015 9.009 1.00 25.43 84 GLY B O 1
ATOM 2549 N N . LEU B 1 88 ? 43.347 48.998 10.592 1.00 24.23 85 LEU B N 1
ATOM 2550 C CA . LEU B 1 88 ? 43.332 50.153 11.483 1.00 22.87 85 LEU B CA 1
ATOM 2551 C C . LEU B 1 88 ? 43.376 49.660 12.917 1.00 22.18 85 LEU B C 1
ATOM 2552 O O . LEU B 1 88 ? 42.484 48.915 13.335 1.00 21.95 85 LEU B O 1
ATOM 2557 N N . ASP B 1 89 ? 44.403 50.085 13.657 1.00 21.18 86 ASP B N 1
ATOM 2558 C CA . ASP B 1 89 ? 44.624 49.678 15.040 1.00 20.80 86 ASP B CA 1
ATOM 2559 C C . ASP B 1 89 ? 44.337 50.767 16.060 1.00 21.58 86 ASP B C 1
ATOM 2560 O O . ASP B 1 89 ? 43.958 50.444 17.186 1.00 18.50 86 ASP B O 1
ATOM 2565 N N . ILE B 1 90 ? 44.505 52.039 15.702 1.00 18.76 87 ILE B N 1
ATOM 2566 C CA . ILE B 1 90 ? 44.612 53.130 16.675 1.00 19.02 87 ILE B CA 1
ATOM 2567 C C . ILE B 1 90 ? 43.920 54.317 16.051 1.00 19.43 87 ILE B C 1
ATOM 2568 O O . ILE B 1 90 ? 44.221 54.661 14.900 1.00 18.45 87 ILE B O 1
ATOM 2573 N N . VAL B 1 91 ? 43.009 54.932 16.788 1.00 16.77 88 VAL B N 1
ATOM 2574 C CA . VAL B 1 91 ? 42.450 56.231 16.398 1.00 16.57 88 VAL B CA 1
ATOM 2575 C C . VAL B 1 91 ? 42.776 57.237 17.493 1.00 15.59 88 VAL B C 1
ATOM 2576 O O . VAL B 1 91 ? 42.412 57.034 18.652 1.00 15.02 88 VAL B O 1
ATOM 2580 N N . CYS B 1 92 ? 43.464 58.323 17.133 1.00 15.67 89 CYS B N 1
ATOM 2581 C CA . CYS B 1 92 ? 43.728 59.441 18.038 1.00 15.12 89 CYS B CA 1
ATOM 2582 C C . CYS B 1 92 ? 42.715 60.508 17.641 1.00 16.84 89 CYS B C 1
ATOM 2583 O O . CYS B 1 92 ? 42.893 61.147 16.616 1.00 15.65 89 CYS B O 1
ATOM 2586 N N . ALA B 1 93 ? 41.633 60.627 18.401 1.00 14.27 90 ALA B N 1
ATOM 2587 C CA . ALA B 1 93 ? 40.567 61.603 18.150 1.00 18.70 90 ALA B CA 1
ATOM 2588 C C . ALA B 1 93 ? 41.048 62.887 18.783 1.00 13.40 90 ALA B C 1
ATOM 2589 O O . ALA B 1 93 ? 40.827 63.150 19.967 1.00 12.69 90 ALA B O 1
ATOM 2591 N N . ASN B 1 94 ? 41.797 63.645 17.991 1.00 13.91 91 ASN B N 1
ATOM 2592 C CA . ASN B 1 94 ? 42.561 64.783 18.499 1.00 13.65 91 ASN B CA 1
ATOM 2593 C C . ASN B 1 94 ? 42.038 66.147 18.075 1.00 13.71 91 ASN B C 1
ATOM 2594 O O . ASN B 1 94 ? 42.260 67.133 18.780 1.00 14.35 91 ASN B O 1
ATOM 2599 N N . ALA B 1 95 ? 41.399 66.249 16.910 1.00 16.73 92 ALA B N 1
ATOM 2600 C CA . ALA B 1 95 ? 41.084 67.553 16.335 1.00 15.14 92 ALA B CA 1
ATOM 2601 C C . ALA B 1 95 ? 40.346 68.433 17.336 1.00 15.54 92 ALA B C 1
ATOM 2602 O O . ALA B 1 95 ? 39.417 67.994 18.030 1.00 15.06 92 ALA B O 1
ATOM 2604 N N . GLY B 1 96 ? 40.808 69.677 17.440 1.00 15.80 93 GLY B N 1
ATOM 2605 C CA . GLY B 1 96 ? 40.240 70.561 18.429 1.00 16.60 93 GLY B CA 1
ATOM 2606 C C . GLY B 1 96 ? 40.494 72.002 18.023 1.00 19.43 93 GLY B C 1
ATOM 2607 O O . GLY B 1 96 ? 41.581 72.325 17.502 1.00 21.72 93 GLY B O 1
ATOM 2608 N N . ILE B 1 97 ? 39.499 72.857 18.233 1.00 16.01 94 ILE B N 1
ATOM 2609 C CA . ILE B 1 97 ? 39.656 74.300 18.039 1.00 15.94 94 ILE B CA 1
ATOM 2610 C C . ILE B 1 97 ? 39.334 74.990 19.366 1.00 15.74 94 ILE B C 1
ATOM 2611 O O . ILE B 1 97 ? 38.613 74.461 20.191 1.00 14.22 94 ILE B O 1
ATOM 2616 N N . PHE B 1 98 ? 39.871 76.221 19.545 1.00 14.46 95 PHE B N 1
ATOM 2617 C CA . PHE B 1 98 ? 39.666 76.859 20.843 1.00 14.59 95 PHE B CA 1
ATOM 2618 C C . PHE B 1 98 ? 39.488 78.370 20.668 1.00 14.40 95 PHE B C 1
ATOM 2619 O O . PHE B 1 98 ? 40.171 79.195 21.339 1.00 14.91 95 PHE B O 1
ATOM 2627 N N . PRO B 1 99 ? 38.562 78.790 19.802 1.00 16.00 96 PRO B N 1
ATOM 2628 C CA . PRO B 1 99 ? 38.234 80.231 19.740 1.00 17.89 96 PRO B CA 1
ATOM 2629 C C . PRO B 1 99 ? 37.654 80.639 21.080 1.00 16.76 96 PRO B C 1
ATOM 2630 O O . PRO B 1 99 ? 37.151 79.796 21.826 1.00 14.84 96 PRO B O 1
ATOM 2634 N N . SER B 1 100 ? 37.789 81.925 21.396 1.00 16.02 97 SER B N 1
ATOM 2635 C CA . SER B 1 100 ? 37.363 82.506 22.665 1.00 15.52 97 SER B CA 1
ATOM 2636 C C . SER B 1 100 ? 36.129 83.369 22.447 1.00 14.46 97 SER B C 1
ATOM 2637 O O . SER B 1 100 ? 36.046 84.126 21.468 1.00 19.34 97 SER B O 1
ATOM 2640 N N . GLY B 1 101 ? 35.210 83.334 23.386 1.00 13.61 98 GLY B N 1
ATOM 2641 C CA . GLY B 1 101 ? 34.060 84.235 23.358 1.00 17.74 98 GLY B CA 1
ATOM 2642 C C . GLY B 1 101 ? 33.392 84.261 24.726 1.00 15.11 98 GLY B C 1
ATOM 2643 O O . GLY B 1 101 ? 33.155 83.197 25.293 1.00 15.03 98 GLY B O 1
ATOM 2644 N N . ARG B 1 102 ? 33.148 85.460 25.285 1.00 17.71 99 ARG B N 1
ATOM 2645 C CA . ARG B 1 102 ? 32.398 85.561 26.533 1.00 17.89 99 ARG B CA 1
ATOM 2646 C C . ARG B 1 102 ? 31.000 85.011 26.355 1.00 14.91 99 ARG B C 1
ATOM 2647 O O . ARG B 1 102 ? 30.441 85.019 25.256 1.00 16.75 99 ARG B O 1
ATOM 2655 N N . LEU B 1 103 ? 30.418 84.524 27.452 1.00 16.31 100 LEU B N 1
ATOM 2656 C CA . LEU B 1 103 ? 29.134 83.850 27.371 1.00 17.40 100 LEU B CA 1
ATOM 2657 C C . LEU B 1 103 ? 28.100 84.681 26.600 1.00 19.76 100 LEU B C 1
ATOM 2658 O O . LEU B 1 103 ? 27.404 84.150 25.722 1.00 20.53 100 LEU B O 1
ATOM 2663 N N . GLU B 1 104 ? 28.034 86.003 26.864 1.00 21.08 101 GLU B N 1
ATOM 2664 C CA . GLU B 1 104 ? 27.066 86.857 26.154 1.00 26.61 101 GLU B CA 1
ATOM 2665 C C . GLU B 1 104 ? 27.281 86.865 24.655 1.00 25.57 101 GLU B C 1
ATOM 2666 O O . GLU B 1 104 ? 26.321 87.047 23.893 1.00 30.65 101 GLU B O 1
ATOM 2672 N N . ASP B 1 105 ? 28.513 86.754 24.218 1.00 19.02 102 ASP B N 1
ATOM 2673 C CA . ASP B 1 105 ? 28.865 86.910 22.817 1.00 20.12 102 ASP B CA 1
ATOM 2674 C C . ASP B 1 105 ? 28.732 85.615 22.027 1.00 25.57 102 ASP B C 1
ATOM 2675 O O . ASP B 1 105 ? 28.879 85.652 20.806 1.00 27.52 102 ASP B O 1
ATOM 2680 N N . LEU B 1 106 ? 28.549 84.460 22.675 1.00 16.37 103 LEU B N 1
ATOM 2681 C CA . LEU B 1 106 ? 28.577 83.214 21.915 1.00 15.18 103 LEU B CA 1
ATOM 2682 C C . LEU B 1 106 ? 27.266 83.021 21.140 1.00 16.51 103 LEU B C 1
ATOM 2683 O O . LEU B 1 106 ? 26.187 82.988 21.724 1.00 18.85 103 LEU B O 1
ATOM 2688 N N . THR B 1 107 ? 27.342 82.877 19.826 1.00 13.92 104 THR B N 1
ATOM 2689 C CA . THR B 1 107 ? 26.121 82.608 19.061 1.00 15.65 104 THR B CA 1
ATOM 2690 C C . THR B 1 107 ? 25.905 81.114 18.968 1.00 13.33 104 THR B C 1
ATOM 2691 O O . THR B 1 107 ? 26.833 80.326 19.240 1.00 13.29 104 THR B O 1
ATOM 2695 N N . PRO B 1 108 ? 24.724 80.698 18.547 1.00 13.66 105 PRO B N 1
ATOM 2696 C CA . PRO B 1 108 ? 24.527 79.272 18.211 1.00 13.70 105 PRO B CA 1
ATOM 2697 C C . PRO B 1 108 ? 25.602 78.770 17.281 1.00 14.05 105 PRO B C 1
ATOM 2698 O O . PRO B 1 108 ? 26.065 77.644 17.451 1.00 14.37 105 PRO B O 1
ATOM 2702 N N . ASP B 1 109 ? 25.948 79.548 16.242 1.00 14.82 106 ASP B N 1
ATOM 2703 C CA . ASP B 1 109 ? 26.988 79.082 15.327 1.00 16.52 106 ASP B CA 1
ATOM 2704 C C . ASP B 1 109 ? 28.343 78.904 16.038 1.00 17.61 106 ASP B C 1
ATOM 2705 O O . ASP B 1 109 ? 29.076 77.954 15.748 1.00 16.72 106 ASP B O 1
ATOM 2710 N N . ASP B 1 110 ? 28.726 79.842 16.916 1.00 14.13 107 ASP B N 1
ATOM 2711 C CA . ASP B 1 110 ? 29.975 79.688 17.685 1.00 16.24 107 ASP B CA 1
ATOM 2712 C C . ASP B 1 110 ? 29.975 78.395 18.485 1.00 21.13 107 ASP B C 1
ATOM 2713 O O . ASP B 1 110 ? 30.956 77.645 18.482 1.00 15.92 107 ASP B O 1
ATOM 2718 N N . ILE B 1 111 ? 28.880 78.130 19.197 1.00 14.12 108 ILE B N 1
ATOM 2719 C CA . ILE B 1 111 ? 28.788 76.950 20.045 1.00 12.39 108 ILE B CA 1
ATOM 2720 C C . ILE B 1 111 ? 28.835 75.687 19.193 1.00 15.71 108 ILE B C 1
ATOM 2721 O O . ILE B 1 111 ? 29.564 74.722 19.520 1.00 14.27 108 ILE B O 1
ATOM 2726 N N . GLU B 1 112 ? 28.087 75.669 18.084 1.00 13.81 109 GLU B N 1
ATOM 2727 C CA . GLU B 1 112 ? 28.079 74.458 17.252 1.00 13.46 109 GLU B CA 1
ATOM 2728 C C . GLU B 1 112 ? 29.430 74.229 16.588 1.00 16.87 109 GLU B C 1
ATOM 2729 O O . GLU B 1 112 ? 29.829 73.085 16.391 1.00 15.08 109 GLU B O 1
ATOM 2735 N N . GLN B 1 113 ? 30.139 75.303 16.183 1.00 14.03 110 GLN B N 1
ATOM 2736 C CA . GLN B 1 113 ? 31.442 75.092 15.550 1.00 15.78 110 GLN B CA 1
ATOM 2737 C C . GLN B 1 113 ? 32.398 74.371 16.511 1.00 16.71 110 GLN B C 1
ATOM 2738 O O . GLN B 1 113 ? 33.062 73.393 16.133 1.00 14.94 110 GLN B O 1
ATOM 2744 N N . VAL B 1 114 ? 32.430 74.800 17.772 1.00 12.93 111 VAL B N 1
ATOM 2745 C CA . VAL B 1 114 ? 33.346 74.205 18.748 1.00 12.33 111 VAL B CA 1
ATOM 2746 C C . VAL B 1 114 ? 32.849 72.825 19.200 1.00 13.82 111 VAL B C 1
ATOM 2747 O O . VAL B 1 114 ? 33.625 71.872 19.295 1.00 12.97 111 VAL B O 1
ATOM 2751 N N . LEU B 1 115 ? 31.556 72.696 19.526 1.00 12.84 112 LEU B N 1
ATOM 2752 C CA A LEU B 1 115 ? 31.026 71.369 19.866 0.57 12.30 112 LEU B CA 1
ATOM 2753 C CA B LEU B 1 115 ? 31.025 71.376 19.860 0.43 12.47 112 LEU B CA 1
ATOM 2754 C C . LEU B 1 115 ? 31.192 70.413 18.697 1.00 15.28 112 LEU B C 1
ATOM 2755 O O . LEU B 1 115 ? 31.493 69.223 18.886 1.00 16.27 112 LEU B O 1
ATOM 2764 N N . GLY B 1 116 ? 31.008 70.915 17.478 1.00 16.30 113 GLY B N 1
ATOM 2765 C CA . GLY B 1 116 ? 31.094 70.067 16.293 1.00 16.41 113 GLY B CA 1
ATOM 2766 C C . GLY B 1 116 ? 32.487 69.535 16.031 1.00 16.60 113 GLY B C 1
ATOM 2767 O O . GLY B 1 116 ? 32.675 68.329 15.801 1.00 17.97 113 GLY B O 1
ATOM 2768 N N . VAL B 1 117 ? 33.486 70.407 16.038 1.00 14.58 114 VAL B N 1
ATOM 2769 C CA . VAL B 1 117 ? 34.845 69.899 15.862 1.00 16.63 114 VAL B CA 1
ATOM 2770 C C . VAL B 1 117 ? 35.236 69.030 17.052 1.00 16.51 114 VAL B C 1
ATOM 2771 O O . VAL B 1 117 ? 35.747 67.901 16.881 1.00 17.55 114 VAL B O 1
ATOM 2775 N N . ASN B 1 118 ? 35.105 69.581 18.264 1.00 14.08 115 ASN B N 1
ATOM 2776 C CA . ASN B 1 118 ? 35.808 69.006 19.404 1.00 13.09 115 ASN B CA 1
ATOM 2777 C C . ASN B 1 118 ? 35.122 67.787 19.984 1.00 16.81 115 ASN B C 1
ATOM 2778 O O . ASN B 1 118 ? 35.798 66.888 20.489 1.00 15.24 115 ASN B O 1
ATOM 2783 N N . PHE B 1 119 ? 33.786 67.764 19.958 1.00 14.34 116 PHE B N 1
ATOM 2784 C CA . PHE B 1 119 ? 33.007 66.648 20.468 1.00 13.20 116 PHE B CA 1
ATOM 2785 C C . PHE B 1 119 ? 32.448 65.786 19.329 1.00 17.01 116 PHE B C 1
ATOM 2786 O O . PHE B 1 119 ? 32.745 64.592 19.269 1.00 12.84 116 PHE B O 1
ATOM 2794 N N . LYS B 1 120 ? 31.638 66.360 18.410 1.00 12.86 117 LYS B N 1
ATOM 2795 C CA . LYS B 1 120 ? 31.010 65.516 17.390 1.00 14.57 117 LYS B CA 1
ATOM 2796 C C . LYS B 1 120 ? 32.071 64.837 16.509 1.00 19.83 117 LYS B C 1
ATOM 2797 O O . LYS B 1 120 ? 31.931 63.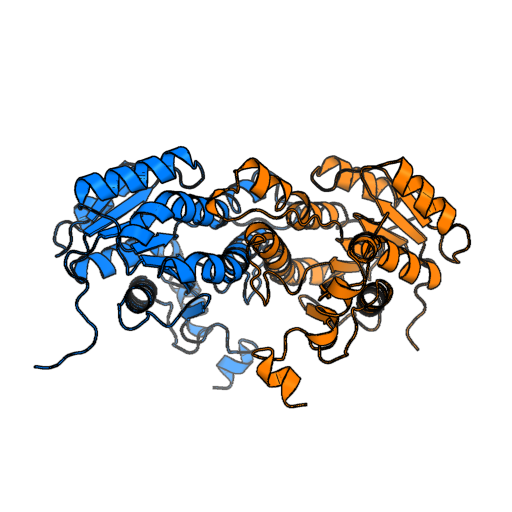648 16.154 1.00 17.97 117 LYS B O 1
ATOM 2803 N N . GLY B 1 121 ? 33.178 65.566 16.217 1.00 14.28 118 GLY B N 1
ATOM 2804 C CA . GLY B 1 121 ? 34.264 65.006 15.427 1.00 14.96 118 GLY B CA 1
ATOM 2805 C C . GLY B 1 121 ? 34.969 63.859 16.114 1.00 14.63 118 GLY B C 1
ATOM 2806 O O . GLY B 1 121 ? 35.506 62.985 15.439 1.00 18.48 118 GLY B O 1
ATOM 2807 N N . THR B 1 122 ? 34.928 63.820 17.449 1.00 14.02 119 THR B N 1
ATOM 2808 C CA . THR B 1 122 ? 35.476 62.669 18.168 1.00 15.45 119 THR B CA 1
ATOM 2809 C C . THR B 1 122 ? 34.519 61.489 18.035 1.00 15.39 119 THR B C 1
ATOM 2810 O O . THR B 1 122 ? 34.941 60.358 17.735 1.00 15.23 119 THR B O 1
ATOM 2814 N N . VAL B 1 123 ? 33.211 61.753 18.241 1.00 15.03 120 VAL B N 1
ATOM 2815 C CA . VAL B 1 123 ? 32.224 60.681 18.110 1.00 17.48 120 VAL B CA 1
ATOM 2816 C C . VAL B 1 123 ? 32.268 60.092 16.696 1.00 16.60 120 VAL B C 1
ATOM 2817 O O . VAL B 1 123 ? 32.265 58.862 16.511 1.00 16.82 120 VAL B O 1
ATOM 2821 N N . TYR B 1 124 ? 32.292 60.946 15.669 1.00 15.75 121 TYR B N 1
ATOM 2822 C CA . TYR B 1 124 ? 32.133 60.412 14.309 1.00 16.94 121 TYR B CA 1
ATOM 2823 C C . TYR B 1 124 ? 33.333 59.573 13.892 1.00 20.37 121 TYR B C 1
ATOM 2824 O O . TYR B 1 124 ? 33.168 58.569 13.175 1.00 18.30 121 TYR B O 1
ATOM 2833 N N . ILE B 1 125 ? 34.553 59.978 14.282 1.00 17.75 122 ILE B N 1
ATOM 2834 C CA . ILE B 1 125 ? 35.689 59.155 13.851 1.00 17.35 122 ILE B CA 1
ATOM 2835 C C . ILE B 1 125 ? 35.692 57.815 14.595 1.00 19.32 122 ILE B C 1
ATOM 2836 O O . ILE B 1 125 ? 36.072 56.788 14.034 1.00 17.94 122 ILE B O 1
ATOM 2841 N N . VAL B 1 126 ? 35.304 57.802 15.877 1.00 16.25 123 VAL B N 1
ATOM 2842 C CA . VAL B 1 126 ? 35.173 56.523 16.592 1.00 19.44 123 VAL B CA 1
ATOM 2843 C C . VAL B 1 126 ? 34.094 55.636 15.933 1.00 19.36 123 VAL B C 1
ATOM 2844 O O . VAL B 1 126 ? 34.315 54.454 15.667 1.00 20.28 123 VAL B O 1
ATOM 2848 N N . GLN B 1 127 ? 32.925 56.193 15.653 1.00 18.15 124 GLN B N 1
ATOM 2849 C CA A GLN B 1 127 ? 31.865 55.446 14.975 0.57 19.33 124 GLN B CA 1
ATOM 2850 C CA B GLN B 1 127 ? 31.865 55.436 14.992 0.43 19.17 124 GLN B CA 1
ATOM 2851 C C . GLN B 1 127 ? 32.337 54.833 13.668 1.00 20.60 124 GLN B C 1
ATOM 2852 O O . GLN B 1 127 ? 32.087 53.647 13.372 1.00 21.78 124 GLN B O 1
ATOM 2863 N N . ALA B 1 128 ? 33.005 55.637 12.847 1.00 20.75 125 ALA B N 1
ATOM 2864 C CA . ALA B 1 128 ? 33.424 55.163 11.527 1.00 22.20 125 ALA B CA 1
ATOM 2865 C C . ALA B 1 128 ? 34.529 54.119 11.621 1.00 22.93 125 ALA B C 1
ATOM 2866 O O . ALA B 1 128 ? 34.676 53.298 10.711 1.00 22.36 125 ALA B O 1
ATOM 2868 N N . ALA B 1 129 ? 35.292 54.116 12.711 1.00 22.69 126 ALA B N 1
ATOM 2869 C CA . ALA B 1 129 ? 36.415 53.191 12.886 1.00 22.26 126 ALA B CA 1
ATOM 2870 C C . ALA B 1 129 ? 36.022 51.905 13.606 1.00 20.92 126 ALA B C 1
ATOM 2871 O O . ALA B 1 129 ? 36.871 51.019 13.755 1.00 21.92 126 ALA B O 1
ATOM 2873 N N . LEU B 1 130 ? 34.780 51.803 14.098 1.00 20.12 127 LEU B N 1
ATOM 2874 C CA A LEU B 1 130 ? 34.418 50.694 14.980 0.41 23.46 127 LEU B CA 1
ATOM 2875 C CA B LEU B 1 130 ? 34.407 50.694 14.978 0.59 23.87 127 LEU B CA 1
ATOM 2876 C C . LEU B 1 130 ? 34.713 49.343 14.343 1.00 21.86 127 LEU B C 1
ATOM 2877 O O . LEU B 1 130 ? 35.333 48.470 14.972 1.00 22.02 127 LEU B O 1
ATOM 2886 N N . GLN B 1 131 ? 34.267 49.136 13.096 1.00 22.43 128 GLN B N 1
ATOM 2887 C CA A GLN B 1 131 ? 34.427 47.824 12.476 0.51 23.69 128 GLN B CA 1
ATOM 2888 C CA B GLN B 1 131 ? 34.425 47.827 12.472 0.49 23.69 128 GLN B CA 1
ATOM 2889 C C . GLN B 1 131 ? 35.897 47.446 12.321 1.00 27.30 128 GLN B C 1
ATOM 2890 O O . GLN B 1 131 ? 36.303 46.319 12.672 1.00 24.10 128 GLN B O 1
ATOM 2901 N N . ALA B 1 132 ? 36.715 48.365 11.780 1.00 23.63 129 ALA B N 1
ATOM 2902 C CA . ALA B 1 132 ? 38.141 48.084 11.592 1.00 23.80 129 ALA B CA 1
ATOM 2903 C C . ALA B 1 132 ? 38.868 47.903 12.929 1.00 22.67 129 ALA B C 1
ATOM 2904 O O . ALA B 1 132 ? 39.729 47.012 13.071 1.00 22.99 129 ALA B O 1
ATOM 2906 N N . LEU B 1 133 ? 38.549 48.753 13.916 1.00 21.41 130 LEU B N 1
ATOM 2907 C CA . LEU B 1 133 ? 39.164 48.585 15.219 1.00 22.20 130 LEU B CA 1
ATOM 2908 C C . LEU B 1 133 ? 38.803 47.232 15.827 1.00 24.42 130 LEU B C 1
ATOM 2909 O O . LEU B 1 133 ? 39.636 46.609 16.482 1.00 25.57 130 LEU B O 1
ATOM 2914 N N . THR B 1 134 ? 37.547 46.801 15.666 1.00 22.90 131 THR B N 1
ATOM 2915 C CA . THR B 1 134 ? 37.134 45.493 16.157 1.00 26.16 131 THR B CA 1
ATOM 2916 C C . THR B 1 134 ? 37.948 44.379 15.493 1.00 27.45 131 THR B C 1
ATOM 2917 O O . THR B 1 134 ? 38.424 43.452 16.174 1.00 27.47 131 THR B O 1
ATOM 2921 N N . ALA B 1 135 ? 38.148 44.472 14.175 1.00 23.75 132 ALA B N 1
ATOM 2922 C CA . ALA B 1 135 ? 38.867 43.434 13.437 1.00 24.95 132 ALA B CA 1
ATOM 2923 C C . ALA B 1 135 ? 40.328 43.364 13.852 1.00 25.02 132 ALA B C 1
ATOM 2924 O O . ALA B 1 135 ? 40.953 42.290 13.781 1.00 25.24 132 ALA B O 1
ATOM 2926 N N . SER B 1 136 ? 40.890 44.468 14.346 1.00 25.63 133 SER B N 1
ATOM 2927 C CA . SER B 1 136 ? 42.290 44.437 14.744 1.00 23.07 133 SER B CA 1
ATOM 2928 C C . SER B 1 136 ? 42.522 43.563 15.984 1.00 27.17 133 SER B C 1
ATOM 2929 O O . SER B 1 136 ? 43.641 43.083 16.188 1.00 23.39 133 SER B O 1
ATOM 2932 N N . GLY B 1 137 ? 41.488 43.336 16.802 1.00 26.34 134 GLY B N 1
ATOM 2933 C CA . GLY B 1 137 ? 41.615 42.530 17.999 1.00 24.57 134 GLY B CA 1
ATOM 2934 C C . GLY B 1 137 ? 42.310 43.219 19.157 1.00 27.70 134 GLY B C 1
ATOM 2935 O O . GLY B 1 137 ? 42.429 42.617 20.233 1.00 25.50 134 GLY B O 1
ATOM 2936 N N . HIS B 1 138 ? 42.789 44.453 18.966 1.00 23.31 135 HIS B N 1
ATOM 2937 C CA . HIS B 1 138 ? 43.440 45.204 20.035 1.00 23.09 135 HIS B CA 1
ATOM 2938 C C . HIS B 1 138 ? 43.200 46.689 19.839 1.00 22.73 135 HIS B C 1
ATOM 2939 O O . HIS B 1 138 ? 44.124 47.503 19.940 1.00 20.34 135 HIS B O 1
ATOM 2946 N N . GLY B 1 139 ? 41.975 47.060 19.503 1.00 19.56 136 GLY B N 1
ATOM 2947 C CA . GLY B 1 139 ? 41.746 48.424 19.070 1.00 18.59 136 GLY B CA 1
ATOM 2948 C C . GLY B 1 139 ? 41.985 49.427 20.184 1.00 20.55 136 GLY B C 1
ATOM 2949 O O . GLY B 1 139 ? 41.804 49.138 21.374 1.00 18.78 136 GLY B O 1
ATOM 2950 N N . ARG B 1 140 ? 42.440 50.612 19.778 1.00 16.67 137 ARG B N 1
ATOM 2951 C CA . ARG B 1 140 ? 42.788 51.674 20.751 1.00 15.54 137 ARG B CA 1
ATOM 2952 C C . ARG B 1 140 ? 42.237 52.995 20.255 1.00 17.97 137 ARG B C 1
ATOM 2953 O O . ARG B 1 140 ? 42.473 53.358 19.091 1.00 18.12 137 ARG B O 1
ATOM 2961 N N . VAL B 1 141 ? 41.493 53.691 21.114 1.00 13.92 138 VAL B N 1
ATOM 2962 C CA . VAL B 1 141 ? 41.075 55.069 20.870 1.00 14.85 138 VAL B CA 1
ATOM 2963 C C . VAL B 1 141 ? 41.692 55.941 21.948 1.00 12.97 138 VAL B C 1
ATOM 2964 O O . VAL B 1 141 ? 41.501 55.692 23.146 1.00 15.75 138 VAL B O 1
ATOM 2968 N N . VAL B 1 142 ? 42.358 57.015 21.530 1.00 13.98 139 VAL B N 1
ATOM 2969 C CA . VAL B 1 142 ? 42.897 57.991 22.465 1.00 11.34 139 VAL B CA 1
ATOM 2970 C C . VAL B 1 142 ? 42.309 59.333 22.087 1.00 13.20 139 VAL B C 1
ATOM 2971 O O . VAL B 1 142 ? 42.444 59.781 20.931 1.00 15.69 139 VAL B O 1
ATOM 2975 N N . VAL B 1 143 ? 41.685 59.971 23.053 1.00 12.79 140 VAL B N 1
ATOM 2976 C CA . VAL B 1 143 ? 40.963 61.230 22.847 1.00 11.28 140 VAL B CA 1
ATOM 2977 C C . VAL B 1 143 ? 41.823 62.351 23.392 1.00 12.13 140 VAL B C 1
ATOM 2978 O O . VAL B 1 143 ? 42.311 62.261 24.528 1.00 10.90 140 VAL B O 1
ATOM 2982 N N . THR B 1 144 ? 41.978 63.427 22.636 1.00 11.78 141 THR B N 1
ATOM 2983 C CA . THR B 1 144 ? 42.675 64.594 23.189 1.00 12.51 141 THR B CA 1
ATOM 2984 C C . THR B 1 144 ? 41.618 65.492 23.784 1.00 10.05 141 THR B C 1
ATOM 2985 O O . THR B 1 144 ? 40.911 66.155 23.044 1.00 11.29 141 THR B O 1
ATOM 2989 N N . SER B 1 145 ? 41.523 65.511 25.115 1.00 9.48 142 SER B N 1
ATOM 2990 C CA . SER B 1 145 ? 40.581 66.394 25.828 1.00 9.30 142 SER B CA 1
ATOM 2991 C C . SER B 1 145 ? 41.373 67.634 26.273 1.00 10.06 142 SER B C 1
ATOM 2992 O O . SER B 1 145 ? 42.136 68.159 25.470 1.00 11.22 142 SER B O 1
ATOM 2995 N N . SER B 1 146 ? 41.173 68.117 27.495 1.00 9.78 143 SER B N 1
ATOM 2996 C CA . SER B 1 146 ? 41.841 69.311 28.042 1.00 10.25 143 SER B CA 1
ATOM 2997 C C . SER B 1 146 ? 41.584 69.303 29.553 1.00 10.34 143 SER B C 1
ATOM 2998 O O . SER B 1 146 ? 40.584 68.747 30.000 1.00 10.03 143 SER B O 1
ATOM 3001 N N . ILE B 1 147 ? 42.475 69.917 30.322 1.00 10.11 144 ILE B N 1
ATOM 3002 C CA . ILE B 1 147 ? 42.067 70.246 31.677 1.00 9.40 144 ILE B CA 1
ATOM 3003 C C . ILE B 1 147 ? 40.892 71.237 31.693 1.00 8.19 144 ILE B C 1
ATOM 3004 O O . ILE B 1 147 ? 40.082 71.217 32.619 1.00 10.56 144 ILE B O 1
ATOM 3009 N N . THR B 1 148 ? 40.763 72.092 30.658 1.00 8.19 145 THR B N 1
ATOM 3010 C CA . THR B 1 148 ? 39.695 73.105 30.625 1.00 9.38 145 THR B CA 1
ATOM 3011 C C . THR B 1 148 ? 38.376 72.430 30.299 1.00 10.33 145 THR B C 1
ATOM 3012 O O . THR B 1 148 ? 38.191 71.912 29.173 1.00 9.62 145 THR B O 1
ATOM 3016 N N . GLY B 1 149 ? 37.451 72.446 31.276 1.00 9.85 146 GLY B N 1
ATOM 3017 C CA . GLY B 1 149 ? 36.131 71.852 31.081 1.00 8.86 146 GLY B CA 1
ATOM 3018 C C . GLY B 1 149 ? 35.968 70.736 32.123 1.00 11.95 146 GLY B C 1
ATOM 3019 O O . GLY B 1 149 ? 35.197 70.846 33.084 1.00 9.89 146 GLY B O 1
ATOM 3020 N N . PRO B 1 150 ? 36.749 69.660 31.975 1.00 10.13 147 PRO B N 1
ATOM 3021 C CA . PRO B 1 150 ? 36.708 68.578 32.986 1.00 7.82 147 PRO B CA 1
ATOM 3022 C C . PRO B 1 150 ? 37.125 69.017 34.376 1.00 9.56 147 PRO B C 1
ATOM 3023 O O . PRO B 1 150 ? 36.617 68.512 35.383 1.00 11.47 147 PRO B O 1
ATOM 3027 N N . ILE B 1 151 ? 38.080 69.970 34.455 1.00 9.23 148 ILE B N 1
ATOM 3028 C CA . ILE B 1 151 ? 38.672 70.326 35.727 1.00 8.40 148 ILE B CA 1
ATOM 3029 C C . ILE B 1 151 ? 38.538 71.837 35.906 1.00 9.98 148 ILE B C 1
ATOM 3030 O O . ILE B 1 151 ? 38.053 72.305 36.951 1.00 12.10 148 ILE B O 1
ATOM 3035 N N . THR B 1 152 ? 39.061 72.629 34.961 1.00 9.58 149 THR B N 1
ATOM 3036 C CA . THR B 1 152 ? 39.153 74.059 35.209 1.00 7.91 149 THR B CA 1
ATOM 3037 C C . THR B 1 152 ? 38.138 74.879 34.427 1.00 9.18 149 THR B C 1
ATOM 3038 O O . THR B 1 152 ? 37.529 74.421 33.481 1.00 10.73 149 THR B O 1
ATOM 3042 N N . GLY B 1 153 ? 38.074 76.149 34.823 1.00 9.19 150 GLY B N 1
ATOM 3043 C CA . GLY B 1 153 ? 37.264 77.155 34.124 1.00 9.03 150 GLY B CA 1
ATOM 3044 C C . GLY B 1 153 ? 38.216 78.209 33.588 1.00 11.21 150 GLY B C 1
ATOM 3045 O O . GLY B 1 153 ? 39.265 78.465 34.181 1.00 11.64 150 GLY B O 1
ATOM 3046 N N . TYR B 1 154 ? 37.886 78.782 32.411 1.00 8.30 151 TYR B N 1
ATOM 3047 C CA . TYR B 1 154 ? 38.741 79.851 31.862 1.00 9.52 151 TYR B CA 1
ATOM 3048 C C . TYR B 1 154 ? 37.806 80.790 31.104 1.00 10.83 151 TYR B C 1
ATOM 3049 O O . TYR B 1 154 ? 37.278 80.399 30.059 1.00 10.10 151 TYR B O 1
ATOM 3058 N N . PRO B 1 155 ? 37.646 82.051 31.553 1.00 10.67 152 PRO B N 1
ATOM 3059 C CA . PRO B 1 155 ? 36.719 82.986 30.900 1.00 9.89 152 PRO B CA 1
ATOM 3060 C C . PRO B 1 155 ? 36.967 83.042 29.408 1.00 12.45 152 PRO B C 1
ATOM 3061 O O . PRO B 1 155 ? 38.138 83.097 28.932 1.00 12.31 152 PRO B O 1
ATOM 3065 N N . GLY B 1 156 ? 35.875 82.947 28.663 1.00 11.23 153 GLY B N 1
ATOM 3066 C CA . GLY B 1 156 ? 35.909 82.937 27.204 1.00 11.75 153 GLY B CA 1
ATOM 3067 C C . GLY B 1 156 ? 35.855 81.536 26.615 1.00 10.32 153 GLY B C 1
ATOM 3068 O O . GLY B 1 156 ? 35.761 81.414 25.378 1.00 12.98 153 GLY B O 1
ATOM 3069 N N . TRP B 1 157 ? 36.053 80.498 27.430 1.00 9.90 154 TRP B N 1
ATOM 3070 C CA . TRP B 1 157 ? 36.134 79.125 26.922 1.00 10.81 154 TRP B CA 1
ATOM 3071 C C . TRP B 1 157 ? 35.017 78.239 27.480 1.00 10.01 154 TRP B C 1
ATOM 3072 O O . TRP B 1 157 ? 35.233 77.013 27.664 1.00 12.09 154 TRP B O 1
ATOM 3083 N N . SER B 1 158 ? 33.843 78.824 27.777 1.00 12.02 155 SER B N 1
ATOM 3084 C CA . SER B 1 158 ? 32.773 77.988 28.344 1.00 10.85 155 SER B CA 1
ATOM 3085 C C . SER B 1 158 ? 32.273 76.948 27.336 1.00 12.83 155 SER B C 1
ATOM 3086 O O . SER B 1 158 ? 31.950 75.816 27.724 1.00 10.09 155 SER B O 1
ATOM 3089 N N . HIS B 1 159 ? 32.208 77.306 26.035 1.00 10.02 156 HIS B N 1
ATOM 3090 C CA . HIS B 1 159 ? 31.857 76.307 25.015 1.00 10.44 156 HIS B CA 1
ATOM 3091 C C . HIS B 1 159 ? 32.995 75.323 24.763 1.00 11.89 156 HIS B C 1
ATOM 3092 O O . HIS B 1 159 ? 32.762 74.110 24.599 1.00 10.78 156 HIS B O 1
ATOM 3099 N N . TYR B 1 160 ? 34.242 75.794 24.792 1.00 9.50 157 TYR B N 1
ATOM 3100 C CA . TYR B 1 160 ? 35.387 74.891 24.662 1.00 8.83 157 TYR B CA 1
ATOM 3101 C C . TYR B 1 160 ? 35.416 73.894 25.814 1.00 9.32 157 TYR B C 1
ATOM 3102 O O . TYR B 1 160 ? 35.554 72.669 25.591 1.00 10.76 157 TYR B O 1
ATOM 3111 N N . GLY B 1 161 ? 35.289 74.399 27.047 1.00 9.43 158 GLY B N 1
ATOM 3112 C CA . GLY B 1 161 ? 35.294 73.524 28.211 1.00 7.64 158 GLY B CA 1
ATOM 3113 C C . GLY B 1 161 ? 34.130 72.535 28.174 1.00 11.13 158 GLY B C 1
ATOM 3114 O O . GLY B 1 161 ? 34.288 71.355 28.543 1.00 10.35 158 GLY B O 1
ATOM 3115 N N . ALA B 1 162 ? 32.938 73.018 27.758 1.00 8.59 159 ALA B N 1
ATOM 3116 C CA . ALA B 1 162 ? 31.818 72.076 27.573 1.00 9.55 159 ALA B CA 1
ATOM 3117 C C . ALA B 1 162 ? 32.191 70.964 26.590 1.00 10.19 159 ALA B C 1
ATOM 3118 O O . ALA B 1 162 ? 31.870 69.782 26.811 1.00 10.30 159 ALA B O 1
ATOM 3120 N N . SER B 1 163 ? 32.843 71.311 25.469 1.00 9.08 160 SER B N 1
ATOM 3121 C CA . SER B 1 163 ? 33.099 70.272 24.452 1.00 8.48 160 SER B CA 1
ATOM 3122 C C . SER B 1 163 ? 34.142 69.264 24.937 1.00 12.66 160 SER B C 1
ATOM 3123 O O . SER B 1 163 ? 34.084 68.062 24.569 1.00 11.45 160 SER B O 1
ATOM 3126 N N . LYS B 1 164 ? 35.084 69.734 25.754 1.00 9.04 161 LYS B N 1
ATOM 3127 C CA . LYS B 1 164 ? 36.139 68.836 26.252 1.00 9.65 161 LYS B CA 1
ATOM 3128 C C . LYS B 1 164 ? 35.587 67.898 27.325 1.00 12.52 161 LYS B C 1
ATOM 3129 O O . LYS B 1 164 ? 35.952 66.712 27.374 1.00 10.74 161 LYS B O 1
ATOM 3135 N N . ALA B 1 165 ? 34.691 68.398 28.186 1.00 9.56 162 ALA B N 1
ATOM 3136 C CA . ALA B 1 165 ? 34.009 67.534 29.142 1.00 10.81 162 ALA B CA 1
ATOM 3137 C C . ALA B 1 165 ? 33.050 66.585 28.417 1.00 13.12 162 ALA B C 1
ATOM 3138 O O . ALA B 1 165 ? 32.911 65.434 28.837 1.00 11.51 162 ALA B O 1
ATOM 3140 N N . ALA B 1 166 ? 32.398 67.044 27.337 1.00 10.30 163 ALA B N 1
ATOM 3141 C CA . ALA B 1 166 ? 31.498 66.178 26.580 1.00 10.61 163 ALA B CA 1
ATOM 3142 C C . ALA B 1 166 ? 32.239 64.951 26.064 1.00 11.02 163 ALA B C 1
ATOM 3143 O O . ALA B 1 166 ? 31.699 63.840 26.077 1.00 12.42 163 ALA B O 1
ATOM 3145 N N . GLN B 1 167 ? 33.474 65.145 25.578 1.00 8.89 164 GLN B N 1
ATOM 3146 C CA . GLN B 1 167 ? 34.261 64.004 25.112 1.00 9.67 164 GLN B CA 1
ATOM 3147 C C . GLN B 1 167 ? 34.352 62.931 26.202 1.00 9.49 164 GLN B C 1
ATOM 3148 O O . GLN B 1 167 ? 34.276 61.725 25.901 1.00 11.65 164 GLN B O 1
ATOM 3154 N N . LEU B 1 168 ? 34.557 63.357 27.452 1.00 10.11 165 LEU B N 1
ATOM 3155 C CA . LEU B 1 168 ? 34.779 62.397 28.526 1.00 11.36 165 LEU B CA 1
ATOM 3156 C C . LEU B 1 168 ? 33.476 61.739 28.930 1.00 12.91 165 LEU B C 1
ATOM 3157 O O . LEU B 1 168 ? 33.446 60.536 29.183 1.00 10.42 165 LEU B O 1
ATOM 3162 N N . GLY B 1 169 ? 32.373 62.505 29.005 1.00 11.12 166 GLY B N 1
ATOM 3163 C CA . GLY B 1 169 ? 31.090 61.838 29.276 1.00 11.15 166 GLY B CA 1
ATOM 3164 C C . GLY B 1 169 ? 30.795 60.780 28.226 1.00 11.28 166 GLY B C 1
ATOM 3165 O O . GLY B 1 169 ? 30.278 59.690 28.529 1.00 12.82 166 GLY B O 1
ATOM 3166 N N . PHE B 1 170 ? 31.047 61.106 26.963 1.00 9.92 167 PHE B N 1
ATOM 3167 C CA . PHE B 1 170 ? 30.897 60.123 25.883 1.00 13.06 167 PHE B CA 1
ATOM 3168 C C . PHE B 1 170 ? 31.745 58.876 26.142 1.00 15.28 167 PHE B C 1
ATOM 3169 O O . PHE B 1 170 ? 31.255 57.735 26.021 1.00 14.83 167 PHE B O 1
ATOM 3177 N N . LEU B 1 171 ? 33.042 59.062 26.449 1.00 12.52 168 LEU B N 1
ATOM 3178 C CA . LEU B 1 171 ? 33.866 57.845 26.450 1.00 13.38 168 LEU B CA 1
ATOM 3179 C C . LEU B 1 171 ? 33.631 57.008 27.707 1.00 11.67 168 LEU B C 1
ATOM 3180 O O . LEU B 1 171 ? 33.940 55.812 27.708 1.00 13.67 168 LEU B O 1
ATOM 3185 N N . ARG B 1 172 ? 33.062 57.576 28.781 1.00 13.57 169 ARG B N 1
ATOM 3186 C CA . ARG B 1 172 ? 32.747 56.718 29.926 1.00 11.02 169 ARG B CA 1
ATOM 3187 C C . ARG B 1 172 ? 31.679 55.662 29.609 1.00 14.31 169 ARG B C 1
ATOM 3188 O O . ARG B 1 172 ? 31.742 54.550 30.129 1.00 17.25 169 ARG B O 1
ATOM 3196 N N . THR B 1 173 ? 30.733 55.981 28.731 1.00 12.98 170 THR B N 1
ATOM 3197 C CA . THR B 1 173 ? 29.819 54.972 28.223 1.00 13.43 170 THR B CA 1
ATOM 3198 C C . THR B 1 173 ? 30.471 54.204 27.069 1.00 13.78 170 THR B C 1
ATOM 3199 O O . THR B 1 173 ? 30.331 52.989 27.000 1.00 15.63 170 THR B O 1
ATOM 3203 N N . ALA B 1 174 ? 31.150 54.915 26.128 1.00 13.80 171 ALA B N 1
ATOM 3204 C CA . ALA B 1 174 ? 31.712 54.206 24.975 1.00 15.51 171 ALA B CA 1
ATOM 3205 C C . ALA B 1 174 ? 32.616 53.081 25.425 1.00 15.45 171 ALA B C 1
ATOM 3206 O O . ALA B 1 174 ? 32.615 52.015 24.819 1.00 16.00 171 ALA B O 1
ATOM 3208 N N . ALA B 1 175 ? 33.393 53.310 26.503 1.00 14.96 172 ALA B N 1
ATOM 3209 C CA . ALA B 1 175 ? 34.298 52.274 27.024 1.00 16.67 172 ALA B CA 1
ATOM 3210 C C . ALA B 1 175 ? 33.548 50.986 27.293 1.00 17.28 172 ALA B C 1
ATOM 3211 O O . ALA B 1 175 ? 34.093 49.882 27.086 1.00 15.88 172 ALA B O 1
ATOM 3213 N N . MET B 1 176 ? 32.342 51.100 27.864 1.00 15.37 173 MET B N 1
ATOM 3214 C CA . MET B 1 176 ? 31.562 49.897 28.144 1.00 16.72 173 MET B CA 1
ATOM 3215 C C . MET B 1 176 ? 31.060 49.237 26.857 1.00 20.30 173 MET B C 1
ATOM 3216 O O . MET B 1 176 ? 31.142 47.994 26.708 1.00 19.38 173 MET B O 1
ATOM 3221 N N . GLU B 1 177 ? 30.546 50.038 25.924 1.00 17.21 174 GLU B N 1
ATOM 3222 C CA . GLU B 1 177 ? 30.081 49.471 24.656 1.00 19.25 174 GLU B CA 1
ATOM 3223 C C . GLU B 1 177 ? 31.216 48.841 23.859 1.00 21.23 174 GLU B C 1
ATOM 3224 O O . GLU B 1 177 ? 30.982 47.863 23.127 1.00 19.49 174 GLU B O 1
ATOM 3230 N N . LEU B 1 178 ? 32.426 49.399 23.955 1.00 17.99 175 LEU B N 1
ATOM 3231 C CA . LEU B 1 178 ? 33.561 48.915 23.160 1.00 17.56 175 LEU B CA 1
ATOM 3232 C C . LEU B 1 178 ? 34.300 47.736 23.775 1.00 18.27 175 LEU B C 1
ATOM 3233 O O . LEU B 1 178 ? 35.033 47.021 23.061 1.00 18.91 175 LEU B O 1
ATOM 3238 N N . ALA B 1 179 ? 34.183 47.552 25.090 1.00 18.23 176 ALA B N 1
ATOM 3239 C CA . ALA B 1 179 ? 34.935 46.473 25.734 1.00 19.00 176 ALA B CA 1
ATOM 3240 C C . ALA B 1 179 ? 34.698 45.091 25.143 1.00 21.34 176 ALA B C 1
ATOM 3241 O O . ALA B 1 179 ? 35.686 44.345 24.994 1.00 22.23 176 ALA B O 1
ATOM 3243 N N . PRO B 1 180 ? 33.470 44.668 24.803 1.00 21.45 177 PRO B N 1
ATOM 3244 C CA . PRO B 1 180 ? 33.317 43.342 24.153 1.00 23.07 177 PRO B CA 1
ATOM 3245 C C . PRO B 1 180 ? 34.048 43.240 22.817 1.00 25.32 177 PRO B C 1
ATOM 3246 O O . PRO B 1 180 ? 34.348 42.123 22.374 1.00 28.34 177 PRO B O 1
ATOM 3250 N N . LYS B 1 181 ? 34.354 44.370 22.175 1.00 25.09 178 LYS B N 1
ATOM 3251 C CA . LYS B 1 181 ? 35.094 44.359 20.922 1.00 25.75 178 LYS B CA 1
ATOM 3252 C C . LYS B 1 181 ? 36.590 44.406 21.146 1.00 23.20 178 LYS B C 1
ATOM 3253 O O . LYS B 1 181 ? 37.345 44.456 20.163 1.00 24.24 178 LYS B O 1
ATOM 3259 N N . LYS B 1 182 ? 37.014 44.418 22.419 1.00 21.26 179 LYS B N 1
ATOM 3260 C CA . LYS B 1 182 ? 38.419 44.514 22.820 1.00 20.87 179 LYS B CA 1
ATOM 3261 C C . LYS B 1 182 ? 39.052 45.838 22.404 1.00 21.01 179 LYS B C 1
ATOM 3262 O O . LYS B 1 182 ? 40.256 45.894 22.167 1.00 20.80 179 LYS B O 1
ATOM 3268 N N . ILE B 1 183 ? 38.244 46.891 22.279 1.00 18.69 180 ILE B N 1
ATOM 3269 C CA . ILE B 1 183 ? 38.732 48.246 22.016 1.00 17.51 180 ILE B CA 1
ATOM 3270 C C . ILE B 1 183 ? 38.723 49.013 23.326 1.00 19.40 180 ILE B C 1
ATOM 3271 O O . ILE B 1 183 ? 37.685 49.064 24.001 1.00 18.27 180 ILE B O 1
ATOM 3276 N N . THR B 1 184 ? 39.851 49.638 23.686 1.00 15.81 181 THR B N 1
ATOM 3277 C CA . THR B 1 184 ? 39.820 50.543 24.833 1.00 14.79 181 THR B CA 1
ATOM 3278 C C . THR B 1 184 ? 39.690 51.977 24.325 1.00 14.76 181 THR B C 1
ATOM 3279 O O . THR B 1 184 ? 40.027 52.284 23.164 1.00 16.05 181 THR B O 1
ATOM 3283 N N . ILE B 1 185 ? 39.201 52.845 25.205 1.00 13.01 182 ILE B N 1
ATOM 3284 C CA . ILE B 1 185 ? 39.070 54.260 24.871 1.00 12.15 182 ILE B CA 1
ATOM 3285 C C . ILE B 1 185 ? 39.413 55.062 26.110 1.00 13.15 182 ILE B C 1
ATOM 3286 O O . ILE B 1 185 ? 38.843 54.854 27.195 1.00 12.21 182 ILE B O 1
ATOM 3291 N N . ASN B 1 186 ? 40.372 55.983 25.950 1.00 10.87 183 ASN B N 1
ATOM 3292 C CA . ASN B 1 186 ? 40.892 56.757 27.073 1.00 10.27 183 ASN B CA 1
ATOM 3293 C C . ASN B 1 186 ? 41.200 58.162 26.564 1.00 12.48 183 ASN B C 1
ATOM 3294 O O . ASN B 1 186 ? 41.286 58.379 25.347 1.00 14.48 183 ASN B O 1
ATOM 3299 N N . ALA B 1 187 ? 41.381 59.114 27.496 1.00 9.81 184 ALA B N 1
ATOM 3300 C CA . ALA B 1 187 ? 41.693 60.475 27.096 1.00 8.61 184 ALA B CA 1
ATOM 3301 C C . ALA B 1 187 ? 42.944 60.981 27.774 1.00 9.43 184 ALA B C 1
ATOM 3302 O O . ALA B 1 187 ? 43.183 60.726 28.972 1.00 12.04 184 ALA B O 1
ATOM 3304 N N . VAL B 1 188 ? 43.731 61.752 27.016 1.00 10.91 185 VAL B N 1
ATOM 3305 C CA . VAL B 1 188 ? 44.781 62.600 27.576 1.00 9.90 185 VAL B CA 1
ATOM 3306 C C . VAL B 1 188 ? 44.195 63.986 27.769 1.00 9.87 185 VAL B C 1
ATOM 3307 O O . VAL B 1 188 ? 43.474 64.489 26.894 1.00 10.42 185 VAL B O 1
ATOM 3311 N N . LEU B 1 189 ? 44.408 64.553 28.957 1.00 9.20 186 LEU B N 1
ATOM 3312 C CA . LEU B 1 189 ? 43.956 65.918 29.261 1.00 9.84 186 LEU B CA 1
ATOM 3313 C C . LEU B 1 189 ? 45.184 66.813 29.325 1.00 9.55 186 LEU B C 1
ATOM 3314 O O . LEU B 1 189 ? 45.807 66.965 30.396 1.00 8.26 186 LEU B O 1
ATOM 3319 N N . PRO B 1 190 ? 45.570 67.447 28.231 1.00 9.23 187 PRO B N 1
ATOM 3320 C CA . PRO B 1 190 ? 46.724 68.361 28.281 1.00 8.14 187 PRO B CA 1
ATOM 3321 C C . PRO B 1 190 ? 46.448 69.594 29.111 1.00 8.87 187 PRO B C 1
ATOM 3322 O O . PRO B 1 190 ? 45.331 70.121 29.099 1.00 10.41 187 PRO B O 1
ATOM 3326 N N . GLY B 1 191 ? 47.524 70.076 29.777 1.00 8.54 188 GLY B N 1
ATOM 3327 C CA . GLY B 1 191 ? 47.538 71.415 30.359 1.00 11.24 188 GLY B CA 1
ATOM 3328 C C . GLY B 1 191 ? 47.984 72.389 29.272 1.00 15.74 188 GLY B C 1
ATOM 3329 O O . GLY B 1 191 ? 47.462 72.372 28.153 1.00 15.95 188 GLY B O 1
ATOM 3330 N N . ASN B 1 192 ? 48.935 73.240 29.582 1.00 10.00 189 ASN B N 1
ATOM 3331 C CA . ASN B 1 192 ? 49.427 74.217 28.608 1.00 10.21 189 ASN B CA 1
ATOM 3332 C C . ASN B 1 192 ? 50.639 73.658 27.895 1.00 12.78 189 ASN B C 1
ATOM 3333 O O . ASN B 1 192 ? 51.695 73.432 28.526 1.00 13.67 189 ASN B O 1
ATOM 3338 N N . ILE B 1 193 ? 50.511 73.470 26.578 1.00 13.84 190 ILE B N 1
ATOM 3339 C CA . ILE B 1 193 ? 51.527 72.799 25.775 1.00 13.55 190 ILE B CA 1
ATOM 3340 C C . ILE B 1 193 ? 52.102 73.834 24.808 1.00 15.62 190 ILE B C 1
ATOM 3341 O O . ILE B 1 193 ? 51.333 74.589 24.202 1.00 17.59 190 ILE B O 1
ATOM 3346 N N . MET B 1 194 ? 53.419 73.873 24.691 1.00 14.65 191 MET B N 1
ATOM 3347 C CA . MET B 1 194 ? 54.085 74.778 23.755 1.00 16.85 191 MET B CA 1
ATOM 3348 C C . MET B 1 194 ? 53.759 74.302 22.335 1.00 28.49 191 MET B C 1
ATOM 3349 O O . MET B 1 194 ? 54.074 73.178 21.962 1.00 34.82 191 MET B O 1
ATOM 3354 N N . THR B 1 195 ? 53.051 75.108 21.565 1.00 27.54 192 THR B N 1
ATOM 3355 C CA . THR B 1 195 ? 52.810 74.772 20.165 1.00 28.72 192 THR B CA 1
ATOM 3356 C C . THR B 1 195 ? 53.329 75.914 19.324 1.00 26.78 192 THR B C 1
ATOM 3357 O O . THR B 1 195 ? 53.775 76.943 19.846 1.00 27.50 192 THR B O 1
ATOM 3361 N N . GLU B 1 196 ? 53.290 75.743 17.991 1.00 30.76 193 GLU B N 1
ATOM 3362 C CA . GLU B 1 196 ? 53.729 76.831 17.115 1.00 31.62 193 GLU B CA 1
ATOM 3363 C C . GLU B 1 196 ? 52.957 78.104 17.435 1.00 36.21 193 GLU B C 1
ATOM 3364 O O . GLU B 1 196 ? 53.541 79.196 17.515 1.00 35.16 193 GLU B O 1
ATOM 3370 N N . GLY B 1 197 ? 51.644 77.959 17.699 1.00 33.35 194 GLY B N 1
ATOM 3371 C CA . GLY B 1 197 ? 50.809 79.119 17.991 1.00 33.96 194 GLY B CA 1
ATOM 3372 C C . GLY B 1 197 ? 51.207 79.838 19.263 1.00 38.07 194 GLY B C 1
ATOM 3373 O O . GLY B 1 197 ? 51.204 81.068 19.312 1.00 52.20 194 GLY B O 1
ATOM 3374 N N . LEU B 1 198 ? 51.532 79.086 20.321 1.00 37.62 195 LEU B N 1
ATOM 3375 C CA . LEU B 1 198 ? 51.973 79.715 21.562 1.00 38.66 195 LEU B CA 1
ATOM 3376 C C . LEU B 1 198 ? 53.340 80.367 21.440 1.00 50.46 195 LEU B C 1
ATOM 3377 O O . LEU B 1 198 ? 53.651 81.283 22.210 1.00 50.11 195 LEU B O 1
ATOM 3382 N N . ASP B 1 199 ? 54.164 79.898 20.511 1.00 55.27 196 ASP B N 1
ATOM 3383 C CA . ASP B 1 199 ? 55.474 80.496 20.308 1.00 60.73 196 ASP B CA 1
ATOM 3384 C C . ASP B 1 199 ? 55.415 81.903 19.722 1.00 64.08 196 ASP B C 1
ATOM 3385 O O . ASP B 1 199 ? 56.442 82.588 19.712 1.00 66.40 196 ASP B O 1
ATOM 3390 N N . GLU B 1 200 ? 54.251 82.368 19.276 1.00 61.28 197 GLU B N 1
ATOM 3391 C CA . GLU B 1 200 ? 54.102 83.705 18.720 1.00 59.76 197 GLU B CA 1
ATOM 3392 C C . GLU B 1 200 ? 53.605 84.715 19.751 1.00 62.47 197 GLU B C 1
ATOM 3393 O O . GLU B 1 200 ? 53.111 85.786 19.375 1.00 62.42 197 GLU B O 1
ATOM 3399 N N . MET B 1 201 ? 53.713 84.398 21.044 1.00 53.98 198 MET B N 1
ATOM 3400 C CA . MET B 1 201 ? 53.091 85.206 22.089 1.00 48.53 198 MET B CA 1
ATOM 3401 C C . MET B 1 201 ? 54.051 86.177 22.752 1.00 44.57 198 MET B C 1
ATOM 3402 O O . MET B 1 201 ? 53.598 87.118 23.431 1.00 49.37 198 MET B O 1
ATOM 3407 N N . GLY B 1 202 ? 55.340 85.974 22.563 1.00 38.30 199 GLY B N 1
ATOM 3408 C CA . GLY B 1 202 ? 56.365 86.740 23.254 1.00 32.66 199 GLY B CA 1
ATOM 3409 C C . GLY B 1 202 ? 56.818 86.016 24.506 1.00 30.73 199 GLY B C 1
ATOM 3410 O O . GLY B 1 202 ? 56.063 85.255 25.138 1.00 26.13 199 GLY B O 1
ATOM 3411 N N . GLN B 1 203 ? 58.081 86.253 24.864 1.00 27.89 200 GLN B N 1
ATOM 3412 C CA . GLN B 1 203 ? 58.668 85.554 26.006 1.00 28.08 200 GLN B CA 1
ATOM 3413 C C . GLN B 1 203 ? 58.052 85.988 27.329 1.00 26.81 200 GLN B C 1
ATOM 3414 O O . GLN B 1 203 ? 57.942 85.173 28.242 1.00 24.51 200 GLN B O 1
ATOM 3420 N N . ASP B 1 204 ? 57.662 87.268 27.479 1.00 25.87 201 ASP B N 1
ATOM 3421 C CA . ASP B 1 204 ? 57.028 87.668 28.731 1.00 25.48 201 ASP B CA 1
ATOM 3422 C C . ASP B 1 204 ? 55.784 86.835 28.976 1.00 23.86 201 ASP B C 1
ATOM 3423 O O . ASP B 1 204 ? 55.528 86.364 30.090 1.00 22.77 201 ASP B O 1
ATOM 3428 N N . TYR B 1 205 ? 54.971 86.684 27.940 1.00 23.90 202 TYR B N 1
ATOM 3429 C CA . TYR B 1 205 ? 53.728 85.940 28.109 1.00 22.59 202 TYR B CA 1
ATOM 3430 C C . TYR B 1 205 ? 54.024 84.485 28.440 1.00 21.09 202 TYR B C 1
ATOM 3431 O O . TYR B 1 205 ? 53.440 83.910 29.379 1.00 19.65 202 TYR B O 1
ATOM 3440 N N . LEU B 1 206 ? 55.000 83.894 27.736 1.00 20.81 203 LEU B N 1
ATOM 3441 C CA . LEU B 1 206 ? 55.289 82.487 28.000 1.00 22.18 203 LEU B CA 1
ATOM 3442 C C . LEU B 1 206 ? 55.894 82.318 29.378 1.00 19.92 203 LEU B C 1
ATOM 3443 O O . LEU B 1 206 ? 55.658 81.305 30.050 1.00 20.02 203 LEU B O 1
ATOM 3448 N N . ASP B 1 207 ? 56.679 83.294 29.807 1.00 19.91 204 ASP B N 1
ATOM 3449 C CA . ASP B 1 207 ? 57.289 83.222 31.130 1.00 19.65 204 ASP B CA 1
ATOM 3450 C C . ASP B 1 207 ? 56.233 83.307 32.211 1.00 22.46 204 ASP B C 1
ATOM 3451 O O . ASP B 1 207 ? 56.325 82.602 33.213 1.00 22.93 204 ASP B O 1
ATOM 3456 N N . GLN B 1 208 ? 55.227 84.183 32.042 1.00 20.06 205 GLN B N 1
ATOM 3457 C CA A GLN B 1 208 ? 54.153 84.281 33.019 0.54 19.51 205 GLN B CA 1
ATOM 3458 C CA B GLN B 1 208 ? 54.152 84.276 33.024 0.46 19.95 205 GLN B CA 1
ATOM 3459 C C . GLN B 1 208 ? 53.397 82.960 33.119 1.00 20.93 205 GLN B C 1
ATOM 3460 O O . GLN B 1 208 ? 53.091 82.472 34.222 1.00 20.51 205 GLN B O 1
ATOM 3471 N N . MET B 1 209 ? 53.112 82.347 31.972 1.00 20.86 206 MET B N 1
ATOM 3472 C CA . MET B 1 209 ? 52.401 81.080 31.983 1.00 17.61 206 MET B CA 1
ATOM 3473 C C . MET B 1 209 ? 53.210 80.001 32.680 1.00 18.58 206 MET B C 1
ATOM 3474 O O . MET B 1 209 ? 52.677 79.235 33.503 1.00 19.73 206 MET B O 1
ATOM 3479 N N . ALA B 1 210 ? 54.508 79.908 32.333 1.00 15.93 207 ALA B N 1
ATOM 3480 C CA . ALA B 1 210 ? 55.343 78.846 32.911 1.00 15.46 207 ALA B CA 1
ATOM 3481 C C . ALA B 1 210 ? 55.496 79.026 34.416 1.00 17.15 207 ALA B C 1
ATOM 3482 O O . ALA B 1 210 ? 55.562 78.038 35.155 1.00 16.92 207 ALA B O 1
ATOM 3484 N N . SER B 1 211 ? 55.568 80.273 34.889 1.00 22.04 208 SER B N 1
ATOM 3485 C CA . SER B 1 211 ? 55.778 80.495 36.311 1.00 18.71 208 SER B CA 1
ATOM 3486 C C . SER B 1 211 ? 54.573 80.098 37.144 1.00 22.04 208 SER B C 1
ATOM 3487 O O . SER B 1 211 ? 54.730 79.915 38.353 1.00 23.81 208 SER B O 1
ATOM 3490 N N . ALA B 1 212 ? 53.374 79.956 36.540 1.00 22.11 209 ALA B N 1
ATOM 3491 C CA . ALA B 1 212 ? 52.189 79.491 37.247 1.00 22.08 209 ALA B CA 1
ATOM 3492 C C . ALA B 1 212 ? 52.030 77.948 37.229 1.00 22.54 209 ALA B C 1
ATOM 3493 O O . ALA B 1 212 ? 50.995 77.397 37.658 1.00 23.11 209 ALA B O 1
ATOM 3495 N N . ILE B 1 213 ? 53.045 77.219 36.788 1.00 13.40 210 ILE B N 1
ATOM 3496 C CA . ILE B 1 213 ? 52.983 75.761 36.665 1.00 12.90 210 ILE B CA 1
ATOM 3497 C C . ILE B 1 213 ? 54.082 75.180 37.571 1.00 13.71 210 ILE B C 1
ATOM 3498 O O . ILE B 1 213 ? 55.237 75.602 37.461 1.00 14.10 210 ILE B O 1
ATOM 3503 N N . PRO B 1 214 ? 53.786 74.187 38.434 1.00 13.59 211 PRO B N 1
ATOM 3504 C CA . PRO B 1 214 ? 54.831 73.650 39.328 1.00 16.37 211 PRO B CA 1
ATOM 3505 C C . PRO B 1 214 ? 56.077 73.160 38.603 1.00 13.97 211 PRO B C 1
ATOM 3506 O O . PRO B 1 214 ? 57.201 73.463 39.054 1.00 14.67 211 PRO B O 1
ATOM 3510 N N . ALA B 1 215 ? 55.920 72.499 37.439 1.00 12.38 212 ALA B N 1
ATOM 3511 C CA . ALA B 1 215 ? 57.103 72.064 36.687 1.00 14.37 212 ALA B CA 1
ATOM 3512 C C . ALA B 1 215 ? 57.906 73.239 36.121 1.00 13.83 212 ALA B C 1
ATOM 3513 O O . ALA B 1 215 ? 59.063 73.030 35.713 1.00 15.35 212 ALA B O 1
ATOM 3515 N N . GLY B 1 216 ? 57.354 74.454 36.132 1.00 12.14 213 GLY B N 1
ATOM 3516 C CA . GLY B 1 216 ? 58.108 75.634 35.704 1.00 13.24 213 GLY B CA 1
ATOM 3517 C C . GLY B 1 216 ? 58.329 75.773 34.225 1.00 13.52 213 GLY B C 1
ATOM 3518 O O . GLY B 1 216 ? 59.151 76.606 33.807 1.00 14.60 213 GLY B O 1
ATOM 3519 N N . ARG B 1 217 ? 57.567 75.065 33.421 1.00 13.72 214 ARG B N 1
ATOM 3520 C CA . ARG B 1 217 ? 57.657 75.150 31.974 1.00 14.67 214 ARG B CA 1
ATOM 3521 C C . ARG B 1 217 ? 56.313 74.734 31.389 1.00 14.01 214 ARG B C 1
ATOM 3522 O O . ARG B 1 217 ? 55.517 74.035 32.037 1.00 13.56 214 ARG B O 1
ATOM 3530 N N . LEU B 1 218 ? 56.090 75.144 30.138 1.00 15.10 215 LEU B N 1
ATOM 3531 C CA . LEU B 1 218 ? 55.010 74.537 29.341 1.00 12.39 215 LEU B CA 1
ATOM 3532 C C . LEU B 1 218 ? 55.450 73.157 28.882 1.00 13.84 215 LEU B C 1
ATOM 3533 O O . LEU B 1 218 ? 56.649 72.887 28.757 1.00 17.36 215 LEU B O 1
ATOM 3538 N N . GLY B 1 219 ? 54.475 72.278 28.616 1.00 14.24 216 GLY B N 1
ATOM 3539 C CA . GLY B 1 219 ? 54.835 70.959 28.132 1.00 14.88 216 GLY B CA 1
ATOM 3540 C C . GLY B 1 219 ? 55.123 71.043 26.649 1.00 13.60 216 GLY B C 1
ATOM 3541 O O . GLY B 1 219 ? 55.011 72.103 26.021 1.00 14.70 216 GLY B O 1
ATOM 3542 N N . SER B 1 220 ? 55.526 69.899 26.099 1.00 15.10 217 SER B N 1
ATOM 3543 C CA . SER B 1 220 ? 55.835 69.767 24.695 1.00 17.24 217 SER B CA 1
ATOM 3544 C C . SER B 1 220 ? 54.724 68.936 24.053 1.00 13.08 217 SER B C 1
ATOM 3545 O O . SER B 1 220 ? 53.999 68.202 24.727 1.00 13.43 217 SER B O 1
ATOM 3548 N N . VAL B 1 221 ? 54.641 69.017 22.724 1.00 14.50 218 VAL B N 1
ATOM 3549 C CA . VAL B 1 221 ? 53.673 68.144 22.068 1.00 14.36 218 VAL B CA 1
ATOM 3550 C C . VAL B 1 221 ? 54.073 66.667 22.212 1.00 14.66 218 VAL B C 1
ATOM 3551 O O . VAL B 1 221 ? 53.198 65.787 22.266 1.00 13.89 218 VAL B O 1
ATOM 3555 N N . ALA B 1 222 ? 55.381 66.376 22.342 1.00 16.20 219 ALA B N 1
ATOM 3556 C CA . ALA B 1 222 ? 55.770 64.982 22.618 1.00 14.14 219 ALA B CA 1
ATOM 3557 C C . ALA B 1 222 ? 55.239 64.491 23.970 1.00 12.73 219 ALA B C 1
ATOM 3558 O O . ALA B 1 222 ? 54.964 63.283 24.145 1.00 13.62 219 ALA B O 1
ATOM 3560 N N . ASP B 1 223 ? 55.115 65.375 24.977 1.00 14.13 220 ASP B N 1
ATOM 3561 C CA . ASP B 1 223 ? 54.499 64.936 26.243 1.00 11.09 220 ASP B CA 1
ATOM 3562 C C . ASP B 1 223 ? 53.100 64.333 26.002 1.00 11.77 220 ASP B C 1
ATOM 3563 O O . ASP B 1 223 ? 52.731 63.314 26.615 1.00 11.64 220 ASP B O 1
ATOM 3568 N N . ILE B 1 224 ? 52.325 64.949 25.130 1.00 11.14 221 ILE B N 1
ATOM 3569 C CA . ILE B 1 224 ? 50.990 64.408 24.838 1.00 11.46 221 ILE B CA 1
ATOM 3570 C C . ILE B 1 224 ? 51.112 63.166 23.968 1.00 13.65 221 ILE B C 1
ATOM 3571 O O . ILE B 1 224 ? 50.450 62.158 24.226 1.00 12.17 221 ILE B O 1
ATOM 3576 N N . GLY B 1 225 ? 51.973 63.226 22.953 1.00 12.51 222 GLY B N 1
ATOM 3577 C CA . GLY B 1 225 ? 52.209 62.071 22.086 1.00 14.83 222 GLY B CA 1
ATOM 3578 C C . GLY B 1 225 ? 52.599 60.825 22.871 1.00 14.30 222 GLY B C 1
ATOM 3579 O O . GLY B 1 225 ? 52.103 59.731 22.591 1.00 14.68 222 GLY B O 1
ATOM 3580 N N . ASN B 1 226 ? 53.458 60.977 23.899 1.00 13.64 223 ASN B N 1
ATOM 3581 C CA . ASN B 1 226 ? 53.922 59.793 24.639 1.00 14.90 223 ASN B CA 1
ATOM 3582 C C . ASN B 1 226 ? 52.861 59.250 25.581 1.00 11.27 223 ASN B C 1
ATOM 3583 O O . ASN B 1 226 ? 52.818 58.055 25.804 1.00 12.11 223 ASN B O 1
ATOM 3588 N N . ALA B 1 227 ? 51.972 60.105 26.111 1.00 10.21 224 ALA B N 1
ATOM 3589 C CA . ALA B 1 227 ? 50.878 59.571 26.886 1.00 12.48 224 ALA B CA 1
ATOM 3590 C C . ALA B 1 227 ? 49.913 58.789 25.988 1.00 13.14 224 ALA B C 1
ATOM 3591 O O . ALA B 1 227 ? 49.437 57.705 26.363 1.00 12.87 224 ALA B O 1
ATOM 3593 N N . ALA B 1 228 ? 49.615 59.327 24.807 1.00 12.07 225 ALA B N 1
ATOM 3594 C CA . ALA B 1 228 ? 48.800 58.584 23.840 1.00 12.60 225 ALA B CA 1
ATOM 3595 C C . ALA B 1 228 ? 49.464 57.254 23.454 1.00 18.62 225 ALA B C 1
ATOM 3596 O O . ALA B 1 228 ? 48.790 56.218 23.331 1.00 13.12 225 ALA B O 1
ATOM 3598 N N . LEU B 1 229 ? 50.779 57.279 23.220 1.00 12.72 226 LEU B N 1
ATOM 3599 C CA . LEU B 1 229 ? 51.516 56.046 22.921 1.00 14.75 226 LEU B CA 1
ATOM 3600 C C . LEU B 1 229 ? 51.377 55.001 24.030 1.00 14.60 226 LEU B C 1
ATOM 3601 O O . LEU B 1 229 ? 51.170 53.832 23.731 1.00 16.11 226 LEU B O 1
ATOM 3606 N N . PHE B 1 230 ? 51.446 55.392 25.309 1.00 13.18 227 PHE B N 1
ATOM 3607 C CA . PHE B 1 230 ? 51.203 54.427 26.371 1.00 14.74 227 PHE B CA 1
ATOM 3608 C C . PHE B 1 230 ? 49.813 53.801 26.270 1.00 16.63 227 PHE B C 1
ATOM 3609 O O . PHE B 1 230 ? 49.667 52.580 26.365 1.00 14.43 227 PHE B O 1
ATOM 3617 N N . PHE B 1 231 ? 48.779 54.618 26.139 1.00 16.09 228 PHE B N 1
ATOM 3618 C CA . PHE B 1 231 ? 47.444 54.033 26.055 1.00 13.99 228 PHE B CA 1
ATOM 3619 C C . PHE B 1 231 ? 47.368 53.051 24.900 1.00 13.57 228 PHE B C 1
ATOM 3620 O O . PHE B 1 231 ? 46.598 52.079 24.958 1.00 14.75 228 PHE B O 1
ATOM 3628 N N . ALA B 1 232 ? 48.079 53.332 23.800 1.00 13.35 229 ALA B N 1
ATOM 3629 C CA . ALA B 1 232 ? 47.984 52.457 22.648 1.00 14.99 229 ALA B CA 1
ATOM 3630 C C . ALA B 1 232 ? 48.717 51.130 22.824 1.00 15.74 229 ALA B C 1
ATOM 3631 O O . ALA B 1 232 ? 48.537 50.257 21.990 1.00 16.84 229 ALA B O 1
ATOM 3633 N N . THR B 1 233 ? 49.548 50.963 23.862 1.00 15.79 230 THR B N 1
ATOM 3634 C CA . THR B 1 233 ? 50.289 49.705 23.972 1.00 16.55 230 THR B CA 1
ATOM 3635 C C . THR B 1 233 ? 49.371 48.526 24.305 1.00 17.14 230 THR B C 1
ATOM 3636 O O . THR B 1 233 ? 48.312 48.679 24.891 1.00 16.01 230 THR B O 1
ATOM 3640 N N . ASP B 1 234 ? 49.817 47.324 23.932 1.00 19.44 231 ASP B N 1
ATOM 3641 C CA . ASP B 1 234 ? 49.122 46.147 24.412 1.00 18.73 231 ASP B CA 1
ATOM 3642 C C . ASP B 1 234 ? 49.145 46.097 25.928 1.00 18.89 231 ASP B C 1
ATOM 3643 O O . ASP B 1 234 ? 48.249 45.526 26.543 1.00 17.08 231 ASP B O 1
ATOM 3648 N N . GLU B 1 235 ? 50.183 46.664 26.538 1.00 17.75 232 GLU B N 1
ATOM 3649 C CA . GLU B 1 235 ? 50.291 46.629 27.998 1.00 16.04 232 GLU B CA 1
ATOM 3650 C C . GLU B 1 235 ? 49.265 47.495 28.707 1.00 15.68 232 GLU B C 1
ATOM 3651 O O . GLU B 1 235 ? 49.184 47.413 29.942 1.00 18.07 232 GLU B O 1
ATOM 3657 N N . ALA B 1 236 ? 48.519 48.346 27.990 1.00 13.88 233 ALA B N 1
ATOM 3658 C CA . ALA B 1 236 ? 47.451 49.157 28.561 1.00 12.80 233 ALA B CA 1
ATOM 3659 C C . ALA B 1 236 ? 46.066 48.562 28.272 1.00 16.69 233 ALA B C 1
ATOM 3660 O O . ALA B 1 236 ? 45.053 49.270 28.339 1.00 14.58 233 ALA B O 1
ATOM 3662 N N . ALA B 1 237 ? 45.991 47.258 27.991 1.00 17.36 234 ALA B N 1
ATOM 3663 C CA . ALA B 1 237 ? 44.705 46.672 27.608 1.00 15.96 234 ALA B CA 1
ATOM 3664 C C . ALA B 1 237 ? 43.682 46.692 28.741 1.00 16.45 234 ALA B C 1
ATOM 3665 O O . ALA B 1 237 ? 42.486 46.514 28.465 1.00 16.91 234 ALA B O 1
ATOM 3667 N N . TYR B 1 238 ? 44.141 46.802 29.998 1.00 13.90 235 TYR B N 1
ATOM 3668 C CA . TYR B 1 238 ? 43.230 46.854 31.141 1.00 13.53 235 TYR B CA 1
ATOM 3669 C C . TYR B 1 238 ? 42.922 48.280 31.553 1.00 15.21 235 TYR B C 1
ATOM 3670 O O . TYR B 1 238 ? 42.381 48.491 32.656 1.00 14.63 235 TYR B O 1
ATOM 3679 N N . VAL B 1 239 ? 43.240 49.255 30.705 1.00 12.51 236 VAL B N 1
ATOM 3680 C CA . VAL B 1 239 ? 42.920 50.669 30.994 1.00 11.12 236 VAL B CA 1
ATOM 3681 C C . VAL B 1 239 ? 41.835 51.091 30.038 1.00 12.71 236 VAL B C 1
ATOM 3682 O O . VAL B 1 239 ? 42.061 51.121 28.825 1.00 11.94 236 VAL B O 1
ATOM 3686 N N . THR B 1 240 ? 40.657 51.478 30.551 1.00 12.80 237 THR B N 1
ATOM 3687 C CA . THR B 1 240 ? 39.663 51.966 29.614 1.00 12.69 237 THR B CA 1
ATOM 3688 C C . THR B 1 240 ? 38.693 52.890 30.365 1.00 11.25 237 THR B C 1
ATOM 3689 O O . THR B 1 240 ? 38.501 52.761 31.592 1.00 12.17 237 THR B O 1
ATOM 3693 N N . GLY B 1 241 ? 38.092 53.810 29.598 1.00 12.07 238 GLY B N 1
ATOM 3694 C CA . GLY B 1 241 ? 37.166 54.789 30.178 1.00 11.34 238 GLY B CA 1
ATOM 3695 C C . GLY B 1 241 ? 37.858 55.799 31.066 1.00 10.34 238 GLY B C 1
ATOM 3696 O O . GLY B 1 241 ? 37.191 56.467 31.852 1.00 11.18 238 GLY B O 1
ATOM 3697 N N . GLN B 1 242 ? 39.174 55.965 30.919 1.00 10.69 239 GLN B N 1
ATOM 3698 C CA . GLN B 1 242 ? 39.941 56.741 31.891 1.00 12.09 239 GLN B CA 1
ATOM 3699 C C . GLN B 1 242 ? 40.657 57.935 31.278 1.00 12.15 239 GLN B C 1
ATOM 3700 O O . GLN B 1 242 ? 40.728 58.121 30.066 1.00 11.17 239 GLN B O 1
ATOM 3706 N N . THR B 1 243 ? 41.175 58.754 32.190 1.00 9.18 240 THR B N 1
ATOM 3707 C CA . THR B 1 243 ? 41.798 60.034 31.861 1.00 8.48 240 THR B CA 1
ATOM 3708 C C . THR B 1 243 ? 43.207 60.074 32.429 1.00 12.59 240 THR B C 1
ATOM 3709 O O . THR B 1 243 ? 43.490 59.523 33.496 1.00 10.09 240 THR B O 1
ATOM 3713 N N . LEU B 1 244 ? 44.090 60.829 31.775 1.00 10.26 241 LEU B N 1
ATOM 3714 C CA . LEU B 1 244 ? 45.424 61.079 32.330 1.00 7.09 241 LEU B CA 1
ATOM 3715 C C . LEU B 1 244 ? 45.706 62.553 32.052 1.00 9.14 241 LEU B C 1
ATOM 3716 O O . LEU B 1 244 ? 45.723 62.960 30.890 1.00 10.07 241 LEU B O 1
ATOM 3721 N N . VAL B 1 245 ? 45.916 63.308 33.107 1.00 11.46 242 VAL B N 1
ATOM 3722 C CA . VAL B 1 245 ? 46.222 64.751 33.008 1.00 8.74 242 VAL B CA 1
ATOM 3723 C C . VAL B 1 245 ? 47.726 64.923 32.840 1.00 6.63 242 VAL B C 1
ATOM 3724 O O . VAL B 1 245 ? 48.517 64.397 33.652 1.00 8.81 242 VAL B O 1
ATOM 3728 N N . VAL B 1 246 ? 48.138 65.648 31.781 1.00 7.18 243 VAL B N 1
ATOM 3729 C CA . VAL B 1 246 ? 49.563 65.852 31.441 1.00 8.43 243 VAL B CA 1
ATOM 3730 C C . VAL B 1 246 ? 49.777 67.358 31.453 1.00 10.85 243 VAL B C 1
ATOM 3731 O O . VAL B 1 246 ? 49.471 68.041 30.489 1.00 10.47 243 VAL B O 1
ATOM 3735 N N . ASP B 1 247 ? 50.204 67.907 32.603 1.00 11.21 244 ASP B N 1
ATOM 3736 C CA . ASP B 1 247 ? 50.087 69.353 32.798 1.00 7.77 244 ASP B CA 1
ATOM 3737 C C . ASP B 1 247 ? 51.177 69.916 33.715 1.00 8.11 244 ASP B C 1
ATOM 3738 O O . ASP B 1 247 ? 51.054 71.084 34.124 1.00 9.11 244 ASP B O 1
ATOM 3743 N N . GLY B 1 248 ? 52.191 69.140 34.083 1.00 9.28 245 GLY B N 1
ATOM 3744 C CA . GLY B 1 248 ? 53.259 69.690 34.911 1.00 12.17 245 GLY B CA 1
ATOM 3745 C C . GLY B 1 248 ? 52.817 70.123 36.308 1.00 10.35 245 GLY B C 1
ATOM 3746 O O . GLY B 1 248 ? 53.504 70.922 36.966 1.00 9.85 245 GLY B O 1
ATOM 3747 N N . GLY B 1 249 ? 51.656 69.641 36.767 1.00 9.83 246 GLY B N 1
ATOM 3748 C CA . GLY B 1 249 ? 51.112 70.092 38.057 1.00 9.19 246 GLY B CA 1
ATOM 3749 C C . GLY B 1 249 ? 50.154 71.268 37.966 1.00 10.60 246 GLY B C 1
ATOM 3750 O O . GLY B 1 249 ? 49.738 71.776 39.020 1.00 10.32 246 GLY B O 1
ATOM 3751 N N . GLN B 1 250 ? 49.835 71.751 36.749 1.00 9.13 247 GLN B N 1
ATOM 3752 C CA . GLN B 1 250 ? 49.064 72.987 36.606 1.00 10.73 247 GLN B CA 1
ATOM 3753 C C . GLN B 1 250 ? 47.778 73.016 37.452 1.00 11.66 247 GLN B C 1
ATOM 3754 O O . GLN B 1 250 ? 47.452 74.070 38.023 1.00 10.63 247 GLN B O 1
ATOM 3760 N N . VAL B 1 251 ? 47.038 71.880 37.527 1.00 10.75 248 VAL B N 1
ATOM 3761 C CA . VAL B 1 251 ? 45.755 71.904 38.222 1.00 9.49 248 VAL B CA 1
ATOM 3762 C C . VAL B 1 251 ? 45.896 71.830 39.719 1.00 12.11 248 VAL B C 1
ATOM 3763 O O . VAL B 1 251 ? 44.901 72.012 40.433 1.00 14.21 248 VAL B O 1
ATOM 3767 N N . LEU B 1 252 ? 47.101 71.591 40.230 1.00 9.85 249 LEU B N 1
ATOM 3768 C CA . LEU B 1 252 ? 47.244 71.358 41.687 1.00 9.52 249 LEU B CA 1
ATOM 3769 C C . LEU B 1 252 ? 47.150 72.582 42.597 1.00 10.41 249 LEU B C 1
ATOM 3770 O O . LEU B 1 252 ? 46.508 72.514 43.658 1.00 10.97 249 LEU B O 1
ATOM 3775 N N . PRO B 1 253 ? 47.774 73.734 42.293 1.00 10.88 250 PRO B N 1
ATOM 3776 C CA . PRO B 1 253 ? 47.785 74.830 43.269 1.00 12.22 250 PRO B CA 1
ATOM 3777 C C . PRO B 1 253 ? 46.402 75.466 43.379 1.00 17.22 250 PRO B C 1
ATOM 3778 O O . PRO B 1 253 ? 45.713 75.592 42.371 1.00 15.38 250 PRO B O 1
ATOM 3782 N N . GLU B 1 254 ? 45.987 75.858 44.591 1.00 17.07 251 GLU B N 1
ATOM 3783 C CA . GLU B 1 254 ? 44.699 76.595 44.645 1.00 23.44 251 GLU B CA 1
ATOM 3784 C C . GLU B 1 254 ? 44.820 77.992 44.058 1.00 33.05 251 GLU B C 1
ATOM 3785 O O . GLU B 1 254 ? 43.814 78.559 43.588 1.00 27.27 251 GLU B O 1
ATOM 3791 N N . SER B 1 255 ? 46.031 78.549 44.018 1.00 23.21 252 SER B N 1
ATOM 3792 C CA . SER B 1 255 ? 46.225 79.945 43.609 1.00 26.69 252 SER B CA 1
ATOM 3793 C C . SER B 1 255 ? 47.715 80.164 43.416 1.00 29.28 252 SER B C 1
ATOM 3794 O O . SER B 1 255 ? 48.518 79.318 43.803 1.00 15.75 252 SER B O 1
ATOM 3797 N N . HIS B 1 256 ? 48.071 81.337 42.883 1.00 26.68 253 HIS B N 1
ATOM 3798 C CA . HIS B 1 256 ? 49.485 81.673 42.744 1.00 30.94 253 HIS B CA 1
ATOM 3799 C C . HIS B 1 256 ? 50.181 81.746 44.098 1.00 23.87 253 HIS B C 1
ATOM 3800 O O . HIS B 1 256 ? 51.415 81.578 44.170 1.00 25.71 253 HIS B O 1
ATOM 3807 N N . LEU B 1 257 ? 49.427 81.962 45.170 1.00 19.41 254 LEU B N 1
ATOM 3808 C CA . LEU B 1 257 ? 50.054 82.035 46.480 1.00 20.04 254 LEU B CA 1
ATOM 3809 C C . LEU B 1 257 ? 50.683 80.694 46.860 1.00 19.02 254 LEU B C 1
ATOM 3810 O O . LEU B 1 257 ? 51.741 80.661 47.503 1.00 26.04 254 LEU B O 1
ATOM 3815 N N . ALA B 1 258 ? 50.010 79.602 46.521 1.00 17.73 255 ALA B N 1
ATOM 3816 C CA . ALA B 1 258 ? 50.519 78.247 46.776 1.00 16.77 255 ALA B CA 1
ATOM 3817 C C . ALA B 1 258 ? 51.814 77.995 46.016 1.00 25.01 255 ALA B C 1
ATOM 3818 O O . ALA B 1 258 ? 52.770 77.442 46.564 1.00 24.82 255 ALA B O 1
ATOM 3820 N N . ILE B 1 259 ? 51.847 78.378 44.738 1.00 23.96 256 ILE B N 1
ATOM 3821 C CA . ILE B 1 259 ? 53.072 78.278 43.936 1.00 22.89 256 ILE B CA 1
ATOM 3822 C C . ILE B 1 259 ? 54.178 79.106 44.551 1.00 26.08 256 ILE B C 1
ATOM 3823 O O . ILE B 1 259 ? 55.331 78.689 44.588 1.00 32.83 256 ILE B O 1
ATOM 3828 N N . ALA B 1 260 ? 53.857 80.325 44.994 1.00 23.67 257 ALA B N 1
ATOM 3829 C CA . ALA B 1 260 ? 54.846 81.224 45.575 1.00 29.80 257 ALA B CA 1
ATOM 3830 C C . ALA B 1 260 ? 55.404 80.715 46.895 1.00 43.42 257 ALA B C 1
ATOM 3831 O O . ALA B 1 260 ? 56.487 81.148 47.295 1.00 38.45 257 ALA B O 1
ATOM 3833 N N . GLU B 1 261 ? 54.700 79.815 47.596 1.00 45.53 258 GLU B N 1
ATOM 3834 C CA . GLU B 1 261 ? 55.262 79.326 48.853 1.00 56.93 258 GLU B CA 1
ATOM 3835 C C . GLU B 1 261 ? 56.428 78.383 48.652 1.00 56.52 258 GLU B C 1
ATOM 3836 O O . GLU B 1 261 ? 57.145 78.119 49.620 1.00 59.36 258 GLU B O 1
ATOM 3842 N N . LEU B 1 262 ? 56.629 77.876 47.439 1.00 46.50 259 LEU B N 1
ATOM 3843 C CA . LEU B 1 262 ? 57.640 76.852 47.180 1.00 52.05 259 LEU B CA 1
ATOM 3844 C C . LEU B 1 262 ? 59.006 77.100 47.839 1.00 56.41 259 LEU B C 1
ATOM 3845 O O . LEU B 1 262 ? 59.467 78.235 47.940 1.00 61.73 259 LEU B O 1
#

Radius of gyration: 23.93 Å; Cα contacts (8 Å, |Δi|>4): 1256; chains: 2; bounding box: 66×51×64 Å

Organism: Mycolicibacterium smegmatis (strain ATCC 700084 / mc(2)155) (NCBI:txid246196)

InterPro domains:
  IPR002347 Short-chain dehydrogenase/reductase SDR [PF13561] (17-246)
  IPR002347 Short-chain dehydrogenase/reductase SDR [PR00080] (83-94)
  IPR002347 Short-chain dehydrogenase/reductase SDR [PR00080] (136-144)
  IPR002347 Short-chain dehydrogenase/reductase SDR [PR00080] (157-176)
  IPR002347 Short-chain dehydrogenase/reductase SDR [PR00081] (9-26)
  IPR002347 Short-chain dehydrogenase/reductase SDR [PR00081] (83-94)
  IPR002347 Short-chain dehydrogenase/reductase SDR [PR00081] (130-146)
  IPR002347 Short-chain dehydrogenase/reductase SDR [PR00081] (157-176)
  IPR002347 Short-chain dehydrogenase/reductase SDR [PR00081] (178-195)
  IPR002347 Short-chain dehydrogenase/reductase SDR [PR00081] (211-231)
  IPR036291 NAD(P)-binding domain superfamily [SSF51735] (6-249)
  IPR057326 Ketoreductase domain [SM00822] (8-188)

B-factor: mean 23.66, std 13.36, range [6.63, 96.49]

Nearest PDB structures (foldseek):
  6ci8-assembly1_B  TM=1.003E+00  e=1.932E-54  Mycolicibacterium smegmatis MC2 155
  3pk0-assembly1_C  TM=9.896E-01  e=7.761E-41  Mycolicibacterium smegmatis MC2 155
  3rih-assembly1_C  TM=9.850E-01  e=6.754E-39  Mycobacteroides abscessus ATCC 19977
  5x8h-assembly1_C  TM=9.442E-01  e=1.797E-27  Chryseobacterium sp. CA49
  8y83-assembly1_A  TM=9.425E-01  e=1.126E-26  Sphingobacterium siyangense

Solvent-accessible surface area: 21952 Å² total; per-residue (Å²): 129,129,133,163,94,49,59,6,103,59,36,3,0,0,0,3,26,0,16,104,13,38,2,58,4,2,0,63,16,0,0,90,24,6,0,35,0,0,0,2,13,146,78,77,102,26,0,74,115,2,42,65,79,6,95,76,27,150,2,140,8,26,18,8,143,8,39,18,48,54,32,117,27,5,135,111,2,13,62,63,0,52,89,101,43,67,26,3,19,2,0,0,1,11,10,33,61,131,66,85,15,122,1,109,93,13,65,67,82,52,0,56,97,0,2,2,10,0,0,14,2,4,2,9,5,0,37,24,0,4,160,25,0,54,89,34,25,46,0,7,1,3,0,7,2,9,13,9,0,24,75,41,17,115,40,0,61,0,4,21,0,0,0,5,4,0,0,3,0,1,1,57,0,0,6,96,15,0,55,114,54,124,2,10,0,1,0,0,5,4,14,49,12,65,32,95,44,42,107,153,85,33,122,109,88,15,79,126,33,16,79,40,6,66,58,47,139,17,16,42,41,45,45,0,0,82,11,0,38,78,6,0,6,51,82,0,64,221,46,55,11,98,47,83,51,30,19,39,13,42,46,138,35,169,42,129,109,49,38,72,139,189,221,98,67,82,8,90,58,36,4,0,0,0,3,27,0,16,103,13,38,1,58,4,0,0,65,15,0,0,93,31,4,0,38,0,0,0,2,13,113,76,86,110,37,0,75,157,1,37,62,62,8,85,78,26,179,2,125,4,30,18,6,103,6,26,17,48,54,26,103,24,5,122,109,2,12,64,63,0,54,86,102,44,68,25,3,20,1,0,0,1,11,14,34,52,125,59,89,13,131,1,94,101,11,65,60,117,50,1,58,101,0,2,2,12,0,0,15,3,3,2,10,4,0,37,24,0,13,158,19,0,52,90,33,48,44,0,6,1,2,0,6,2,8,12,10,0,24,74,41,19,126,40,1,62,0,4,22,0,0,0,5,4,0,0,4,0,1,0,58,0,0,5,95,23,2,51,102,73,137,1,11,0,0,0,0,4,6,15,52,10,70,27,88,42,41,96,145,93,40,117,122,95,10,71,138,33,15,79,48,5,66,60,48,137,12,15,44,41,44,45,0,0,80,11,0,40,78,8,1,5,49,89,0,62,218,45,53,10,100,48,81,50,31,19,39,14,40,45,140,33,167,40,136,109,41,33,73,133,172

CATH classification: 3.40.50.720

Foldseek 3Di:
DDDDFDQPALAFEEQEQQLWDLNVLLCLLCQQSNYAYEYEEQDVVSQVVSQVVSPVGNHHYHYDYAQLLDLVRLLVSLVVRCVVRVFHAEYELEFADFFFDAPVGQDPVNLCVRLRNQAVSLVSNCVSRLVRNLVVLAHEYEYEAACDQVPDDDGRGPSNSVNSVNNLVVFLVVQVVCVVSLYAYEYEHEYFEDIPVVVPDDPVVQQVVLLLAQQSHHHYSNLVSVVSVVCSTPVNSVDHSYYHYRYNRNRPDPDSVSSVVD/DFDQPALAFEEQEPQLWDLNVLLCQLVLQSNYAYEYEEQDVVSQVVSQVVSVPGNHHYHYDYAQLLDLVRLLVSQVVRCVVRVFHAEYELEFADFFFDAPVGQDPVNLCVRLSNQAVSLVSNCVSRLVRNLVVLAHEYEYEAACQQVPDDDGRRVSNSVSSVNNLVVFLVVQVVCVVSLYAYEYEHEYFEDIPVNVVVDPVVQQVVQLLALQSHHHYSNLVSVVSVVCSTPVVSVDHSYYDYRYNRNRPDPDVVRSVVD